Protein AF-0000000084405473 (afdb_homodimer)

Structure (mmCIF, N/CA/C/O backbone):
data_AF-0000000084405473-model_v1
#
loop_
_entity.id
_entity.type
_entity.pdbx_description
1 polymer 'ABC transporter ATPase'
#
loop_
_atom_site.group_PDB
_atom_site.id
_atom_site.type_symbol
_atom_site.label_atom_id
_atom_site.label_alt_id
_atom_site.label_comp_id
_atom_site.label_asym_id
_atom_site.label_entity_id
_atom_site.label_seq_id
_atom_site.pdbx_PDB_ins_code
_atom_site.Cartn_x
_atom_site.Cartn_y
_atom_site.Cartn_z
_atom_site.occupancy
_atom_site.B_iso_or_equiv
_atom_site.auth_seq_id
_atom_site.auth_comp_id
_atom_site.auth_asym_id
_atom_site.auth_atom_id
_atom_site.pdbx_PDB_model_num
ATOM 1 N N . MET A 1 1 ? 12.562 -29.828 -13.094 1 27.27 1 MET A N 1
ATOM 2 C CA . MET A 1 1 ? 12.594 -30.578 -11.852 1 27.27 1 MET A CA 1
ATOM 3 C C . MET A 1 1 ? 12.062 -29.75 -10.688 1 27.27 1 MET A C 1
ATOM 5 O O . MET A 1 1 ? 12.125 -28.516 -10.727 1 27.27 1 MET A O 1
ATOM 9 N N . PRO A 1 2 ? 10.984 -30.172 -9.977 1 34.88 2 PRO A N 1
ATOM 10 C CA . PRO A 1 2 ? 10.633 -29.406 -8.773 1 34.88 2 PRO A CA 1
ATOM 11 C C . PRO A 1 2 ? 11.859 -29 -7.957 1 34.88 2 PRO A C 1
ATOM 13 O O . PRO A 1 2 ? 12.672 -29.844 -7.59 1 34.88 2 PRO A O 1
ATOM 16 N N . GLY A 1 3 ? 12.43 -27.953 -8.281 1 35.06 3 GLY A N 1
ATOM 17 C CA . GLY A 1 3 ? 13.641 -27.578 -7.57 1 35.06 3 GLY A CA 1
ATOM 18 C C . GLY A 1 3 ? 13.5 -27.656 -6.062 1 35.06 3 GLY A C 1
ATOM 19 O O . GLY A 1 3 ? 12.383 -27.672 -5.539 1 35.06 3 GLY A O 1
ATOM 20 N N . LYS A 1 4 ? 14.359 -28.359 -5.359 1 40.66 4 LYS A N 1
ATOM 21 C CA . LYS A 1 4 ? 14.445 -28.391 -3.902 1 40.66 4 LYS A CA 1
ATOM 22 C C . LYS A 1 4 ? 14.148 -27.016 -3.311 1 40.66 4 LYS A C 1
ATOM 24 O O . LYS A 1 4 ? 14.609 -26 -3.832 1 40.66 4 LYS A O 1
ATOM 29 N N . ALA A 1 5 ? 12.992 -26.984 -2.654 1 43.97 5 ALA A N 1
ATOM 30 C CA . ALA A 1 5 ? 12.656 -25.781 -1.905 1 43.97 5 ALA A CA 1
ATOM 31 C C . ALA A 1 5 ? 13.898 -25.141 -1.288 1 43.97 5 ALA A C 1
ATOM 33 O O . ALA A 1 5 ? 14.648 -25.812 -0.567 1 43.97 5 ALA A O 1
ATOM 34 N N . GLN A 1 6 ? 14.594 -24.344 -2.043 1 47.34 6 GLN A N 1
ATOM 35 C CA . GLN A 1 6 ? 15.82 -23.766 -1.506 1 47.34 6 GLN A CA 1
ATOM 36 C C . GLN A 1 6 ? 15.555 -23.016 -0.201 1 47.34 6 GLN A C 1
ATOM 38 O O . GLN A 1 6 ? 16.453 -22.859 0.625 1 47.34 6 GLN A O 1
ATOM 43 N N . GLY A 1 7 ? 14.141 -22.469 0.019 1 57.03 7 GLY A N 1
ATOM 44 C CA . GLY A 1 7 ? 14.078 -21.516 1.115 1 57.03 7 GLY A CA 1
ATOM 45 C C . GLY A 1 7 ? 13.055 -21.891 2.172 1 57.03 7 GLY A C 1
ATOM 46 O O . GLY A 1 7 ? 12.422 -22.938 2.088 1 57.03 7 GLY A O 1
ATOM 47 N N . ARG A 1 8 ? 13.016 -21.328 3.344 1 68.94 8 ARG A N 1
ATOM 48 C CA . ARG A 1 8 ? 12.234 -21.391 4.57 1 68.94 8 ARG A CA 1
ATOM 49 C C . ARG A 1 8 ? 10.766 -21.078 4.301 1 68.94 8 ARG A C 1
ATOM 51 O O . ARG A 1 8 ? 9.883 -21.453 5.07 1 68.94 8 ARG A O 1
ATOM 58 N N . LEU A 1 9 ? 10.453 -20.531 3.061 1 88.56 9 LEU A N 1
ATOM 59 C CA . LEU A 1 9 ? 9.078 -20.125 2.766 1 88.56 9 LEU A CA 1
ATOM 60 C C . LEU A 1 9 ? 8.586 -20.797 1.483 1 88.56 9 LEU A C 1
ATOM 62 O O . LEU A 1 9 ? 9.383 -21.109 0.601 1 88.56 9 LEU A O 1
ATOM 66 N N . PRO A 1 10 ? 7.348 -21.094 1.431 1 93.56 10 PRO A N 1
ATOM 67 C CA . PRO A 1 10 ? 6.801 -21.578 0.162 1 93.56 10 PRO A CA 1
ATOM 68 C C . PRO A 1 10 ? 6.867 -20.531 -0.947 1 93.56 10 PRO A C 1
ATOM 70 O O . PRO A 1 10 ? 7.004 -19.328 -0.667 1 93.56 10 PRO A O 1
ATOM 73 N N . THR A 1 11 ? 6.867 -20.969 -2.211 1 94.31 11 THR A N 1
ATOM 74 C CA . THR A 1 11 ? 6.781 -20.047 -3.338 1 94.31 11 THR A CA 1
ATOM 75 C C . THR A 1 11 ? 5.477 -19.266 -3.293 1 94.31 11 THR A C 1
ATOM 77 O O . THR A 1 11 ? 5.465 -18.047 -3.539 1 94.31 11 THR A O 1
ATOM 80 N N . THR A 1 12 ? 4.441 -19.922 -3.053 1 93.62 12 THR A N 1
ATOM 81 C CA . THR A 1 12 ? 3.104 -19.359 -2.885 1 93.62 12 THR A CA 1
ATOM 82 C C . THR A 1 12 ? 2.199 -20.344 -2.139 1 93.62 12 THR A C 1
ATOM 84 O O . THR A 1 12 ? 2.682 -21.281 -1.503 1 93.62 12 THR A O 1
ATOM 87 N N . THR A 1 13 ? 0.929 -20 -2.061 1 92.5 13 THR A N 1
ATOM 88 C CA . THR A 1 13 ? -0.041 -20.906 -1.459 1 92.5 13 THR A CA 1
ATOM 89 C C . THR A 1 13 ? -1.182 -21.203 -2.43 1 92.5 13 THR A C 1
ATOM 91 O O . THR A 1 13 ? -1.248 -20.609 -3.512 1 92.5 13 THR A O 1
ATOM 94 N N . VAL A 1 14 ? -2.008 -22.078 -2.082 1 91.5 14 VAL A N 1
ATOM 95 C CA . VAL A 1 14 ? -3.039 -22.594 -2.975 1 91.5 14 VAL A CA 1
ATOM 96 C C . VAL A 1 14 ? -4.055 -21.484 -3.281 1 91.5 14 VAL A C 1
ATOM 98 O O . VAL A 1 14 ? -4.523 -21.359 -4.418 1 91.5 14 VAL A O 1
ATOM 101 N N . SER A 1 15 ? -4.422 -20.625 -2.406 1 89.5 15 SER A N 1
ATOM 102 C CA . SER A 1 15 ? -5.473 -19.625 -2.604 1 89.5 15 SER A CA 1
ATOM 103 C C . SER A 1 15 ? -5.086 -18.625 -3.682 1 89.5 15 SER A C 1
ATOM 105 O O . SER A 1 15 ? -5.824 -18.422 -4.648 1 89.5 15 SER A O 1
ATOM 107 N N . PRO A 1 16 ? -3.943 -18.031 -3.572 1 86.69 16 PRO A N 1
ATOM 108 C CA . PRO A 1 16 ? -3.553 -17.109 -4.648 1 86.69 16 PRO A CA 1
ATOM 109 C C . PRO A 1 16 ? -3.391 -17.828 -5.992 1 86.69 16 PRO A C 1
ATOM 111 O O . PRO A 1 16 ? -3.623 -17.219 -7.043 1 86.69 16 PRO A O 1
ATOM 114 N N . ALA A 1 17 ? -3.08 -19.047 -5.938 1 86.12 17 ALA A N 1
ATOM 115 C CA . ALA A 1 17 ? -2.846 -19.797 -7.168 1 86.12 17 ALA A CA 1
ATOM 116 C C . ALA A 1 17 ? -4.164 -20.219 -7.809 1 86.12 17 ALA A C 1
ATOM 118 O O . ALA A 1 17 ? -4.258 -20.344 -9.031 1 86.12 17 ALA A O 1
ATOM 119 N N . ARG A 1 18 ? -5.09 -20.453 -6.945 1 83.81 18 ARG A N 1
ATOM 120 C CA . ARG A 1 18 ? -6.324 -21.062 -7.445 1 83.81 18 ARG A CA 1
ATOM 121 C C . ARG A 1 18 ? -7.438 -20.031 -7.547 1 83.81 18 ARG A C 1
ATOM 123 O O . ARG A 1 18 ? -8.32 -20.141 -8.398 1 83.81 18 ARG A O 1
ATOM 130 N N . LEU A 1 19 ? -7.262 -19.156 -6.652 1 82.19 19 LEU A N 1
ATOM 131 C CA . LEU A 1 19 ? -8.352 -18.188 -6.609 1 82.19 19 LEU A CA 1
ATOM 132 C C . LEU A 1 19 ? -8.07 -17.016 -7.539 1 82.19 19 LEU A C 1
ATOM 134 O O . LEU A 1 19 ? -6.934 -16.828 -7.988 1 82.19 19 LEU A O 1
ATOM 138 N N . ARG A 1 20 ? -9.016 -16.453 -8.258 1 83 20 ARG A N 1
ATOM 139 C CA . ARG A 1 20 ? -8.891 -15.336 -9.18 1 83 20 ARG A CA 1
ATOM 140 C C . ARG A 1 20 ? -8.469 -14.07 -8.445 1 83 20 ARG A C 1
ATOM 142 O O . ARG A 1 20 ? -9.047 -13 -8.664 1 83 20 ARG A O 1
ATOM 149 N N . MET A 1 21 ? -7.461 -14.352 -7.504 1 88.12 21 MET A N 1
ATOM 150 C CA . MET A 1 21 ? -6.945 -13.172 -6.812 1 88.12 21 MET A CA 1
ATOM 151 C C . MET A 1 21 ? -6.086 -12.328 -7.742 1 88.12 21 MET A C 1
ATOM 153 O O . MET A 1 21 ? -6.18 -11.094 -7.734 1 88.12 21 MET A O 1
ATOM 157 N N . CYS A 1 22 ? -5.277 -13.031 -8.445 1 93.5 22 CYS A N 1
ATOM 158 C CA . CYS A 1 22 ? -4.41 -12.406 -9.438 1 93.5 22 CYS A CA 1
ATOM 159 C C . CYS A 1 22 ? -5.039 -12.453 -10.82 1 93.5 22 CYS A C 1
ATOM 161 O O . CYS A 1 22 ? -5.488 -13.508 -11.266 1 93.5 22 CYS A O 1
ATOM 163 N N . GLN A 1 23 ? -5.086 -11.336 -11.477 1 94.94 23 GLN A N 1
ATOM 164 C CA . GLN A 1 23 ? -5.66 -11.297 -12.812 1 94.94 23 GLN A CA 1
ATOM 165 C C . GLN A 1 23 ? -4.824 -12.109 -13.797 1 94.94 23 GLN A C 1
ATOM 167 O O . GLN A 1 23 ? -3.594 -12.07 -13.758 1 94.94 23 GLN A O 1
ATOM 172 N N . PRO A 1 24 ? -5.492 -12.828 -14.664 1 96 24 PRO A N 1
ATOM 173 C CA . PRO A 1 24 ? -4.773 -13.695 -15.602 1 96 24 PRO A CA 1
ATOM 174 C C . PRO A 1 24 ? -4.219 -12.93 -16.797 1 96 24 PRO A C 1
ATOM 176 O O . PRO A 1 24 ? -4.453 -13.328 -17.953 1 96 24 PRO A O 1
ATOM 179 N N . THR A 1 25 ? -3.545 -11.867 -16.547 1 96 25 THR A N 1
ATOM 180 C CA . THR A 1 25 ? -2.943 -10.992 -17.547 1 96 25 THR A CA 1
ATOM 181 C C . THR A 1 25 ? -1.652 -10.375 -17.031 1 96 25 THR A C 1
ATOM 183 O O . THR A 1 25 ? -1.438 -10.312 -15.812 1 96 25 THR A O 1
ATOM 186 N N . GLN A 1 26 ? -0.779 -10 -17.875 1 95.56 26 GLN A N 1
ATOM 187 C CA . GLN A 1 26 ? 0.437 -9.289 -17.5 1 95.56 26 GLN A CA 1
ATOM 188 C C . GLN A 1 26 ? 0.214 -7.777 -17.516 1 95.56 26 GLN A C 1
ATOM 190 O O . GLN A 1 26 ? 1.075 -7.012 -17.078 1 95.56 26 GLN A O 1
ATOM 195 N N . ARG A 1 27 ? -0.946 -7.387 -17.953 1 94.75 27 ARG A N 1
ATOM 196 C CA . ARG A 1 27 ? -1.338 -5.98 -17.984 1 94.75 27 ARG A CA 1
ATOM 197 C C . ARG A 1 27 ? -2.643 -5.754 -17.234 1 94.75 27 ARG A C 1
ATOM 199 O O . ARG A 1 27 ? -3.648 -5.355 -17.828 1 94.75 27 ARG A O 1
ATOM 206 N N . PRO A 1 28 ? -2.533 -5.906 -15.953 1 95.94 28 PRO A N 1
ATOM 207 C CA . PRO A 1 28 ? -3.764 -5.82 -15.156 1 95.94 28 PRO A CA 1
ATOM 208 C C . PRO A 1 28 ? -4.34 -4.406 -15.117 1 95.94 28 PRO A C 1
ATOM 210 O O . PRO A 1 28 ? -3.613 -3.434 -15.344 1 95.94 28 PRO A O 1
ATOM 213 N N . THR A 1 29 ? -5.57 -4.355 -14.898 1 94.38 29 THR A N 1
ATOM 214 C CA . THR A 1 29 ? -6.266 -3.096 -14.664 1 94.38 29 THR A CA 1
ATOM 215 C C . THR A 1 29 ? -6.695 -2.977 -13.203 1 94.38 29 THR A C 1
ATOM 217 O O . THR A 1 29 ? -6.742 -3.975 -12.484 1 94.38 29 THR A O 1
ATOM 220 N N . TYR A 1 30 ? -6.859 -1.718 -12.844 1 93.06 30 TYR A N 1
ATOM 221 C CA . TYR A 1 30 ? -7.348 -1.521 -11.477 1 93.06 30 TYR A CA 1
ATOM 222 C C . TYR A 1 30 ? -8.742 -2.113 -11.305 1 93.06 30 TYR A C 1
ATOM 224 O O . TYR A 1 30 ? -9.625 -1.884 -12.133 1 93.06 30 TYR A O 1
ATOM 232 N N . ARG A 1 31 ? -8.922 -2.859 -10.242 1 89.31 31 ARG A N 1
ATOM 233 C CA . ARG A 1 31 ? -10.234 -3.443 -9.969 1 89.31 31 ARG A CA 1
ATOM 234 C C . ARG A 1 31 ? -10.508 -3.475 -8.469 1 89.31 31 ARG A C 1
ATOM 236 O O . ARG A 1 31 ? -9.594 -3.645 -7.664 1 89.31 31 ARG A O 1
ATOM 243 N N . THR A 1 32 ? -11.758 -3.104 -8.219 1 86.12 32 THR A N 1
ATOM 244 C CA . THR A 1 32 ? -12.258 -3.471 -6.898 1 86.12 32 THR A CA 1
ATOM 245 C C . THR A 1 32 ? -12.789 -4.902 -6.902 1 86.12 32 THR A C 1
ATOM 247 O O . THR A 1 32 ? -13.883 -5.16 -7.406 1 86.12 32 THR A O 1
ATOM 250 N N . GLY A 1 33 ? -11.984 -5.758 -6.477 1 80.69 33 GLY A N 1
ATOM 251 C CA . GLY A 1 33 ? -12.312 -7.168 -6.602 1 80.69 33 GLY A CA 1
ATOM 252 C C . GLY A 1 33 ? -13.57 -7.559 -5.848 1 80.69 33 GLY A C 1
ATOM 253 O O . GLY A 1 33 ? -13.992 -6.852 -4.934 1 80.69 33 GLY A O 1
ATOM 254 N N . GLU A 1 34 ? -14.125 -8.641 -6.34 1 86.56 34 GLU A N 1
ATOM 255 C CA . GLU A 1 34 ? -15.266 -9.258 -5.66 1 86.56 34 GLU A CA 1
ATOM 256 C C . GLU A 1 34 ? -14.805 -10.156 -4.52 1 86.56 34 GLU A C 1
ATOM 258 O O . GLU A 1 34 ? -13.672 -10.641 -4.523 1 86.56 34 GLU A O 1
ATOM 263 N N . TRP A 1 35 ? -15.719 -10.219 -3.625 1 92.19 35 TRP A N 1
ATOM 264 C CA . TRP A 1 35 ? -15.414 -11.141 -2.533 1 92.19 35 TRP A CA 1
ATOM 265 C C . TRP A 1 35 ? -15.391 -12.586 -3.027 1 92.19 35 TRP A C 1
ATOM 267 O O . TRP A 1 35 ? -16.312 -13.023 -3.729 1 92.19 35 TRP A O 1
ATOM 277 N N . ILE A 1 36 ? -14.328 -13.203 -2.768 1 89.75 36 ILE A N 1
ATOM 278 C CA . ILE A 1 36 ? -14.188 -14.625 -3.033 1 89.75 36 ILE A CA 1
ATOM 279 C C . ILE A 1 36 ? -14.422 -15.414 -1.746 1 89.75 36 ILE A C 1
ATOM 281 O O . ILE A 1 36 ? -13.703 -15.234 -0.761 1 89.75 36 ILE A O 1
ATOM 285 N N . VAL A 1 37 ? -15.359 -16.312 -1.8 1 90.31 37 VAL A N 1
ATOM 286 C CA . VAL A 1 37 ? -15.711 -17.094 -0.612 1 90.31 37 VAL A CA 1
ATOM 287 C C . VAL A 1 37 ? -14.93 -18.406 -0.599 1 90.31 37 VAL A C 1
ATOM 289 O O . VAL A 1 37 ? -14.867 -19.109 -1.611 1 90.31 37 VAL A O 1
ATOM 292 N N . THR A 1 38 ? -14.312 -18.625 0.515 1 87.06 38 THR A N 1
ATOM 293 C CA . THR A 1 38 ? -13.539 -19.859 0.728 1 87.06 38 THR A CA 1
ATOM 294 C C . THR A 1 38 ? -13.984 -20.562 2.004 1 87.06 38 THR A C 1
ATOM 296 O O . THR A 1 38 ? -14.758 -20 2.791 1 87.06 38 THR A O 1
ATOM 299 N N . PRO A 1 39 ? -13.523 -21.797 2.146 1 83.56 39 PRO A N 1
ATOM 300 C CA . PRO A 1 39 ? -13.906 -22.516 3.367 1 83.56 39 PRO A CA 1
ATOM 301 C C . PRO A 1 39 ? -13.406 -21.828 4.633 1 83.56 39 PRO A C 1
ATOM 303 O O . PRO A 1 39 ? -14.008 -21.969 5.699 1 83.56 39 PRO A O 1
ATOM 306 N N . TRP A 1 40 ? -12.375 -21.078 4.562 1 86.06 40 TRP A N 1
ATOM 307 C CA . TRP A 1 40 ? -11.766 -20.469 5.742 1 86.06 40 TRP A CA 1
ATOM 308 C C . TRP A 1 40 ? -12.242 -19.031 5.934 1 86.06 40 TRP A C 1
ATOM 310 O O . TRP A 1 40 ? -11.852 -18.375 6.898 1 86.06 40 TRP A O 1
ATOM 320 N N . GLY A 1 41 ? -13.039 -18.578 5.02 1 91.06 41 GLY A N 1
ATOM 321 C CA . GLY A 1 41 ? -13.484 -17.188 5.02 1 91.06 41 GLY A CA 1
ATOM 322 C C . GLY A 1 41 ? -13.602 -16.594 3.627 1 91.06 41 GLY A C 1
ATOM 323 O O . GLY A 1 41 ? -13.984 -17.297 2.682 1 91.06 41 GLY A O 1
ATOM 324 N N . ARG A 1 42 ? -13.461 -15.312 3.562 1 93.31 42 ARG A N 1
ATOM 325 C CA . ARG A 1 42 ? -13.523 -14.688 2.244 1 93.31 42 ARG A CA 1
ATOM 326 C C . ARG A 1 42 ? -12.406 -13.656 2.074 1 93.31 42 ARG A C 1
ATOM 328 O O . ARG A 1 42 ? -11.844 -13.18 3.059 1 93.31 42 ARG A O 1
ATOM 335 N N . CYS A 1 43 ? -12.109 -13.391 0.906 1 93.38 43 CYS A N 1
ATOM 336 C CA . CYS A 1 43 ? -11.062 -12.422 0.616 1 93.38 43 CYS A CA 1
ATOM 337 C C . CYS A 1 43 ? -11.367 -11.648 -0.662 1 93.38 43 CYS A C 1
ATOM 339 O O . CYS A 1 43 ? -12.203 -12.07 -1.462 1 93.38 43 CYS A O 1
ATOM 341 N N . ARG A 1 44 ? -10.781 -10.523 -0.764 1 94.31 44 ARG A N 1
ATOM 342 C CA . ARG A 1 44 ? -10.938 -9.656 -1.929 1 94.31 44 ARG A CA 1
ATOM 343 C C . ARG A 1 44 ? -9.648 -8.891 -2.213 1 94.31 44 ARG A C 1
ATOM 345 O O . ARG A 1 44 ? -8.938 -8.484 -1.287 1 94.31 44 ARG A O 1
ATOM 352 N N . VAL A 1 45 ? -9.367 -8.812 -3.482 1 94.94 45 VAL A N 1
ATOM 353 C CA . VAL A 1 45 ? -8.172 -8.086 -3.902 1 94.94 45 VAL A CA 1
ATOM 354 C C . VAL A 1 45 ? -8.57 -6.789 -4.602 1 94.94 45 VAL A C 1
ATOM 356 O O . VAL A 1 45 ? -9.438 -6.789 -5.477 1 94.94 45 VAL A O 1
ATOM 359 N N . ILE A 1 46 ? -7.945 -5.734 -4.172 1 95.75 46 ILE A N 1
ATOM 360 C CA . ILE A 1 46 ? -8.203 -4.43 -4.773 1 95.75 46 ILE A CA 1
ATOM 361 C C . ILE A 1 46 ? -6.906 -3.854 -5.332 1 95.75 46 ILE A C 1
ATOM 363 O O . ILE A 1 46 ? -5.879 -3.834 -4.645 1 95.75 46 ILE A O 1
ATOM 367 N N . GLY A 1 47 ? -6.965 -3.416 -6.574 1 94.62 47 GLY A N 1
ATOM 368 C CA . GLY A 1 47 ? -5.801 -2.816 -7.207 1 94.62 47 GLY A CA 1
ATOM 369 C C . GLY A 1 47 ? -5.398 -3.51 -8.492 1 94.62 47 GLY A C 1
ATOM 370 O O . GLY A 1 47 ? -6.188 -4.266 -9.07 1 94.62 47 GLY A O 1
ATOM 371 N N . ARG A 1 48 ? -4.277 -3.139 -9.031 1 94.38 48 ARG A N 1
ATOM 372 C CA . ARG A 1 48 ? -3.689 -3.766 -10.211 1 94.38 48 ARG A CA 1
ATOM 373 C C . ARG A 1 48 ? -2.783 -4.926 -9.82 1 94.38 48 ARG A C 1
ATOM 375 O O . ARG A 1 48 ? -1.604 -4.73 -9.516 1 94.38 48 ARG A O 1
ATOM 382 N N . PHE A 1 49 ? -3.373 -6.102 -9.898 1 96.12 49 PHE A N 1
ATOM 383 C CA . PHE A 1 49 ? -2.625 -7.293 -9.516 1 96.12 49 PHE A CA 1
ATOM 384 C C . PHE A 1 49 ? -2.66 -8.336 -10.633 1 96.12 49 PHE A C 1
ATOM 386 O O . PHE A 1 49 ? -3.633 -9.078 -10.758 1 96.12 49 PHE A O 1
ATOM 393 N N . GLY A 1 50 ? -1.611 -8.367 -11.398 1 96.38 50 GLY A N 1
ATOM 394 C CA . GLY A 1 50 ? -1.513 -9.297 -12.516 1 96.38 50 GLY A CA 1
ATOM 395 C C . GLY A 1 50 ? -0.41 -10.32 -12.344 1 96.38 50 GLY A C 1
ATOM 396 O O . GLY A 1 50 ? 0.162 -10.453 -11.258 1 96.38 50 GLY A O 1
ATOM 397 N N . GLN A 1 51 ? -0.177 -11.023 -13.375 1 96.31 51 GLN A N 1
ATOM 398 C CA . GLN A 1 51 ? 0.716 -12.18 -13.305 1 96.31 51 GLN A CA 1
ATOM 399 C C . GLN A 1 51 ? 2.166 -11.734 -13.109 1 96.31 51 GLN A C 1
ATOM 401 O O . GLN A 1 51 ? 2.947 -12.43 -12.453 1 96.31 51 GLN A O 1
ATOM 406 N N . ARG A 1 52 ? 2.557 -10.602 -13.641 1 95.38 52 ARG A N 1
ATOM 407 C CA . ARG A 1 52 ? 3.918 -10.117 -13.414 1 95.38 52 ARG A CA 1
ATOM 408 C C . ARG A 1 52 ? 4.145 -9.766 -11.953 1 95.38 52 ARG A C 1
ATOM 410 O O . ARG A 1 52 ? 5.246 -9.945 -11.43 1 95.38 52 ARG A O 1
ATOM 417 N N . HIS A 1 53 ? 3.105 -9.258 -11.367 1 96.38 53 HIS A N 1
ATOM 418 C CA . HIS A 1 53 ? 3.18 -8.992 -9.93 1 96.38 53 HIS A CA 1
ATOM 419 C C . HIS A 1 53 ? 3.312 -10.281 -9.133 1 96.38 53 HIS A C 1
ATOM 421 O O . HIS A 1 53 ? 4.117 -10.359 -8.203 1 96.38 53 HIS A O 1
ATOM 427 N N . GLN A 1 54 ? 2.52 -11.242 -9.516 1 96.56 54 GLN A N 1
ATOM 428 C CA . GLN A 1 54 ? 2.629 -12.539 -8.867 1 96.56 54 GLN A CA 1
ATOM 429 C C . GLN A 1 54 ? 4.012 -13.148 -9.078 1 96.56 54 GLN A C 1
ATOM 431 O O . GLN A 1 54 ? 4.551 -13.805 -8.188 1 96.56 54 GLN A O 1
ATOM 436 N N . ASP A 1 55 ? 4.543 -12.984 -10.273 1 95.94 55 ASP A N 1
ATOM 437 C CA . ASP A 1 55 ? 5.902 -13.438 -10.547 1 95.94 55 ASP A CA 1
ATOM 438 C C . ASP A 1 55 ? 6.887 -12.867 -9.531 1 95.94 55 ASP A C 1
ATOM 440 O O . ASP A 1 55 ? 7.734 -13.594 -9.008 1 95.94 55 ASP A O 1
ATOM 444 N N . LEU A 1 56 ? 6.734 -11.648 -9.328 1 96.69 56 LEU A N 1
ATOM 445 C CA . LEU A 1 56 ? 7.637 -10.977 -8.398 1 96.69 56 LEU A CA 1
ATOM 446 C C . LEU A 1 56 ? 7.445 -11.5 -6.98 1 96.69 56 LEU A C 1
ATOM 448 O O . LEU A 1 56 ? 8.422 -11.75 -6.27 1 96.69 56 LEU A O 1
ATOM 452 N N . LEU A 1 57 ? 6.242 -11.641 -6.613 1 96.88 57 LEU A N 1
ATOM 453 C CA . LEU A 1 57 ? 5.953 -12.164 -5.285 1 96.88 57 LEU A CA 1
ATOM 454 C C . LEU A 1 57 ? 6.539 -13.562 -5.113 1 96.88 57 LEU A C 1
ATOM 456 O O . LEU A 1 57 ? 7.176 -13.859 -4.098 1 96.88 57 LEU A O 1
ATOM 460 N N . ASP A 1 58 ? 6.312 -14.367 -6.086 1 96 58 ASP A N 1
ATOM 461 C CA . ASP A 1 58 ? 6.875 -15.719 -6.07 1 96 58 ASP A CA 1
ATOM 462 C C . ASP A 1 58 ? 8.398 -15.68 -5.961 1 96 58 ASP A C 1
ATOM 464 O O . ASP A 1 58 ? 8.992 -16.453 -5.219 1 96 58 ASP A O 1
ATOM 468 N N . ALA A 1 59 ? 8.969 -14.812 -6.703 1 96.12 59 ALA A N 1
ATOM 469 C CA . ALA A 1 59 ? 10.422 -14.688 -6.707 1 96.12 59 ALA A CA 1
ATOM 470 C C . ALA A 1 59 ? 10.938 -14.25 -5.336 1 96.12 59 ALA A C 1
ATOM 472 O O . ALA A 1 59 ? 11.945 -14.781 -4.852 1 96.12 59 ALA A O 1
ATOM 473 N N . PHE A 1 60 ? 10.266 -13.289 -4.742 1 97.19 60 PHE A N 1
ATOM 474 C CA . PHE A 1 60 ? 10.641 -12.852 -3.4 1 97.19 60 PHE A CA 1
ATOM 475 C C . PHE A 1 60 ? 10.648 -14.031 -2.434 1 97.19 60 PHE A C 1
ATOM 477 O O . PHE A 1 60 ? 11.633 -14.242 -1.723 1 97.19 60 PHE A O 1
ATOM 484 N N . LEU A 1 61 ? 9.586 -14.742 -2.471 1 97.12 61 LEU A N 1
ATOM 485 C CA . LEU A 1 61 ? 9.43 -15.82 -1.501 1 97.12 61 LEU A CA 1
ATOM 486 C C . LEU A 1 61 ? 10.391 -16.969 -1.799 1 97.12 61 LEU A C 1
ATOM 488 O O . LEU A 1 61 ? 11 -17.531 -0.884 1 97.12 61 LEU A O 1
ATOM 492 N N . TRP A 1 62 ? 10.562 -17.219 -3.021 1 95.62 62 TRP A N 1
ATOM 493 C CA . TRP A 1 62 ? 11.43 -18.312 -3.459 1 95.62 62 TRP A CA 1
ATOM 494 C C . TRP A 1 62 ? 12.883 -18.031 -3.119 1 95.62 62 TRP A C 1
ATOM 496 O O . TRP A 1 62 ? 13.625 -18.922 -2.723 1 95.62 62 TRP A O 1
ATOM 506 N N . HIS A 1 63 ? 13.305 -16.797 -3.18 1 95.19 63 HIS A N 1
ATOM 507 C CA . HIS A 1 63 ? 14.711 -16.453 -3.014 1 95.19 63 HIS A CA 1
ATOM 508 C C . HIS A 1 63 ? 14.977 -15.891 -1.621 1 95.19 63 HIS A C 1
ATOM 510 O O . HIS A 1 63 ? 16.047 -15.328 -1.366 1 95.19 63 HIS A O 1
ATOM 516 N N . ALA A 1 64 ? 13.992 -16.031 -0.773 1 96.62 64 ALA A N 1
ATOM 517 C CA . ALA A 1 64 ? 14.211 -15.562 0.59 1 96.62 64 ALA A CA 1
ATOM 518 C C . ALA A 1 64 ? 15.344 -16.328 1.265 1 96.62 64 ALA A C 1
ATOM 520 O O . ALA A 1 64 ? 15.273 -17.547 1.426 1 96.62 64 ALA A O 1
ATOM 521 N N . GLU A 1 65 ? 16.359 -15.641 1.692 1 94.56 65 GLU A N 1
ATOM 522 C CA . GLU A 1 65 ? 17.5 -16.266 2.357 1 94.56 65 GLU A CA 1
ATOM 523 C C . GLU A 1 65 ? 17.234 -16.438 3.852 1 94.56 65 GLU A C 1
ATOM 525 O O . GLU A 1 65 ? 17.734 -17.375 4.473 1 94.56 65 GLU A O 1
ATOM 530 N N . LYS A 1 66 ? 16.625 -15.477 4.395 1 94.88 66 LYS A N 1
ATOM 531 C CA . LYS A 1 66 ? 16.172 -15.477 5.781 1 94.88 66 LYS A CA 1
ATOM 532 C C . LYS A 1 66 ? 14.734 -14.992 5.895 1 94.88 66 LYS A C 1
ATOM 534 O O . LYS A 1 66 ? 14.242 -14.273 5.02 1 94.88 66 LYS A O 1
ATOM 539 N N . ALA A 1 67 ? 14.117 -15.531 6.887 1 95.69 67 ALA A N 1
ATOM 540 C CA . ALA A 1 67 ? 12.75 -15.086 7.168 1 95.69 67 ALA A CA 1
ATOM 541 C C . ALA A 1 67 ? 12.508 -15.008 8.672 1 95.69 67 ALA A C 1
ATOM 543 O O . ALA A 1 67 ? 12.961 -15.859 9.43 1 95.69 67 ALA A O 1
ATOM 544 N N . ARG A 1 68 ? 11.875 -13.961 9.055 1 94.31 68 ARG A N 1
ATOM 545 C CA . ARG A 1 68 ? 11.492 -13.836 10.461 1 94.31 68 ARG A CA 1
ATOM 546 C C . ARG A 1 68 ? 10.062 -13.312 10.586 1 94.31 68 ARG A C 1
ATOM 548 O O . ARG A 1 68 ? 9.641 -12.453 9.812 1 94.31 68 ARG A O 1
ATOM 555 N N . GLN A 1 69 ? 9.461 -13.875 11.539 1 93.75 69 GLN A N 1
ATOM 556 C CA . GLN A 1 69 ? 8.125 -13.398 11.867 1 93.75 69 GLN A CA 1
ATOM 557 C C . GLN A 1 69 ? 8.18 -12.133 12.719 1 93.75 69 GLN A C 1
ATOM 559 O O . GLN A 1 69 ? 8.945 -12.062 13.68 1 93.75 69 GLN A O 1
ATOM 564 N N . ILE A 1 70 ? 7.395 -11.203 12.289 1 93.81 70 ILE A N 1
ATOM 565 C CA . ILE A 1 70 ? 7.305 -9.945 13.023 1 93.81 70 ILE A CA 1
ATOM 566 C C . ILE A 1 70 ? 6.168 -10.023 14.039 1 93.81 70 ILE A C 1
ATOM 568 O O . ILE A 1 70 ? 5.199 -10.766 13.844 1 93.81 70 ILE A O 1
ATOM 572 N N . GLU A 1 71 ? 6.273 -9.25 15.094 1 91.25 71 GLU A N 1
ATOM 573 C CA . GLU A 1 71 ? 5.355 -9.328 16.234 1 91.25 71 GLU A CA 1
ATOM 574 C C . GLU A 1 71 ? 3.922 -9.023 15.805 1 91.25 71 GLU A C 1
ATOM 576 O O . GLU A 1 71 ? 2.971 -9.57 16.359 1 91.25 71 GLU A O 1
ATOM 581 N N . ASP A 1 72 ? 3.803 -8.273 14.844 1 91.56 72 ASP A N 1
ATOM 582 C CA . ASP A 1 72 ? 2.455 -7.883 14.438 1 91.56 72 ASP A CA 1
ATOM 583 C C . ASP A 1 72 ? 1.879 -8.875 13.43 1 91.56 72 ASP A C 1
ATOM 585 O O . ASP A 1 72 ? 0.781 -8.672 12.906 1 91.56 72 ASP A O 1
ATOM 589 N N . GLY A 1 73 ? 2.639 -9.852 13.023 1 92.56 73 GLY A N 1
ATOM 590 C CA . GLY A 1 73 ? 2.119 -10.922 12.188 1 92.56 73 GLY A CA 1
ATOM 591 C C . GLY A 1 73 ? 2.688 -10.906 10.781 1 92.56 73 GLY A C 1
ATOM 592 O O . GLY A 1 73 ? 2.51 -11.867 10.031 1 92.56 73 GLY A O 1
ATOM 593 N N . GLY A 1 74 ? 3.316 -9.844 10.406 1 95.56 74 GLY A N 1
ATOM 594 C CA . GLY A 1 74 ? 3.988 -9.805 9.117 1 95.56 74 GLY A CA 1
ATOM 595 C C . GLY A 1 74 ? 5.238 -10.664 9.078 1 95.56 74 GLY A C 1
ATOM 596 O O . GLY A 1 74 ? 5.617 -11.273 10.078 1 95.56 74 GLY A O 1
ATOM 597 N N . ILE A 1 75 ? 5.773 -10.75 7.91 1 97.06 75 ILE A N 1
ATOM 598 C CA . ILE A 1 75 ? 7.004 -11.508 7.723 1 97.06 75 ILE A CA 1
ATOM 599 C C . ILE A 1 75 ? 8.055 -10.633 7.035 1 97.06 75 ILE A C 1
ATOM 601 O O . ILE A 1 75 ? 7.746 -9.938 6.062 1 97.06 75 ILE A O 1
ATOM 605 N N . GLU A 1 76 ? 9.188 -10.602 7.559 1 97.44 76 GLU A N 1
ATOM 606 C CA . GLU A 1 76 ? 10.305 -9.945 6.895 1 97.44 76 GLU A CA 1
ATOM 607 C C . GLU A 1 76 ? 11.266 -10.961 6.289 1 97.44 76 GLU A C 1
ATOM 609 O O . GLU A 1 76 ? 11.656 -11.922 6.949 1 97.44 76 GLU A O 1
ATOM 614 N N . ILE A 1 77 ? 11.625 -10.734 5.066 1 97.69 77 ILE A N 1
ATOM 615 C CA . ILE A 1 77 ? 12.539 -11.656 4.406 1 97.69 77 ILE A CA 1
ATOM 616 C C . ILE A 1 77 ? 13.773 -10.898 3.906 1 97.69 77 ILE A C 1
ATOM 618 O O . ILE A 1 77 ? 13.703 -9.688 3.674 1 97.69 77 ILE A O 1
ATOM 622 N N . LEU A 1 78 ? 14.844 -11.578 3.898 1 97.56 78 LEU A N 1
ATOM 623 C CA . LEU A 1 78 ? 16.078 -11.094 3.287 1 97.56 78 LEU A CA 1
ATOM 624 C C . LEU A 1 78 ? 16.281 -11.711 1.908 1 97.56 78 LEU A C 1
ATOM 626 O O . LEU A 1 78 ? 16.344 -12.938 1.775 1 97.56 78 LEU A O 1
ATOM 630 N N . VAL A 1 79 ? 16.375 -10.844 0.863 1 96.62 79 VAL A N 1
ATOM 631 C CA . VAL A 1 79 ? 16.438 -11.391 -0.489 1 96.62 79 VAL A CA 1
ATOM 632 C C . VAL A 1 79 ? 17.531 -10.68 -1.287 1 96.62 79 VAL A C 1
ATOM 634 O O . VAL A 1 79 ? 17.844 -9.516 -1.032 1 96.62 79 VAL A O 1
ATOM 637 N N . ASP A 1 80 ? 18.078 -11.414 -2.152 1 94.75 80 ASP A N 1
ATOM 638 C CA . ASP A 1 80 ? 19.047 -10.859 -3.092 1 94.75 80 ASP A CA 1
ATOM 639 C C . ASP A 1 80 ? 18.359 -10.305 -4.332 1 94.75 80 ASP A C 1
ATOM 641 O O . ASP A 1 80 ? 17.812 -11.062 -5.145 1 94.75 80 ASP A O 1
ATOM 645 N N . PRO A 1 81 ? 18.453 -8.969 -4.523 1 93 81 PRO A N 1
ATOM 646 C CA . PRO A 1 81 ? 17.797 -8.383 -5.691 1 93 81 PRO A CA 1
ATOM 647 C C . PRO A 1 81 ? 18.312 -8.953 -7.012 1 93 81 PRO A C 1
ATOM 649 O O . PRO A 1 81 ? 17.562 -9.047 -7.984 1 93 81 PRO A O 1
ATOM 6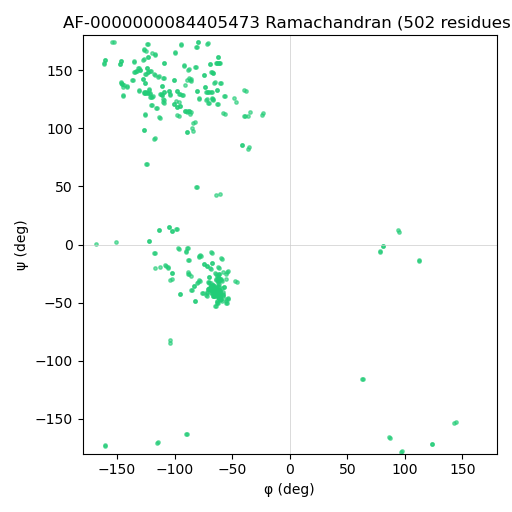52 N N . ALA A 1 82 ? 19.516 -9.344 -7.047 1 90.69 82 ALA A N 1
ATOM 653 C CA . ALA A 1 82 ? 20.078 -9.906 -8.266 1 90.69 82 ALA A CA 1
ATOM 654 C C . ALA A 1 82 ? 19.406 -11.219 -8.633 1 90.69 82 ALA A C 1
ATOM 656 O O . ALA A 1 82 ? 19.141 -11.484 -9.805 1 90.69 82 ALA A O 1
ATOM 657 N N . LYS A 1 83 ? 19.141 -12.047 -7.629 1 91.75 83 LYS A N 1
ATOM 658 C CA . LYS A 1 83 ? 18.453 -13.312 -7.875 1 91.75 83 LYS A CA 1
ATOM 659 C C . LYS A 1 83 ? 17.016 -13.094 -8.328 1 91.75 83 LYS A C 1
ATOM 661 O O . LYS A 1 83 ? 16.516 -13.789 -9.211 1 91.75 83 LYS A O 1
ATOM 666 N N . VAL A 1 84 ? 16.391 -12.141 -7.715 1 94.5 84 VAL A N 1
ATOM 667 C CA . VAL A 1 84 ? 15.023 -11.805 -8.086 1 94.5 84 VAL A CA 1
ATOM 668 C C . VAL A 1 84 ? 14.984 -11.32 -9.531 1 94.5 84 VAL A C 1
ATOM 670 O O . VAL A 1 84 ? 14.133 -11.75 -10.312 1 94.5 84 VAL A O 1
ATOM 673 N N . ARG A 1 85 ? 15.898 -10.477 -9.867 1 92.25 85 ARG A N 1
ATOM 674 C CA . ARG A 1 85 ? 15.969 -9.93 -11.219 1 92.25 85 ARG A CA 1
ATOM 675 C C . ARG A 1 85 ? 16.188 -11.039 -12.242 1 92.25 85 ARG A C 1
ATOM 677 O O . ARG A 1 85 ? 15.594 -11.031 -13.32 1 92.25 85 ARG A O 1
ATOM 684 N N . LYS A 1 86 ? 17.031 -11.891 -11.914 1 90.31 86 LYS A N 1
ATOM 685 C CA . LYS A 1 86 ? 17.312 -13.008 -12.812 1 90.31 86 LYS A CA 1
ATOM 686 C C . LYS A 1 86 ? 16.078 -13.867 -13.047 1 90.31 86 LYS A C 1
ATOM 688 O O . LYS A 1 86 ? 15.859 -14.359 -14.148 1 90.31 86 LYS A O 1
ATOM 693 N N . THR A 1 87 ? 15.344 -14.07 -12 1 92.94 87 THR A N 1
ATOM 694 C CA . THR A 1 87 ? 14.117 -14.844 -12.109 1 92.94 87 THR A CA 1
ATOM 695 C C . THR A 1 87 ? 13.094 -14.117 -12.969 1 92.94 87 THR A C 1
ATOM 697 O O . THR A 1 87 ? 12.422 -14.734 -13.797 1 92.94 87 THR A O 1
ATOM 700 N N . MET A 1 88 ? 12.977 -12.828 -12.812 1 92 88 MET A N 1
ATOM 701 C CA . MET A 1 88 ? 11.984 -12.031 -13.523 1 92 88 MET A CA 1
ATOM 702 C C . MET A 1 88 ? 12.352 -11.891 -14.992 1 92 88 MET A C 1
ATOM 704 O O . MET A 1 88 ? 11.477 -11.695 -15.844 1 92 88 MET A O 1
ATOM 708 N N . SER A 1 89 ? 13.555 -11.688 -15.352 1 79.88 89 SER A N 1
ATOM 709 C CA . SER A 1 89 ? 13.914 -11.516 -16.75 1 79.88 89 SER A CA 1
ATOM 710 C C . SER A 1 89 ? 15.281 -12.133 -17.062 1 79.88 89 SER A C 1
ATOM 712 O O . SER A 1 89 ? 16.109 -12.281 -16.156 1 79.88 89 SER A O 1
ATOM 714 N N . ASP A 1 90 ? 15.391 -12.867 -18.172 1 58.66 90 ASP A N 1
ATOM 715 C CA . ASP A 1 90 ? 16.703 -13.32 -18.625 1 58.66 90 ASP A CA 1
ATOM 716 C C . ASP A 1 90 ? 17.641 -12.133 -18.859 1 58.66 90 ASP A C 1
ATOM 718 O O . ASP A 1 90 ? 18.859 -12.258 -18.688 1 58.66 90 ASP A O 1
ATOM 722 N N . ALA A 1 91 ? 17.266 -10.969 -19.094 1 54.41 91 ALA A N 1
ATOM 723 C CA . ALA A 1 91 ? 18.234 -9.93 -19.422 1 54.41 91 ALA A CA 1
ATOM 724 C C . ALA A 1 91 ? 17.594 -8.547 -19.391 1 54.41 91 ALA A C 1
ATOM 726 O O . ALA A 1 91 ? 18.234 -7.547 -19.703 1 54.41 91 ALA A O 1
ATOM 727 N N . ARG A 1 92 ? 16.344 -8.555 -19.078 1 53.31 92 ARG A N 1
ATOM 728 C CA . ARG A 1 92 ? 15.68 -7.34 -19.531 1 53.31 92 ARG A CA 1
ATOM 729 C C . ARG A 1 92 ? 15.234 -6.48 -18.359 1 53.31 92 ARG A C 1
ATOM 731 O O . ARG A 1 92 ? 14.93 -5.297 -18.531 1 53.31 92 ARG A O 1
ATOM 738 N N . HIS A 1 93 ? 15.133 -7.113 -17.172 1 62.22 93 HIS A N 1
ATOM 739 C CA . HIS A 1 93 ? 14.531 -6.172 -16.234 1 62.22 93 HIS A CA 1
ATOM 740 C C . HIS A 1 93 ? 15.586 -5.289 -15.586 1 62.22 93 HIS A C 1
ATOM 742 O O . HIS A 1 93 ? 16.516 -5.793 -14.938 1 62.22 93 HIS A O 1
ATOM 748 N N . SER A 1 94 ? 15.438 -4.117 -15.969 1 76.12 94 SER A N 1
ATOM 749 C CA . SER A 1 94 ? 16.234 -3.102 -15.289 1 76.12 94 SER A CA 1
ATOM 750 C C . SER A 1 94 ? 15.828 -2.947 -13.836 1 76.12 94 SER A C 1
ATOM 752 O O . SER A 1 94 ? 14.734 -3.375 -13.445 1 76.12 94 SER A O 1
ATOM 754 N N . LEU A 1 95 ? 16.688 -2.65 -13.031 1 79.38 95 LEU A N 1
ATOM 755 C CA . LEU A 1 95 ? 16.406 -2.348 -11.633 1 79.38 95 LEU A CA 1
ATOM 756 C C . LEU A 1 95 ? 15.219 -1.396 -11.508 1 79.38 95 LEU A C 1
ATOM 758 O O . LEU A 1 95 ? 14.391 -1.551 -10.617 1 79.38 95 LEU A O 1
ATOM 762 N N . SER A 1 96 ? 15.102 -0.562 -12.484 1 83.25 96 SER A N 1
ATOM 763 C CA . SER A 1 96 ? 14 0.395 -12.484 1 83.25 96 SER A CA 1
ATOM 764 C C . SER A 1 96 ? 12.672 -0.3 -12.734 1 83.25 96 SER A C 1
ATOM 766 O O . SER A 1 96 ? 11.648 0.073 -12.148 1 83.25 96 SER A O 1
ATOM 768 N N . GLY A 1 97 ? 12.695 -1.238 -13.562 1 87.38 97 GLY A N 1
ATOM 769 C CA . GLY A 1 97 ? 11.484 -2.006 -13.82 1 87.38 97 GLY A CA 1
ATOM 770 C C . GLY A 1 97 ? 11.023 -2.812 -12.625 1 87.38 97 GLY A C 1
ATOM 771 O O . GLY A 1 97 ? 9.828 -2.887 -12.344 1 87.38 97 GLY A O 1
ATOM 772 N N . LEU A 1 98 ? 11.961 -3.334 -11.992 1 91.25 98 LEU A N 1
ATOM 773 C CA . LEU A 1 98 ? 11.656 -4.109 -10.797 1 91.25 98 LEU A CA 1
ATOM 774 C C . LEU A 1 98 ? 11.07 -3.219 -9.711 1 91.25 98 LEU A C 1
ATOM 776 O O . LEU A 1 98 ? 10.109 -3.6 -9.039 1 91.25 98 LEU A O 1
ATOM 780 N N . GLN A 1 99 ? 11.641 -2.07 -9.555 1 90.88 99 GLN A N 1
ATOM 781 C CA . GLN A 1 99 ? 11.164 -1.13 -8.547 1 90.88 99 GLN A CA 1
ATOM 782 C C . GLN A 1 99 ? 9.734 -0.679 -8.852 1 90.88 99 GLN A C 1
ATOM 784 O O . GLN A 1 99 ? 8.93 -0.488 -7.941 1 90.88 99 GLN A O 1
ATOM 789 N N . LYS A 1 100 ? 9.516 -0.508 -10.078 1 91.75 100 LYS A N 1
ATOM 790 C CA . LYS A 1 100 ? 8.156 -0.162 -10.484 1 91.75 100 LYS A CA 1
ATOM 791 C C . LYS A 1 100 ? 7.172 -1.267 -10.109 1 91.75 100 LYS A C 1
ATOM 793 O O . LYS A 1 100 ? 6.082 -0.988 -9.609 1 91.75 100 LYS A O 1
ATOM 798 N N . LEU A 1 101 ? 7.539 -2.457 -10.352 1 94.5 101 LEU A N 1
ATOM 799 C CA . LEU A 1 101 ? 6.688 -3.592 -10.016 1 94.5 101 LEU A CA 1
ATOM 800 C C . LEU A 1 101 ? 6.477 -3.691 -8.508 1 94.5 101 LEU A C 1
ATOM 802 O O . LEU A 1 101 ? 5.387 -4.031 -8.047 1 94.5 101 LEU A O 1
ATOM 806 N N . ILE A 1 102 ? 7.52 -3.387 -7.805 1 96.44 102 ILE A N 1
ATOM 807 C CA . ILE A 1 102 ? 7.426 -3.422 -6.352 1 96.44 102 ILE A CA 1
ATOM 808 C C . ILE A 1 102 ? 6.43 -2.371 -5.871 1 96.44 102 ILE A C 1
ATOM 810 O O . ILE A 1 102 ? 5.59 -2.648 -5.012 1 96.44 102 ILE A O 1
ATOM 814 N N . ARG A 1 103 ? 6.512 -1.239 -6.445 1 94.88 103 ARG A N 1
ATOM 815 C CA . ARG A 1 103 ? 5.586 -0.17 -6.082 1 94.88 103 ARG A CA 1
ATOM 816 C C . ARG A 1 103 ? 4.145 -0.569 -6.379 1 94.88 103 ARG A C 1
ATOM 818 O O . ARG A 1 103 ? 3.254 -0.348 -5.555 1 94.88 103 ARG A O 1
ATOM 825 N N . GLU A 1 104 ? 3.99 -1.088 -7.5 1 94.69 104 GLU A N 1
ATOM 826 C CA . GLU A 1 104 ? 2.646 -1.515 -7.883 1 94.69 104 GLU A CA 1
ATOM 827 C C . GLU A 1 104 ? 2.137 -2.619 -6.961 1 94.69 104 GLU A C 1
ATOM 829 O O . GLU A 1 104 ? 0.959 -2.637 -6.598 1 94.69 104 GLU A O 1
ATOM 834 N N . LEU A 1 105 ? 2.967 -3.465 -6.641 1 96.12 105 LEU A N 1
ATOM 835 C CA . LEU A 1 105 ? 2.607 -4.543 -5.727 1 96.12 105 LEU A CA 1
ATOM 836 C C . LEU A 1 105 ? 2.221 -3.99 -4.359 1 96.12 105 LEU A C 1
ATOM 838 O O . LEU A 1 105 ? 1.306 -4.504 -3.711 1 96.12 105 LEU A O 1
ATOM 842 N N . ARG A 1 106 ? 2.92 -3.023 -3.924 1 96.25 106 ARG A N 1
ATOM 843 C CA . ARG A 1 106 ? 2.621 -2.375 -2.65 1 96.25 106 ARG A CA 1
ATOM 844 C C . ARG A 1 106 ? 1.238 -1.733 -2.674 1 96.25 106 ARG A C 1
ATOM 846 O O . ARG A 1 106 ? 0.571 -1.646 -1.641 1 96.25 106 ARG A O 1
ATOM 853 N N . GLU A 1 107 ? 0.828 -1.3 -3.785 1 95.62 107 GLU A N 1
ATOM 854 C CA . GLU A 1 107 ? -0.44 -0.588 -3.916 1 95.62 107 GLU A CA 1
ATOM 855 C C . GLU A 1 107 ? -1.624 -1.545 -3.811 1 95.62 107 GLU A C 1
ATOM 857 O O . GLU A 1 107 ? -2.762 -1.114 -3.613 1 95.62 107 GLU A O 1
ATOM 862 N N . VAL A 1 108 ? -1.374 -2.801 -3.967 1 96.69 108 VAL A N 1
ATOM 863 C CA . VAL A 1 108 ? -2.451 -3.783 -3.938 1 96.69 108 VAL A CA 1
ATOM 864 C C . VAL A 1 108 ? -2.938 -3.973 -2.502 1 96.69 108 VAL A C 1
ATOM 866 O O . VAL A 1 108 ? -2.133 -4.059 -1.573 1 96.69 108 VAL A O 1
ATOM 869 N N . THR A 1 109 ? -4.223 -4.004 -2.355 1 97.06 109 THR A N 1
ATOM 870 C CA . THR A 1 109 ? -4.828 -4.254 -1.051 1 97.06 109 THR A CA 1
ATOM 871 C C . THR A 1 109 ? -5.543 -5.602 -1.035 1 97.06 109 THR A C 1
ATOM 873 O O . THR A 1 109 ? -6.305 -5.914 -1.953 1 97.06 109 THR A O 1
ATOM 876 N N . LEU A 1 110 ? -5.254 -6.336 -0.094 1 96.06 110 LEU A N 1
ATOM 877 C CA . LEU A 1 110 ? -5.934 -7.598 0.169 1 96.06 110 LEU A CA 1
ATOM 878 C C . LEU A 1 110 ? -6.793 -7.5 1.426 1 96.06 110 LEU A C 1
ATOM 880 O O . LEU A 1 110 ? -6.297 -7.137 2.496 1 96.06 110 LEU A O 1
ATOM 884 N N . GLU A 1 111 ? -8.055 -7.758 1.298 1 95.94 111 GLU A N 1
ATOM 885 C CA . GLU A 1 111 ? -8.961 -7.855 2.436 1 95.94 111 GLU A CA 1
ATOM 886 C C . GLU A 1 111 ? -9.3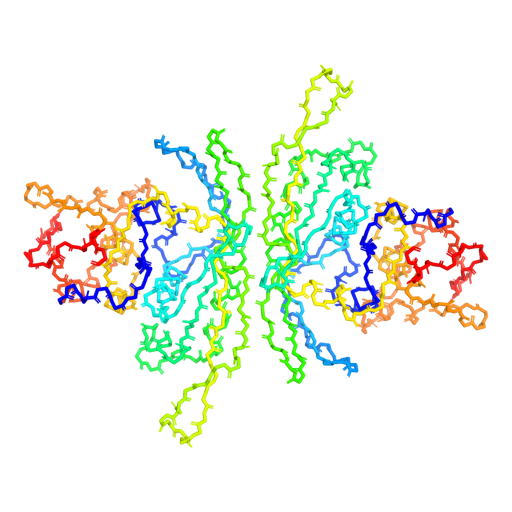05 -9.305 2.744 1 95.94 111 GLU A C 1
ATOM 888 O O . GLU A 1 111 ? -9.641 -10.078 1.841 1 95.94 111 GLU A O 1
ATOM 893 N N . ILE A 1 112 ? -9.141 -9.633 3.928 1 95.31 112 ILE A N 1
ATOM 894 C CA . ILE A 1 112 ? -9.453 -10.984 4.383 1 95.31 112 ILE A CA 1
ATOM 895 C C . ILE A 1 112 ? -10.43 -10.922 5.551 1 95.31 112 ILE A C 1
ATOM 897 O O . ILE A 1 112 ? -10.234 -10.148 6.492 1 95.31 112 ILE A O 1
ATOM 901 N N . GLU A 1 113 ? -11.445 -11.695 5.453 1 94.56 113 GLU A N 1
ATOM 902 C CA . GLU A 1 113 ? -12.398 -11.836 6.551 1 94.56 113 GLU A CA 1
ATOM 903 C C . GLU A 1 113 ? -12.578 -13.305 6.938 1 94.56 113 GLU A C 1
ATOM 905 O O . GLU A 1 113 ? -13.047 -14.109 6.129 1 94.56 113 GLU A O 1
ATOM 910 N N . THR A 1 114 ? -12.133 -13.562 8.047 1 92.38 114 THR A N 1
ATOM 911 C CA . THR A 1 114 ? -12.398 -14.844 8.68 1 92.38 114 THR A CA 1
ATOM 912 C C . THR A 1 114 ? -13.195 -14.664 9.969 1 92.38 114 THR A C 1
ATOM 914 O O . THR A 1 114 ? -13.359 -13.539 10.445 1 92.38 114 THR A O 1
ATOM 917 N N . PRO A 1 115 ? -13.766 -15.664 10.453 1 86.12 115 PRO A N 1
ATOM 918 C CA . PRO A 1 115 ? -14.484 -15.5 11.719 1 86.12 115 PRO A CA 1
ATOM 919 C C . PRO A 1 115 ? -13.609 -14.898 12.82 1 86.12 115 PRO A C 1
ATOM 921 O O . PRO A 1 115 ? -14.117 -14.219 13.711 1 86.12 115 PRO A O 1
ATOM 924 N N . LYS A 1 116 ? -12.32 -15.031 12.68 1 83.5 116 LYS A N 1
ATOM 925 C CA . LYS A 1 116 ? -11.422 -14.609 13.75 1 83.5 116 LYS A CA 1
ATOM 926 C C . LYS A 1 116 ? -10.664 -13.344 13.367 1 83.5 116 LYS A C 1
ATOM 928 O O . LYS A 1 116 ? -10.148 -12.633 14.234 1 83.5 116 LYS A O 1
ATOM 933 N N . LEU A 1 117 ? -10.672 -13.117 12.148 1 88.62 117 LEU A N 1
ATOM 934 C CA . LEU A 1 117 ? -9.734 -12.094 11.719 1 88.62 117 LEU A CA 1
ATOM 935 C C . LEU A 1 117 ? -10.305 -11.281 10.562 1 88.62 117 LEU A C 1
ATOM 937 O O . LEU A 1 117 ? -10.875 -11.844 9.625 1 88.62 117 LEU A O 1
ATOM 941 N N . MET A 1 118 ? -10.281 -9.961 10.695 1 93.88 118 MET A N 1
ATOM 942 C CA . MET A 1 118 ? -10.578 -9.039 9.602 1 93.88 118 MET A CA 1
ATOM 943 C C . MET A 1 118 ? -9.391 -8.125 9.32 1 93.88 118 MET A C 1
ATOM 945 O O . MET A 1 118 ? -8.984 -7.34 10.18 1 93.88 118 MET A O 1
ATOM 949 N N . ILE A 1 119 ? -8.938 -8.25 8.102 1 95.88 119 ILE A N 1
ATOM 950 C CA . ILE A 1 119 ? -7.715 -7.543 7.754 1 95.88 119 ILE A CA 1
ATOM 951 C C . ILE A 1 119 ? -7.918 -6.766 6.453 1 95.88 119 ILE A C 1
ATOM 953 O O . ILE A 1 119 ? -8.531 -7.27 5.512 1 95.88 119 ILE A O 1
ATOM 957 N N . MET A 1 120 ? -7.531 -5.602 6.441 1 96.88 120 MET A N 1
ATOM 958 C CA . MET A 1 120 ? -7.223 -4.844 5.234 1 96.88 120 MET A CA 1
ATOM 959 C C . MET A 1 120 ? -5.734 -4.52 5.164 1 96.88 120 MET A C 1
ATOM 961 O O . MET A 1 120 ? -5.227 -3.734 5.969 1 96.88 120 MET A O 1
ATOM 965 N N . GLY A 1 121 ? -5.008 -5.152 4.242 1 96.81 121 GLY A N 1
ATOM 966 C CA . GLY A 1 121 ? -3.561 -5 4.223 1 96.81 121 GLY A CA 1
ATOM 967 C C . GLY A 1 121 ? -2.957 -5.219 2.85 1 96.81 121 GLY A C 1
ATOM 968 O O . GLY A 1 121 ? -3.676 -5.512 1.89 1 96.81 121 GLY A O 1
ATOM 969 N N . GLY A 1 122 ? -1.72 -4.977 2.789 1 94.69 122 GLY A N 1
ATOM 970 C CA . GLY A 1 122 ? -1.017 -5.121 1.524 1 94.69 122 GLY A CA 1
ATOM 971 C C . GLY A 1 122 ? -0.357 -6.477 1.358 1 94.69 122 GLY A C 1
ATOM 972 O O . GLY A 1 122 ? -0.386 -7.301 2.273 1 94.69 122 GLY A O 1
ATOM 973 N N . LEU A 1 123 ? 0.155 -6.703 0.153 1 96.38 123 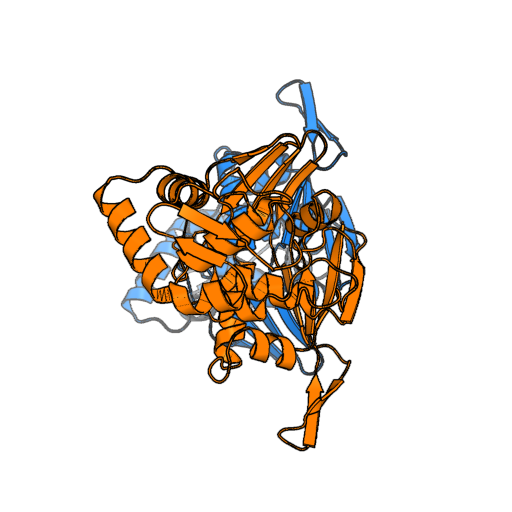LEU A N 1
ATOM 974 C CA . LEU A 1 123 ? 0.959 -7.887 -0.124 1 96.38 123 LEU A CA 1
ATOM 975 C C . LEU A 1 123 ? 2.402 -7.684 0.323 1 96.38 123 LEU A C 1
ATOM 977 O O . LEU A 1 123 ? 2.953 -8.508 1.056 1 96.38 123 LEU A O 1
ATOM 981 N N . VAL A 1 124 ? 2.893 -6.609 -0.069 1 97.81 124 VAL A N 1
ATOM 982 C CA . VAL A 1 124 ? 4.203 -6.133 0.354 1 97.81 124 VAL A CA 1
ATOM 983 C C . VAL A 1 124 ? 4.074 -4.746 0.981 1 97.81 124 VAL A C 1
ATOM 985 O O . VAL A 1 124 ? 3.467 -3.848 0.393 1 97.81 124 VAL A O 1
ATOM 988 N N . ASP A 1 125 ? 4.648 -4.637 2.111 1 97.94 125 ASP A N 1
ATOM 989 C CA . ASP A 1 125 ? 4.465 -3.373 2.816 1 97.94 125 ASP A CA 1
ATOM 990 C C . ASP A 1 125 ? 5.625 -2.42 2.543 1 97.94 125 ASP A C 1
ATOM 992 O O . ASP A 1 125 ? 5.422 -1.215 2.379 1 97.94 125 ASP A O 1
ATOM 996 N N . HIS A 1 126 ? 6.848 -2.953 2.564 1 98.19 126 HIS A N 1
ATOM 997 C CA . HIS A 1 126 ? 7.984 -2.088 2.273 1 98.19 126 HIS A CA 1
ATOM 998 C C . HIS A 1 126 ? 9.211 -2.902 1.863 1 98.19 126 HIS A C 1
ATOM 1000 O O . HIS A 1 126 ? 9.266 -4.109 2.107 1 98.19 126 HIS A O 1
ATOM 1006 N N . VAL A 1 127 ? 10.078 -2.312 1.223 1 97.88 127 VAL A N 1
ATOM 1007 C CA . VAL A 1 127 ? 11.398 -2.818 0.862 1 97.88 127 VAL A CA 1
ATOM 1008 C C . VAL A 1 127 ? 12.469 -1.84 1.328 1 97.88 127 VAL A C 1
ATOM 1010 O O . VAL A 1 127 ? 12.375 -0.637 1.07 1 97.88 127 VAL A O 1
ATOM 1013 N N . VAL A 1 128 ? 13.461 -2.416 2.01 1 97.19 128 VAL A N 1
ATOM 1014 C CA . VAL A 1 128 ? 14.547 -1.61 2.557 1 97.19 128 VAL A CA 1
ATOM 1015 C C . VAL A 1 128 ? 15.891 -2.18 2.107 1 97.19 128 VAL A C 1
ATOM 1017 O O . VAL A 1 128 ? 16.062 -3.398 2.025 1 97.19 128 VAL A O 1
ATOM 1020 N N . LYS A 1 129 ? 16.75 -1.252 1.849 1 95.19 129 LYS A N 1
ATOM 1021 C CA . LYS A 1 129 ? 18.125 -1.691 1.609 1 95.19 129 LYS A CA 1
ATOM 1022 C C . LYS A 1 129 ? 18.75 -2.266 2.879 1 95.19 129 LYS A C 1
ATOM 1024 O O . LYS A 1 129 ? 18.75 -1.612 3.926 1 95.19 129 LYS A O 1
ATOM 1029 N N . SER A 1 130 ? 19.234 -3.467 2.752 1 94.88 130 SER A N 1
ATOM 1030 C CA . SER A 1 130 ? 19.828 -4.141 3.908 1 94.88 130 SER A CA 1
ATOM 1031 C C . SER A 1 130 ? 21.312 -3.811 4.051 1 94.88 130 SER A C 1
ATOM 1033 O O . SER A 1 130 ? 22 -3.572 3.053 1 94.88 130 SER A O 1
ATOM 1035 N N . PRO A 1 131 ? 21.812 -3.828 5.305 1 92.19 131 PRO A N 1
ATOM 1036 C CA . PRO A 1 131 ? 23.25 -3.707 5.477 1 92.19 131 PRO A CA 1
ATOM 1037 C C . PRO A 1 131 ? 24.016 -4.961 5.047 1 92.19 131 PRO A C 1
ATOM 1039 O O . PRO A 1 131 ? 25.219 -4.918 4.836 1 92.19 131 PRO A O 1
ATOM 1042 N N . VAL A 1 132 ? 23.312 -6.031 4.953 1 93.56 132 VAL A N 1
ATOM 1043 C CA . VAL A 1 132 ? 23.922 -7.277 4.504 1 93.56 132 VAL A CA 1
ATOM 1044 C C . VAL A 1 132 ? 24.25 -7.184 3.018 1 93.56 132 VAL A C 1
ATOM 1046 O O . VAL A 1 132 ? 23.406 -6.762 2.215 1 93.56 132 VAL A O 1
ATOM 1049 N N . THR A 1 133 ? 25.5 -7.559 2.67 1 93.44 133 THR A N 1
ATOM 1050 C CA . THR A 1 133 ? 25.938 -7.445 1.284 1 93.44 133 THR A CA 1
ATOM 1051 C C . THR A 1 133 ? 26.406 -8.797 0.75 1 93.44 133 THR A C 1
ATOM 1053 O O . THR A 1 133 ? 26.578 -9.742 1.519 1 93.44 133 THR A O 1
ATOM 1056 N N . ARG A 1 134 ? 26.438 -8.867 -0.556 1 91.75 134 ARG A N 1
ATOM 1057 C CA . ARG A 1 134 ? 27.016 -9.969 -1.306 1 91.75 134 ARG A CA 1
ATOM 1058 C C . ARG A 1 134 ? 27.969 -9.453 -2.383 1 91.75 134 ARG A C 1
ATOM 1060 O O . ARG A 1 134 ? 27.828 -8.32 -2.846 1 91.75 134 ARG A O 1
ATOM 1067 N N . PRO A 1 135 ? 28.953 -10.305 -2.645 1 90.5 135 PRO A N 1
ATOM 1068 C CA . PRO A 1 135 ? 29.812 -9.891 -3.754 1 90.5 135 PRO A CA 1
ATOM 1069 C C . PRO A 1 135 ? 29.062 -9.734 -5.066 1 90.5 135 PRO A C 1
ATOM 1071 O O . PRO A 1 135 ? 28.156 -10.523 -5.363 1 90.5 135 PRO A O 1
ATOM 1074 N N . ASP A 1 136 ? 29.391 -8.695 -5.789 1 85.75 136 ASP A N 1
ATOM 1075 C CA . ASP A 1 136 ? 28.828 -8.461 -7.113 1 85.75 136 ASP A CA 1
ATOM 1076 C C . ASP A 1 136 ? 29.75 -8.984 -8.211 1 85.75 136 ASP A C 1
ATOM 1078 O O . ASP A 1 136 ? 30.812 -8.414 -8.461 1 85.75 136 ASP A O 1
ATOM 1082 N N . PRO A 1 137 ? 29.391 -9.914 -8.82 1 78.25 137 PRO A N 1
ATOM 1083 C CA . PRO A 1 137 ? 30.281 -10.484 -9.836 1 78.25 137 PRO A CA 1
ATOM 1084 C C . PRO A 1 137 ? 30.453 -9.57 -11.047 1 78.25 137 PRO A C 1
ATOM 1086 O O . PRO A 1 137 ? 31.438 -9.711 -11.789 1 78.25 137 PRO A O 1
ATOM 1089 N N . MET A 1 138 ? 29.578 -8.703 -11.234 1 75.94 138 MET A N 1
ATOM 1090 C CA . MET A 1 138 ? 29.609 -7.852 -12.414 1 75.94 138 MET A CA 1
ATOM 1091 C C . MET A 1 138 ? 30.672 -6.773 -12.273 1 75.94 138 MET A C 1
ATOM 1093 O O . MET A 1 138 ? 31.391 -6.473 -13.234 1 75.94 138 MET A O 1
ATOM 1097 N N . ASN A 1 139 ? 30.781 -6.219 -11.172 1 78.69 139 ASN A N 1
ATOM 1098 C CA . ASN A 1 139 ? 31.703 -5.094 -11.047 1 78.69 139 ASN A CA 1
ATOM 1099 C C . ASN A 1 139 ? 32.75 -5.348 -9.977 1 78.69 139 ASN A C 1
ATOM 1101 O O . ASN A 1 139 ? 33.594 -4.488 -9.711 1 78.69 139 ASN A O 1
ATOM 1105 N N . GLY A 1 140 ? 32.688 -6.492 -9.438 1 82.44 140 GLY A N 1
ATOM 1106 C CA . GLY A 1 140 ? 33.688 -6.84 -8.422 1 82.44 140 GLY A CA 1
ATOM 1107 C C . GLY A 1 140 ? 33.375 -6.203 -7.074 1 82.44 140 GLY A C 1
ATOM 1108 O O . GLY A 1 140 ? 34.094 -6.457 -6.098 1 82.44 140 GLY A O 1
ATOM 1109 N N . GLY A 1 141 ? 32.406 -5.379 -7.035 1 88 141 GLY A N 1
ATOM 1110 C CA . GLY A 1 141 ? 32.031 -4.727 -5.789 1 88 141 GLY A CA 1
ATOM 1111 C C . GLY A 1 141 ? 31 -5.512 -4.988 1 88 141 GLY A C 1
ATOM 1112 O O . GLY A 1 141 ? 31 -6.742 -5.004 1 88 141 GLY A O 1
ATOM 1113 N N . GLU A 1 142 ? 30.391 -4.77 -4.035 1 91.12 142 GLU A N 1
ATOM 1114 C CA . GLU A 1 142 ? 29.375 -5.391 -3.197 1 91.12 142 GLU A CA 1
ATOM 1115 C C . GLU A 1 142 ? 27.984 -4.855 -3.531 1 91.12 142 GLU A C 1
ATOM 1117 O O . GLU A 1 142 ? 27.844 -3.703 -3.941 1 91.12 142 GLU A O 1
ATOM 1122 N N . ARG A 1 143 ? 27.078 -5.77 -3.443 1 90.38 143 ARG A N 1
ATOM 1123 C CA . ARG A 1 143 ? 25.703 -5.348 -3.594 1 90.38 143 ARG A CA 1
ATOM 1124 C C . ARG A 1 143 ? 24.906 -5.613 -2.32 1 90.38 143 ARG A C 1
ATOM 1126 O O . ARG A 1 143 ? 25.125 -6.621 -1.645 1 90.38 143 ARG A O 1
ATOM 1133 N N . HIS A 1 144 ? 23.984 -4.762 -2.068 1 92.81 144 HIS A N 1
ATOM 1134 C CA . HIS A 1 144 ? 23.172 -4.875 -0.865 1 92.81 144 HIS A CA 1
ATOM 1135 C C . HIS A 1 144 ? 21.953 -5.77 -1.103 1 92.81 144 HIS A C 1
ATOM 1137 O O . HIS A 1 144 ? 21.344 -5.73 -2.176 1 92.81 144 HIS A O 1
ATOM 1143 N N . LEU A 1 145 ? 21.625 -6.5 -0.121 1 96.38 145 LEU A N 1
ATOM 1144 C CA . LEU A 1 145 ? 20.375 -7.246 -0.145 1 96.38 145 LEU A CA 1
ATOM 1145 C C . LEU A 1 145 ? 19.203 -6.352 0.249 1 96.38 145 LEU A C 1
ATOM 1147 O O . LEU A 1 145 ? 19.406 -5.18 0.591 1 96.38 145 LEU A O 1
ATOM 1151 N N . TRP A 1 146 ? 18.047 -6.895 0.056 1 97.06 146 TRP A N 1
ATOM 1152 C CA . TRP A 1 146 ? 16.828 -6.184 0.439 1 97.06 146 TRP A CA 1
ATOM 1153 C C . TRP A 1 146 ? 16.156 -6.863 1.623 1 97.06 146 TRP A C 1
ATOM 1155 O O . TRP A 1 146 ? 16.109 -8.094 1.698 1 97.06 146 TRP A O 1
ATOM 1165 N N . ARG A 1 147 ? 15.727 -6.07 2.537 1 97.5 147 ARG A N 1
ATOM 1166 C CA . ARG A 1 147 ? 14.719 -6.516 3.49 1 97.5 147 ARG A CA 1
ATOM 1167 C C . ARG A 1 147 ? 13.312 -6.203 2.986 1 97.5 147 ARG A C 1
ATOM 1169 O O . ARG A 1 147 ? 12.977 -5.039 2.748 1 97.5 147 ARG A O 1
ATOM 1176 N N . VAL A 1 148 ? 12.594 -7.23 2.74 1 98.06 148 VAL A N 1
ATOM 1177 C CA . VAL A 1 148 ? 11.234 -7.082 2.225 1 98.06 148 VAL A CA 1
ATOM 1178 C C . VAL A 1 148 ? 10.227 -7.512 3.289 1 98.06 148 VAL A C 1
ATOM 1180 O O . VAL A 1 148 ? 10.328 -8.609 3.848 1 98.06 148 VAL A O 1
ATOM 1183 N N . ARG A 1 149 ? 9.312 -6.688 3.535 1 98.19 149 ARG A N 1
ATOM 1184 C CA . ARG A 1 149 ? 8.25 -7.066 4.465 1 98.19 149 ARG A CA 1
ATOM 1185 C C . ARG A 1 149 ? 7.016 -7.555 3.721 1 98.19 149 ARG A C 1
ATOM 1187 O O . ARG A 1 149 ? 6.363 -6.785 3.016 1 98.19 149 ARG A O 1
ATOM 1194 N N . ILE A 1 150 ? 6.711 -8.75 3.973 1 97.88 150 ILE A N 1
ATOM 1195 C CA . ILE A 1 150 ? 5.453 -9.328 3.512 1 97.88 150 ILE A CA 1
ATOM 1196 C C . ILE A 1 150 ? 4.316 -8.875 4.43 1 97.88 150 ILE A C 1
ATOM 1198 O O . ILE A 1 150 ? 4.395 -9.039 5.648 1 97.88 150 ILE A O 1
ATOM 1202 N N . GLY A 1 151 ? 3.318 -8.305 3.816 1 97.25 151 GLY A N 1
ATOM 1203 C CA . GLY A 1 151 ? 2.215 -7.746 4.582 1 97.25 151 GLY A CA 1
ATOM 1204 C C . GLY A 1 151 ? 1.461 -8.789 5.391 1 97.25 151 GLY A C 1
ATOM 1205 O O . GLY A 1 151 ? 1.503 -9.977 5.066 1 97.25 151 GLY A O 1
ATOM 1206 N N . LEU A 1 152 ? 0.765 -8.273 6.32 1 96.38 152 LEU A N 1
ATOM 1207 C CA . LEU A 1 152 ? 0.029 -9.141 7.234 1 96.38 152 LEU A CA 1
ATOM 1208 C C . LEU A 1 152 ? -0.982 -9.992 6.48 1 96.38 152 LEU A C 1
ATOM 1210 O O . LEU A 1 152 ? -1.173 -11.172 6.805 1 96.38 152 LEU A O 1
ATOM 1214 N N . ALA A 1 153 ? -1.612 -9.445 5.531 1 95 153 ALA A N 1
ATOM 1215 C CA . ALA A 1 153 ? -2.646 -10.164 4.793 1 95 153 ALA A CA 1
ATOM 1216 C C . ALA A 1 153 ? -2.061 -11.375 4.066 1 95 153 ALA A C 1
ATOM 1218 O O . ALA A 1 153 ? -2.582 -12.484 4.18 1 95 153 ALA A O 1
ATOM 1219 N N . LEU A 1 154 ? -1.036 -11.148 3.355 1 95.5 154 LEU A N 1
ATOM 1220 C CA . LEU A 1 154 ? -0.403 -12.258 2.658 1 95.5 154 LEU A CA 1
ATOM 1221 C C . LEU A 1 154 ? 0.212 -13.242 3.65 1 95.5 154 LEU A C 1
ATOM 1223 O O . LEU A 1 154 ? 0.191 -14.453 3.424 1 95.5 154 LEU A O 1
ATOM 1227 N N . ALA A 1 155 ? 0.779 -12.734 4.676 1 95.44 155 ALA A N 1
ATOM 1228 C CA . ALA A 1 155 ? 1.36 -13.578 5.711 1 95.44 155 ALA A CA 1
ATOM 1229 C C . ALA A 1 155 ? 0.319 -14.539 6.285 1 95.44 155 ALA A C 1
ATOM 1231 O O . ALA A 1 155 ? 0.637 -15.68 6.625 1 95.44 155 ALA A O 1
ATOM 1232 N N . GLU A 1 156 ? -0.857 -14.031 6.387 1 93.44 156 GLU A N 1
ATOM 1233 C CA . GLU A 1 156 ? -1.937 -14.883 6.883 1 93.44 156 GLU A CA 1
ATOM 1234 C C . GLU A 1 156 ? -2.178 -16.062 5.953 1 93.44 156 GLU A C 1
ATOM 1236 O O . GLU A 1 156 ? -2.436 -17.188 6.41 1 93.44 156 GLU A O 1
ATOM 1241 N N . LEU A 1 157 ? -2.115 -15.805 4.715 1 91.56 157 LEU A N 1
ATOM 1242 C CA . LEU A 1 157 ? -2.279 -16.891 3.754 1 91.56 157 LEU A CA 1
ATOM 1243 C C . LEU A 1 157 ? -1.097 -17.859 3.809 1 91.56 157 LEU A C 1
ATOM 1245 O O . LEU A 1 157 ? -1.278 -19.078 3.756 1 91.56 157 LEU A O 1
ATOM 1249 N N . LEU A 1 158 ? 0.048 -17.328 3.918 1 92.44 158 LEU A N 1
ATOM 1250 C CA . LEU A 1 158 ? 1.245 -18.156 3.988 1 92.44 158 LEU A CA 1
ATOM 1251 C C . LEU A 1 158 ? 1.211 -19.062 5.219 1 92.44 158 LEU A C 1
ATOM 1253 O O . LEU A 1 158 ? 1.737 -20.172 5.195 1 92.44 158 LEU A O 1
ATOM 1257 N N . ARG A 1 159 ? 0.562 -18.547 6.23 1 89.19 159 ARG A N 1
ATOM 1258 C CA . ARG A 1 159 ? 0.512 -19.281 7.492 1 89.19 159 ARG A CA 1
ATOM 1259 C C . ARG A 1 159 ? -0.592 -20.328 7.473 1 89.19 159 ARG A C 1
ATOM 1261 O O . ARG A 1 159 ? -0.433 -21.422 8.031 1 89.19 159 ARG A O 1
ATOM 1268 N N . ASN A 1 160 ? -1.699 -20.047 6.84 1 87.62 160 ASN A N 1
ATOM 1269 C CA . ASN A 1 160 ? -2.889 -20.859 7.082 1 87.62 160 ASN A CA 1
ATOM 1270 C C . ASN A 1 160 ? -3.346 -21.578 5.816 1 87.62 160 ASN A C 1
ATOM 1272 O O . ASN A 1 160 ? -4.266 -22.391 5.859 1 87.62 160 ASN A O 1
ATOM 1276 N N . ASP A 1 161 ? -2.746 -21.266 4.758 1 89 161 ASP A N 1
ATOM 1277 C CA . ASP A 1 161 ? -3.088 -21.906 3.49 1 89 161 ASP A CA 1
ATOM 1278 C C . ASP A 1 161 ? -2.104 -23.016 3.152 1 89 161 ASP A C 1
ATOM 1280 O O . ASP A 1 161 ? -1.095 -23.188 3.842 1 89 161 ASP A O 1
ATOM 1284 N N . LEU A 1 162 ? -2.432 -23.875 2.207 1 89.69 162 LEU A N 1
ATOM 1285 C CA . LEU A 1 162 ? -1.546 -24.953 1.778 1 89.69 162 LEU A CA 1
ATOM 1286 C C . LEU A 1 162 ? -0.375 -24.406 0.97 1 89.69 162 LEU A C 1
ATOM 1288 O O . LEU A 1 162 ? -0.577 -23.703 -0.024 1 89.69 162 LEU A O 1
ATOM 1292 N N . PRO A 1 163 ? 0.799 -24.719 1.413 1 92 163 PRO A N 1
ATOM 1293 C CA . PRO A 1 163 ? 1.97 -24.172 0.723 1 92 163 PRO A CA 1
ATOM 1294 C C . PRO A 1 163 ? 2.24 -24.859 -0.614 1 92 163 PRO A C 1
ATOM 1296 O O . PRO A 1 163 ? 1.976 -26.047 -0.762 1 92 163 PRO A O 1
ATOM 1299 N N . LEU A 1 164 ? 2.721 -24.125 -1.532 1 92.06 164 LEU A N 1
ATOM 1300 C CA . LEU A 1 164 ? 3.182 -24.609 -2.826 1 92.06 164 LEU A CA 1
ATOM 1301 C C . LEU A 1 164 ? 4.652 -24.281 -3.041 1 92.06 164 LEU A C 1
ATOM 1303 O O . LEU A 1 164 ? 5.059 -23.125 -2.895 1 92.06 164 LEU A O 1
ATOM 1307 N N . HIS A 1 165 ? 5.395 -25.344 -3.367 1 91.75 165 HIS A N 1
ATOM 1308 C CA . HIS A 1 165 ? 6.82 -25.156 -3.615 1 91.75 165 HIS A CA 1
ATOM 1309 C C . HIS A 1 165 ? 7.176 -25.484 -5.062 1 91.75 165 HIS A C 1
ATOM 1311 O O . HIS A 1 165 ? 7.016 -26.625 -5.5 1 91.75 165 HIS A O 1
ATOM 1317 N N . TYR A 1 166 ? 7.641 -24.5 -5.727 1 89.88 166 TYR A N 1
ATOM 1318 C CA . TYR A 1 166 ? 8.125 -24.703 -7.086 1 89.88 166 TYR A CA 1
ATOM 1319 C C . TYR A 1 166 ? 9.023 -23.547 -7.512 1 89.88 166 TYR A C 1
ATOM 1321 O O . TYR A 1 166 ? 8.922 -22.438 -6.969 1 89.88 166 TYR A O 1
ATOM 1329 N N . ASP A 1 167 ? 9.867 -23.812 -8.438 1 91.88 167 ASP A N 1
ATOM 1330 C CA . ASP A 1 167 ? 10.672 -22.766 -9.055 1 91.88 167 ASP A CA 1
ATOM 1331 C C . ASP A 1 167 ? 9.805 -21.859 -9.938 1 91.88 167 ASP A C 1
ATOM 1333 O O . ASP A 1 167 ? 9.195 -22.344 -10.898 1 91.88 167 ASP A O 1
ATOM 1337 N N . PRO A 1 168 ? 9.797 -20.547 -9.633 1 94.44 168 PRO A N 1
ATOM 1338 C CA . PRO A 1 168 ? 8.922 -19.656 -10.414 1 94.44 168 PRO A CA 1
ATOM 1339 C C . PRO A 1 168 ? 9.516 -19.297 -11.773 1 94.44 168 PRO A C 1
ATOM 1341 O O . PRO A 1 168 ? 8.82 -18.719 -12.617 1 94.44 168 PRO A O 1
ATOM 1344 N N . THR A 1 169 ? 10.773 -19.594 -12.062 1 93.94 169 THR A N 1
ATOM 1345 C CA . THR A 1 169 ? 11.5 -19.109 -13.227 1 93.94 169 THR A CA 1
ATOM 1346 C C . THR A 1 169 ? 10.805 -19.531 -14.516 1 93.94 169 THR A C 1
ATOM 1348 O O . THR A 1 169 ? 10.562 -18.703 -15.406 1 93.94 169 THR A O 1
ATOM 1351 N N . PRO A 1 170 ? 10.445 -20.812 -14.633 1 93.44 170 PRO A N 1
ATOM 1352 C CA . PRO A 1 170 ? 9.797 -21.219 -15.891 1 93.44 170 PRO A CA 1
ATOM 1353 C C . PRO A 1 170 ? 8.477 -20.484 -16.125 1 93.44 170 PRO A C 1
ATOM 1355 O O . PRO A 1 170 ? 8.109 -20.234 -17.281 1 93.44 170 PRO A O 1
ATOM 1358 N N . ILE A 1 171 ? 7.746 -20.188 -15.102 1 94.75 171 ILE A N 1
ATOM 1359 C CA . ILE A 1 171 ? 6.465 -19.5 -15.234 1 94.75 171 ILE A CA 1
ATOM 1360 C C . ILE A 1 171 ? 6.695 -18.062 -15.688 1 94.75 171 ILE A C 1
ATOM 1362 O O . ILE A 1 171 ? 5.957 -17.547 -16.531 1 94.75 171 ILE A O 1
ATOM 1366 N N . THR A 1 172 ? 7.762 -17.422 -15.148 1 94.94 172 THR A N 1
ATOM 1367 C CA . THR A 1 172 ? 8.047 -16.031 -15.484 1 94.94 172 THR A CA 1
ATOM 1368 C C . THR A 1 172 ? 8.461 -15.898 -16.953 1 94.94 172 THR A C 1
ATOM 1370 O O . THR A 1 172 ? 8.438 -14.805 -17.516 1 94.94 172 THR A O 1
ATOM 1373 N N . ARG A 1 173 ? 8.82 -17.016 -17.594 1 93.75 173 ARG A N 1
ATOM 1374 C CA . ARG A 1 173 ? 9.289 -16.984 -18.984 1 93.75 173 ARG A CA 1
ATOM 1375 C C . ARG A 1 173 ? 8.125 -17.094 -19.953 1 93.75 173 ARG A C 1
ATOM 1377 O O . ARG A 1 173 ? 8.297 -16.859 -21.156 1 93.75 173 ARG A O 1
ATOM 1384 N N . LEU A 1 174 ? 7.008 -17.453 -19.422 1 95.69 174 LEU A N 1
ATOM 1385 C CA . LEU A 1 174 ? 5.84 -17.516 -20.297 1 95.69 174 LEU A CA 1
ATOM 1386 C C . LEU A 1 174 ? 5.438 -16.141 -20.797 1 95.69 174 LEU A C 1
ATOM 1388 O O . LEU A 1 174 ? 5.52 -15.156 -20.047 1 95.69 174 LEU A O 1
ATOM 1392 N N . GLN A 1 175 ? 4.922 -16.062 -21.969 1 95.25 175 GLN A N 1
ATOM 1393 C CA . GLN A 1 175 ? 4.699 -14.789 -22.656 1 95.25 175 GLN A CA 1
ATOM 1394 C C . GLN A 1 175 ? 3.346 -14.195 -22.281 1 95.25 175 GLN A C 1
ATOM 1396 O O . GLN A 1 175 ? 3.146 -12.977 -22.375 1 95.25 175 GLN A O 1
ATOM 1401 N N . THR A 1 176 ? 2.455 -15.094 -21.891 1 96.81 176 THR A N 1
ATOM 1402 C CA . THR A 1 176 ? 1.105 -14.586 -21.672 1 96.81 176 THR A CA 1
ATOM 1403 C C . THR A 1 176 ? 0.658 -14.828 -20.234 1 96.81 176 THR A C 1
ATOM 1405 O O . THR A 1 176 ? 1.006 -15.852 -19.641 1 96.81 176 THR A O 1
ATOM 1408 N N . GLY A 1 177 ? -0.178 -13.914 -19.781 1 96.75 177 GLY A N 1
ATOM 1409 C CA . GLY A 1 177 ? -0.673 -14.008 -18.406 1 96.75 177 GLY A CA 1
ATOM 1410 C C . GLY A 1 177 ? -1.594 -15.195 -18.188 1 96.75 177 GLY A C 1
ATOM 1411 O O . GLY A 1 177 ? -1.615 -15.781 -17.109 1 96.75 177 GLY A O 1
ATOM 1412 N N . ILE A 1 178 ? -2.344 -15.492 -19.156 1 97 178 ILE A N 1
ATOM 1413 C CA . ILE A 1 178 ? -3.287 -16.594 -19 1 97 178 ILE A CA 1
ATOM 1414 C C . ILE A 1 178 ? -2.525 -17.906 -18.844 1 97 178 ILE A C 1
ATOM 1416 O O . ILE A 1 178 ? -2.934 -18.781 -18.062 1 97 178 ILE A O 1
ATOM 1420 N N . SER A 1 179 ? -1.479 -18.078 -19.594 1 97.19 179 SER A N 1
ATOM 1421 C CA . SER A 1 179 ? -0.673 -19.281 -19.469 1 97.19 179 SER A CA 1
ATOM 1422 C C . SER A 1 179 ? -0.084 -19.406 -18.062 1 97.19 179 SER A C 1
ATOM 1424 O O . SER A 1 179 ? -0.087 -20.484 -17.469 1 97.19 179 SER A O 1
ATOM 1426 N N . GLN A 1 180 ? 0.421 -18.266 -17.531 1 96.75 180 GLN A N 1
ATOM 1427 C CA . GLN A 1 180 ? 0.974 -18.25 -16.188 1 96.75 180 GLN A CA 1
ATOM 1428 C C . GLN A 1 180 ? -0.082 -18.656 -15.156 1 96.75 180 GLN A C 1
ATOM 1430 O O . GLN A 1 180 ? 0.179 -19.469 -14.273 1 96.75 180 GLN A O 1
ATOM 1435 N N . ALA A 1 181 ? -1.235 -18.062 -15.312 1 97 181 ALA A N 1
ATOM 1436 C CA . ALA A 1 181 ? -2.328 -18.328 -14.383 1 97 181 ALA A CA 1
ATOM 1437 C C . ALA A 1 181 ? -2.729 -19.812 -14.422 1 97 181 ALA A C 1
ATOM 1439 O O . ALA A 1 181 ? -2.957 -20.422 -13.375 1 97 181 ALA A O 1
ATOM 1440 N N . ILE A 1 182 ? -2.82 -20.328 -15.578 1 96.56 182 ILE A N 1
ATOM 1441 C CA . ILE A 1 182 ? -3.234 -21.719 -15.75 1 96.56 182 ILE A CA 1
ATOM 1442 C C . ILE A 1 182 ? -2.182 -22.656 -15.148 1 96.56 182 ILE A C 1
ATOM 1444 O O . ILE A 1 182 ? -2.518 -23.609 -14.453 1 96.56 182 ILE A O 1
ATOM 1448 N N . VAL A 1 183 ? -0.955 -22.375 -15.398 1 95.5 183 VAL A N 1
ATOM 1449 C CA . VAL A 1 183 ? 0.121 -23.203 -14.859 1 95.5 183 VAL A CA 1
ATOM 1450 C C . VAL A 1 183 ? 0.078 -23.188 -13.336 1 95.5 183 VAL A C 1
ATOM 1452 O O . VAL A 1 183 ? 0.173 -24.234 -12.695 1 95.5 183 VAL A O 1
ATOM 1455 N N . ARG A 1 184 ? -0.093 -22.016 -12.766 1 95.06 184 ARG A N 1
ATOM 1456 C CA . ARG A 1 184 ? -0.194 -21.922 -11.312 1 95.06 184 ARG A CA 1
ATOM 1457 C C . ARG A 1 184 ? -1.393 -22.719 -10.797 1 95.06 184 ARG A C 1
ATOM 1459 O O . ARG A 1 184 ? -1.311 -23.359 -9.75 1 95.06 184 ARG A O 1
ATOM 1466 N N . HIS A 1 185 ? -2.434 -22.609 -11.508 1 95.06 185 HIS A N 1
ATOM 1467 C CA . HIS A 1 185 ? -3.627 -23.359 -11.141 1 95.06 185 HIS A CA 1
ATOM 1468 C C . HIS A 1 185 ? -3.359 -24.859 -11.148 1 95.06 185 HIS A C 1
ATOM 1470 O O . HIS A 1 185 ? -3.73 -25.562 -10.211 1 95.06 185 HIS A O 1
ATOM 1476 N N . ILE A 1 186 ? -2.766 -25.297 -12.141 1 94.12 186 ILE A N 1
ATOM 1477 C CA . ILE A 1 186 ? -2.469 -26.719 -12.289 1 94.12 186 ILE A CA 1
ATOM 1478 C C . ILE A 1 186 ? -1.509 -27.172 -11.18 1 94.12 186 ILE A C 1
ATOM 1480 O O . ILE A 1 186 ? -1.693 -28.219 -10.578 1 94.12 186 ILE A O 1
ATOM 1484 N N . PHE A 1 187 ? -0.521 -26.297 -10.906 1 91.94 187 PHE A N 1
ATOM 1485 C CA . PHE A 1 187 ? 0.464 -26.625 -9.883 1 91.94 187 PHE A CA 1
ATOM 1486 C C . PHE A 1 187 ? -0.194 -26.719 -8.516 1 91.94 187 PHE A C 1
ATOM 1488 O O . PHE A 1 187 ? 0.325 -27.375 -7.613 1 91.94 187 PHE A O 1
ATOM 1495 N N . SER A 1 188 ? -1.291 -26.062 -8.328 1 91.38 188 SER A N 1
ATOM 1496 C CA . SER A 1 188 ? -1.965 -26.078 -7.035 1 91.38 188 SER A CA 1
ATOM 1497 C C . SER A 1 188 ? -2.738 -27.375 -6.824 1 91.38 188 SER A C 1
ATOM 1499 O O . SER A 1 188 ? -3.227 -27.641 -5.723 1 91.38 188 SER A O 1
ATOM 1501 N N . HIS A 1 189 ? -2.838 -28.141 -7.844 1 90.06 189 HIS A N 1
ATOM 1502 C CA . HIS A 1 189 ? -3.537 -29.422 -7.738 1 90.06 189 HIS A CA 1
ATOM 1503 C C . HIS A 1 189 ? -2.557 -30.562 -7.543 1 90.06 189 HIS A C 1
ATOM 1505 O O . HIS A 1 189 ? -1.558 -30.672 -8.258 1 90.06 189 HIS A O 1
ATOM 1511 N N . SER A 1 190 ? -2.91 -31.328 -6.594 1 85.12 190 SER A N 1
ATOM 1512 C CA . SER A 1 190 ? -2.062 -32.469 -6.328 1 85.12 190 SER A CA 1
ATOM 1513 C C . SER A 1 190 ? -2.316 -33.594 -7.34 1 85.12 190 SER A C 1
ATOM 1515 O O . SER A 1 190 ? -1.427 -34.406 -7.617 1 85.12 190 SER A O 1
ATOM 1517 N N . SER A 1 191 ? -3.504 -33.656 -7.797 1 87.06 191 SER A N 1
ATOM 1518 C CA . SER A 1 191 ? -3.889 -34.688 -8.758 1 87.06 191 SER A CA 1
ATOM 1519 C C . SER A 1 191 ? -4.547 -34.062 -9.992 1 87.06 191 SER A C 1
ATOM 1521 O O . SER A 1 191 ? -4.949 -32.906 -9.969 1 87.06 191 SER A O 1
ATOM 1523 N N . GLN A 1 192 ? -4.512 -34.844 -11.047 1 89.81 192 GLN A N 1
ATOM 1524 C CA . GLN A 1 192 ? -5.141 -34.406 -12.289 1 89.81 192 GLN A CA 1
ATOM 1525 C C . GLN A 1 192 ? -6.332 -35.281 -12.641 1 89.81 192 GLN A C 1
ATOM 1527 O O . GLN A 1 192 ? -6.344 -36.5 -12.328 1 89.81 192 GLN A O 1
ATOM 1532 N N . PRO A 1 193 ? -7.316 -34.719 -13.195 1 90.56 193 PRO A N 1
ATOM 1533 C CA . PRO A 1 193 ? -8.43 -35.562 -13.672 1 90.56 193 PRO A CA 1
ATOM 1534 C C . PRO A 1 193 ? -7.996 -36.562 -14.742 1 90.56 193 PRO A C 1
ATOM 1536 O O . PRO A 1 193 ? -6.973 -36.344 -15.406 1 90.56 193 PRO A O 1
ATOM 1539 N N . ASN A 1 194 ? -8.844 -37.562 -14.75 1 89.44 194 ASN A N 1
ATOM 1540 C CA . ASN A 1 194 ? -8.594 -38.531 -15.805 1 89.44 194 ASN A CA 1
ATOM 1541 C C . ASN A 1 194 ? -8.602 -37.875 -17.188 1 89.44 194 ASN A C 1
ATOM 1543 O O . ASN A 1 194 ? -9.547 -37.188 -17.531 1 89.44 194 ASN A O 1
ATOM 1547 N N . GLY A 1 195 ? -7.586 -38.094 -17.938 1 89.94 195 GLY A N 1
ATOM 1548 C CA . GLY A 1 195 ? -7.48 -37.562 -19.281 1 89.94 195 GLY A CA 1
ATOM 1549 C C . GLY A 1 195 ? -7.031 -36.125 -19.297 1 89.94 195 GLY A C 1
ATOM 1550 O O . GLY A 1 195 ? -6.918 -35.531 -20.375 1 89.94 195 GLY A O 1
ATOM 1551 N N . GLY A 1 196 ? -6.836 -35.594 -18.172 1 93.44 196 GLY A N 1
ATOM 1552 C CA . GLY A 1 196 ? -6.379 -34.188 -18.109 1 93.44 196 GLY A CA 1
ATOM 1553 C C . GLY A 1 196 ? -7.504 -33.219 -17.891 1 93.44 196 GLY A C 1
ATOM 1554 O O . GLY A 1 196 ? -8.656 -33.594 -17.688 1 93.44 196 GLY A O 1
ATOM 1555 N N . TRP A 1 197 ? -7.238 -31.875 -17.844 1 96 197 TRP A N 1
ATOM 1556 C CA . TRP A 1 197 ? -8.219 -30.812 -17.656 1 96 197 TRP A CA 1
ATOM 1557 C C . TRP A 1 197 ? -8.828 -30.391 -18.984 1 96 197 TRP A C 1
ATOM 1559 O O . TRP A 1 197 ? -8.133 -30.328 -20 1 96 197 TRP A O 1
ATOM 1569 N N . ASP A 1 198 ? -10.109 -30.125 -18.875 1 96.81 198 ASP A N 1
ATOM 1570 C CA . ASP A 1 198 ? -10.727 -29.484 -20.031 1 96.81 198 ASP A CA 1
ATOM 1571 C C . ASP A 1 198 ? -10.203 -28.062 -20.219 1 96.81 198 ASP A C 1
ATOM 1573 O O . ASP A 1 198 ? -10.203 -27.266 -19.266 1 96.81 198 ASP A O 1
ATOM 1577 N N . LEU A 1 199 ? -9.828 -27.797 -21.438 1 96.19 199 LEU A N 1
ATOM 1578 C CA . LEU A 1 199 ? -9.148 -26.531 -21.703 1 96.19 199 LEU A CA 1
ATOM 1579 C C . LEU A 1 199 ? -10.07 -25.359 -21.406 1 96.19 199 LEU A C 1
ATOM 1581 O O . LEU A 1 199 ? -9.672 -24.406 -20.734 1 96.19 199 LEU A O 1
ATOM 1585 N N . ASP A 1 200 ? -11.242 -25.359 -21.875 1 96.12 200 ASP A N 1
ATOM 1586 C CA . ASP A 1 200 ? -12.18 -24.266 -21.672 1 96.12 200 ASP A CA 1
ATOM 1587 C C . ASP A 1 200 ? -12.539 -24.109 -20.188 1 96.12 200 ASP A C 1
ATOM 1589 O O . ASP A 1 200 ? -12.672 -22.984 -19.688 1 96.12 200 ASP A O 1
ATOM 1593 N N . ASN A 1 201 ? -12.664 -25.203 -19.547 1 95.25 201 ASN A N 1
ATOM 1594 C CA . ASN A 1 201 ? -12.969 -25.156 -18.109 1 95.25 201 ASN A CA 1
ATOM 1595 C C . ASN A 1 201 ? -11.82 -24.547 -17.312 1 95.25 201 ASN A C 1
ATOM 1597 O O . ASN A 1 201 ? -12.039 -23.812 -16.359 1 95.25 201 ASN A O 1
ATOM 1601 N N . LEU A 1 202 ? -10.656 -24.891 -17.703 1 95.31 202 LEU A N 1
ATOM 1602 C CA . LEU A 1 202 ? -9.484 -24.312 -17.031 1 95.31 202 LEU A CA 1
ATOM 1603 C C . LEU A 1 202 ? -9.414 -22.812 -17.266 1 95.31 202 LEU A C 1
ATOM 1605 O O . LEU A 1 202 ? -9.102 -22.047 -16.359 1 95.31 202 LEU A O 1
ATOM 1609 N N . ILE A 1 203 ? -9.648 -22.391 -18.484 1 96.44 203 ILE A N 1
ATOM 1610 C CA . ILE A 1 203 ? -9.664 -20.969 -18.812 1 96.44 203 ILE A CA 1
ATOM 1611 C C . ILE A 1 203 ? -10.711 -20.25 -17.969 1 96.44 203 ILE A C 1
ATOM 1613 O O . ILE A 1 203 ? -10.438 -19.188 -17.391 1 96.44 203 ILE A O 1
ATOM 1617 N N . ARG A 1 204 ? -11.844 -20.859 -17.797 1 95.25 204 ARG A N 1
ATOM 1618 C CA . ARG A 1 204 ? -12.914 -20.266 -17.016 1 95.25 204 ARG A CA 1
ATOM 1619 C C . ARG A 1 204 ? -12.547 -20.234 -15.531 1 95.25 204 ARG A C 1
ATOM 1621 O O . ARG A 1 204 ? -12.93 -19.312 -14.812 1 95.25 204 ARG A O 1
ATOM 1628 N N . SER A 1 205 ? -11.836 -21.203 -15.117 1 93.38 205 SER A N 1
ATOM 1629 C CA . SER A 1 205 ? -11.438 -21.281 -13.719 1 93.38 205 SER A CA 1
ATOM 1630 C C . SER A 1 205 ? -10.531 -20.109 -13.344 1 93.38 205 SER A C 1
ATOM 1632 O O . SER A 1 205 ? -10.57 -19.625 -12.211 1 93.38 205 SER A O 1
ATOM 1634 N N . VAL A 1 206 ? -9.758 -19.609 -14.297 1 94.38 206 VAL A N 1
ATOM 1635 C CA . VAL A 1 206 ? -8.781 -18.578 -13.961 1 94.38 206 VAL A CA 1
ATOM 1636 C C . VAL A 1 206 ? -9.32 -17.203 -14.391 1 94.38 206 VAL A C 1
ATOM 1638 O O . VAL A 1 206 ? -8.953 -16.188 -13.805 1 94.38 206 VAL A O 1
ATOM 1641 N N . CYS A 1 207 ? -10.211 -17.172 -15.352 1 92.94 207 CYS A N 1
ATOM 1642 C CA . CYS A 1 207 ? -10.672 -15.906 -15.898 1 92.94 207 CYS A CA 1
ATOM 1643 C C . CYS A 1 207 ? -12.086 -15.594 -15.414 1 92.94 207 CYS A C 1
ATOM 1645 O O . CYS A 1 207 ? -12.516 -14.438 -15.469 1 92.94 207 CYS A O 1
ATOM 1647 N N . GLY A 1 208 ? -12.758 -16.547 -15.008 1 89.75 208 GLY A N 1
ATOM 1648 C CA . GLY A 1 208 ? -14.188 -16.375 -14.805 1 89.75 208 GLY A CA 1
ATOM 1649 C C . GLY A 1 208 ? -15 -16.641 -16.062 1 89.75 208 GLY A C 1
ATOM 1650 O O . GLY A 1 208 ? -14.5 -17.234 -17.016 1 89.75 208 GLY A O 1
ATOM 1651 N N . GLU A 1 209 ? -16.234 -16.234 -16.016 1 90.69 209 GLU A N 1
ATOM 1652 C CA . GLU A 1 209 ? -17.109 -16.469 -17.156 1 90.69 209 GLU A CA 1
ATOM 1653 C C . GLU A 1 209 ? -16.734 -15.57 -18.328 1 90.69 209 GLU A C 1
ATOM 1655 O O . GLU A 1 209 ? -16.562 -14.359 -18.172 1 90.69 209 GLU A O 1
ATOM 1660 N N . LEU A 1 210 ? -16.625 -16.219 -19.5 1 93.88 210 LEU A N 1
ATOM 1661 C CA . LEU A 1 210 ? -16.234 -15.539 -20.719 1 93.88 210 LEU A CA 1
ATOM 1662 C C . LEU A 1 210 ? -17.172 -15.898 -21.859 1 93.88 210 LEU A C 1
ATOM 1664 O O . LEU A 1 210 ? -17.766 -16.984 -21.875 1 93.88 210 LEU A O 1
ATOM 1668 N N . ASP A 1 211 ? -17.25 -14.984 -22.719 1 95 211 ASP A N 1
ATOM 1669 C CA . ASP A 1 211 ? -18 -15.32 -23.922 1 95 211 ASP A CA 1
ATOM 1670 C C . ASP A 1 211 ? -17.141 -16.156 -24.875 1 95 211 ASP A C 1
ATOM 1672 O O . ASP A 1 211 ? -15.953 -16.359 -24.641 1 95 211 ASP A O 1
ATOM 1676 N N . SER A 1 212 ? -17.812 -16.578 -25.906 1 94.12 212 SER A N 1
ATOM 1677 C CA . SER A 1 212 ? -17.156 -17.5 -26.844 1 94.12 212 SER A CA 1
ATOM 1678 C C . SER A 1 212 ? -15.961 -16.844 -27.516 1 94.12 212 SER A C 1
ATOM 1680 O O . SER A 1 212 ? -14.938 -17.5 -27.75 1 94.12 212 SER A O 1
ATOM 1682 N N . THR A 1 213 ? -16.094 -15.664 -27.828 1 96.31 213 THR A N 1
ATOM 1683 C CA . THR A 1 213 ? -15.008 -14.953 -28.5 1 96.31 213 THR A CA 1
ATOM 1684 C C . THR A 1 213 ? -13.797 -14.82 -27.578 1 96.31 213 THR A C 1
ATOM 1686 O O . THR A 1 213 ? -12.656 -15.039 -28 1 96.31 213 THR A O 1
ATOM 1689 N N . MET A 1 214 ? -14.031 -14.539 -26.391 1 95.56 214 MET A N 1
ATOM 1690 C CA . MET A 1 214 ? -12.953 -14.367 -25.422 1 95.56 214 MET A CA 1
ATOM 1691 C C . MET A 1 214 ? -12.258 -15.703 -25.141 1 95.56 214 MET A C 1
ATOM 1693 O O . MET A 1 214 ? -11.039 -15.742 -24.969 1 95.56 214 MET A O 1
ATOM 1697 N N . ILE A 1 215 ? -13.039 -16.719 -25.109 1 96.19 215 ILE A N 1
ATOM 1698 C CA . ILE A 1 215 ? -12.453 -18.047 -24.891 1 96.19 215 ILE A CA 1
ATOM 1699 C C . ILE A 1 215 ? -11.523 -18.375 -26.047 1 96.19 215 ILE A C 1
ATOM 1701 O O . ILE A 1 215 ? -10.438 -18.938 -25.844 1 96.19 215 ILE A O 1
ATOM 1705 N N . ARG A 1 216 ? -11.938 -18.031 -27.203 1 95.62 216 ARG A N 1
ATOM 1706 C CA . ARG A 1 216 ? -11.109 -18.281 -28.375 1 95.62 216 ARG A CA 1
ATOM 1707 C C . ARG A 1 216 ? -9.797 -17.516 -28.297 1 95.62 216 ARG A C 1
ATOM 1709 O O . ARG A 1 216 ? -8.734 -18.047 -28.609 1 95.62 216 ARG A O 1
ATOM 1716 N N . HIS A 1 217 ? -9.938 -16.328 -27.859 1 96.38 217 HIS A N 1
ATOM 1717 C CA . HIS A 1 217 ? -8.75 -15.5 -27.719 1 96.38 217 HIS A CA 1
ATOM 1718 C C . HIS A 1 217 ? -7.793 -16.094 -26.688 1 96.38 217 HIS A C 1
ATOM 1720 O O . HIS A 1 217 ? -6.582 -16.141 -26.906 1 96.38 217 HIS A O 1
ATOM 1726 N N . ARG A 1 218 ? -8.367 -16.547 -25.656 1 96.81 218 ARG A N 1
ATOM 1727 C CA . ARG A 1 218 ? -7.535 -17.109 -24.594 1 96.81 218 ARG A CA 1
ATOM 1728 C C . ARG A 1 218 ? -6.875 -18.406 -25.062 1 96.81 218 ARG A C 1
ATOM 1730 O O . ARG A 1 218 ? -5.73 -18.688 -24.703 1 96.81 218 ARG A O 1
ATOM 1737 N N . ARG A 1 219 ? -7.547 -19.156 -25.828 1 96.31 219 ARG A N 1
ATOM 1738 C CA . ARG A 1 219 ? -6.961 -20.359 -26.406 1 96.31 219 ARG A CA 1
ATOM 1739 C C . ARG A 1 219 ? -5.762 -20.031 -27.281 1 96.31 219 ARG A C 1
ATOM 1741 O O . ARG A 1 219 ? -4.746 -20.734 -27.25 1 96.31 219 ARG A O 1
ATOM 1748 N N . ARG A 1 220 ? -5.961 -19.031 -28.016 1 95.81 220 ARG A N 1
ATOM 1749 C CA . ARG A 1 220 ? -4.879 -18.609 -28.906 1 95.81 220 ARG A CA 1
ATOM 1750 C C . ARG A 1 220 ? -3.652 -18.172 -28.094 1 95.81 220 ARG A C 1
ATOM 1752 O O . ARG A 1 220 ? -2.521 -18.516 -28.453 1 95.81 220 ARG A O 1
ATOM 1759 N N . GLU A 1 221 ? -3.889 -17.469 -27.078 1 96.19 221 GLU A N 1
ATOM 1760 C CA . GLU A 1 221 ? -2.799 -17.016 -26.203 1 96.19 221 GLU A CA 1
ATOM 1761 C C . GLU A 1 221 ? -2.07 -18.203 -25.578 1 96.19 221 GLU A C 1
ATOM 1763 O O . GLU A 1 221 ? -0.842 -18.203 -25.484 1 96.19 221 GLU A O 1
ATOM 1768 N N . LEU A 1 222 ? -2.824 -19.125 -25.219 1 96.19 222 LEU A N 1
ATOM 1769 C CA . LEU A 1 222 ? -2.244 -20.312 -24.609 1 96.19 222 LEU A CA 1
ATOM 1770 C C . LEU A 1 222 ? -1.338 -21.047 -25.578 1 96.19 222 LEU A C 1
ATOM 1772 O O . LEU A 1 222 ? -0.296 -21.578 -25.203 1 96.19 222 LEU A O 1
ATOM 1776 N N . ARG A 1 223 ? -1.71 -21.062 -26.781 1 94.75 223 ARG A N 1
ATOM 1777 C CA . ARG A 1 223 ? -0.951 -21.797 -27.797 1 94.75 223 ARG A CA 1
ATOM 1778 C C . ARG A 1 223 ? 0.382 -21.109 -28.078 1 94.75 223 ARG A C 1
ATOM 1780 O O . ARG A 1 223 ? 1.364 -21.766 -28.422 1 94.75 223 ARG A O 1
ATOM 1787 N N . ILE A 1 224 ? 0.391 -19.828 -27.875 1 96 224 ILE A N 1
ATOM 1788 C CA . ILE A 1 224 ? 1.635 -19.078 -28.016 1 96 224 ILE A CA 1
ATOM 1789 C C . ILE A 1 224 ? 2.682 -19.625 -27.047 1 96 224 ILE A C 1
ATOM 1791 O O . ILE A 1 224 ? 3.865 -19.719 -27.391 1 96 224 ILE A O 1
ATOM 1795 N N . ASP A 1 225 ? 2.232 -20.125 -25.891 1 96.88 225 ASP A N 1
ATOM 1796 C CA . ASP A 1 225 ? 3.15 -20.531 -24.844 1 96.88 225 ASP A CA 1
ATOM 1797 C C . ASP A 1 225 ? 3.26 -22.062 -24.766 1 96.88 225 ASP A C 1
ATOM 1799 O O . ASP A 1 225 ? 3.73 -22.609 -23.766 1 96.88 225 ASP A O 1
ATOM 1803 N N . ALA A 1 226 ? 2.809 -22.719 -25.766 1 96.25 226 ALA A N 1
ATOM 1804 C CA . ALA A 1 226 ? 2.781 -24.172 -25.734 1 96.25 226 ALA A CA 1
ATOM 1805 C C . ALA A 1 226 ? 4.168 -24.75 -25.453 1 96.25 226 ALA A C 1
ATOM 1807 O O . ALA A 1 226 ? 4.324 -25.641 -24.609 1 96.25 226 ALA A O 1
ATOM 1808 N N . ALA A 1 227 ? 5.172 -24.234 -26.156 1 94.75 227 ALA A N 1
ATOM 1809 C CA . ALA A 1 227 ? 6.531 -24.734 -25.984 1 94.75 227 ALA A CA 1
ATOM 1810 C C . ALA A 1 227 ? 7.035 -24.5 -24.562 1 94.75 227 ALA A C 1
ATOM 1812 O O . ALA A 1 227 ? 7.688 -25.359 -23.969 1 94.75 227 ALA A O 1
ATOM 1813 N N . GLY A 1 228 ? 6.711 -23.328 -24.047 1 93.94 228 GLY A N 1
ATOM 1814 C CA . GLY A 1 228 ? 7.113 -23.016 -22.688 1 93.94 228 GLY A CA 1
ATOM 1815 C C . GLY A 1 228 ? 6.43 -23.875 -21.656 1 93.94 228 GLY A C 1
ATOM 1816 O O . GLY A 1 228 ? 7.047 -24.266 -20.656 1 93.94 228 GLY A O 1
ATOM 1817 N N . MET A 1 229 ? 5.25 -24.172 -21.844 1 95.25 229 MET A N 1
ATOM 1818 C CA . MET A 1 229 ? 4.492 -25.016 -20.922 1 95.25 229 MET A CA 1
ATOM 1819 C C . MET A 1 229 ? 4.996 -26.453 -20.969 1 95.25 229 MET A C 1
ATOM 1821 O O . MET A 1 229 ? 5.102 -27.109 -19.938 1 95.25 229 MET A O 1
ATOM 1825 N N . GLU A 1 230 ? 5.324 -26.891 -22.125 1 93.94 230 GLU A N 1
ATOM 1826 C CA . GLU A 1 230 ? 5.859 -28.234 -22.281 1 93.94 230 GLU A CA 1
ATOM 1827 C C . GLU A 1 230 ? 7.168 -28.406 -21.516 1 93.94 230 GLU A C 1
ATOM 1829 O O . GLU A 1 230 ? 7.441 -29.469 -20.953 1 93.94 230 GLU A O 1
ATOM 1834 N N . ALA A 1 231 ? 7.895 -27.359 -21.531 1 90 231 ALA A N 1
ATOM 1835 C CA . ALA A 1 231 ? 9.188 -27.375 -20.859 1 90 231 ALA A CA 1
ATOM 1836 C C . ALA A 1 231 ? 9.016 -27.625 -19.359 1 90 231 ALA A C 1
ATOM 1838 O O . ALA A 1 231 ? 9.938 -28.094 -18.688 1 90 231 ALA A O 1
ATOM 1839 N N . ILE A 1 232 ? 7.785 -27.359 -18.891 1 90.44 232 ILE A N 1
ATOM 1840 C CA . ILE A 1 232 ? 7.586 -27.547 -17.469 1 90.44 232 ILE A CA 1
ATOM 1841 C C . ILE A 1 232 ? 6.613 -28.703 -17.234 1 90.44 232 ILE A C 1
ATOM 1843 O O . ILE A 1 232 ? 6.031 -28.828 -16.156 1 90.44 232 ILE A O 1
ATOM 1847 N N . GLY A 1 233 ? 6.352 -29.438 -18.25 1 91.69 233 GLY A N 1
ATOM 1848 C CA . GLY A 1 233 ? 5.625 -30.688 -18.094 1 91.69 233 GLY A CA 1
ATOM 1849 C C . GLY A 1 233 ? 4.133 -30.547 -18.328 1 91.69 233 GLY A C 1
ATOM 1850 O O . GLY A 1 233 ? 3.352 -31.406 -17.938 1 91.69 233 GLY A O 1
ATOM 1851 N N . ILE A 1 234 ? 3.695 -29.422 -18.844 1 94.75 234 ILE A N 1
ATOM 1852 C CA . ILE A 1 234 ? 2.283 -29.188 -19.125 1 94.75 234 ILE A CA 1
ATOM 1853 C C . ILE A 1 234 ? 2.062 -29.172 -20.641 1 94.75 234 ILE A C 1
ATOM 1855 O O . ILE A 1 234 ? 2.676 -28.375 -21.359 1 94.75 234 ILE A O 1
ATOM 1859 N N . PHE A 1 235 ? 1.154 -30.031 -21.078 1 95.12 235 PHE A N 1
ATOM 1860 C CA . PHE A 1 235 ? 0.968 -30.219 -22.516 1 95.12 235 PHE A CA 1
ATOM 1861 C C . PHE A 1 235 ? -0.47 -29.922 -22.906 1 95.12 235 PHE A C 1
ATOM 1863 O O . PHE A 1 235 ? -1.411 -30.344 -22.234 1 95.12 235 PHE A O 1
ATOM 1870 N N . ILE A 1 236 ? -0.544 -29.156 -23.969 1 95 236 ILE A N 1
ATOM 1871 C CA . ILE A 1 236 ? -1.857 -28.953 -24.578 1 95 236 ILE A CA 1
ATOM 1872 C C . ILE A 1 236 ? -2.119 -30.031 -25.625 1 95 236 ILE A C 1
ATOM 1874 O O . ILE A 1 236 ? -1.388 -30.141 -26.609 1 95 236 ILE A O 1
ATOM 1878 N N . ASP A 1 237 ? -3.105 -30.844 -25.328 1 92.06 237 ASP A N 1
ATOM 1879 C CA . ASP A 1 237 ? -3.502 -31.922 -26.234 1 92.06 237 ASP A CA 1
ATOM 1880 C C . ASP A 1 237 ? -4.934 -31.719 -26.719 1 92.06 237 ASP A C 1
ATOM 1882 O O . ASP A 1 237 ? -5.875 -32.281 -26.156 1 92.06 237 ASP A O 1
ATOM 1886 N N . GLY A 1 238 ? -5.023 -31.031 -27.859 1 91.25 238 GLY A N 1
ATOM 1887 C CA . GLY A 1 238 ? -6.359 -30.719 -28.344 1 91.25 238 GLY A CA 1
ATOM 1888 C C . GLY A 1 238 ? -7.141 -29.828 -27.406 1 91.25 238 GLY A C 1
ATOM 1889 O O . GLY A 1 238 ? -6.75 -28.688 -27.156 1 91.25 238 GLY A O 1
ATOM 1890 N N . GLU A 1 239 ? -8.211 -30.406 -26.906 1 93.94 239 GLU A N 1
ATOM 1891 C CA . GLU A 1 239 ? -9.062 -29.641 -26 1 93.94 239 GLU A CA 1
ATOM 1892 C C . GLU A 1 239 ? -8.75 -29.953 -24.547 1 93.94 239 GLU A C 1
ATOM 1894 O O . GLU A 1 239 ? -9.516 -29.578 -23.641 1 93.94 239 GLU A O 1
ATOM 1899 N N . ARG A 1 240 ? -7.617 -30.625 -24.359 1 95.94 240 ARG A N 1
ATOM 1900 C CA . ARG A 1 240 ? -7.215 -31.016 -23.016 1 95.94 240 ARG A CA 1
ATOM 1901 C C . ARG A 1 240 ? -5.828 -30.484 -22.672 1 95.94 240 ARG A C 1
ATOM 1903 O O . ARG A 1 240 ? -5.035 -30.188 -23.578 1 95.94 240 ARG A O 1
ATOM 1910 N N . ILE A 1 241 ? -5.629 -30.281 -21.453 1 95.94 241 ILE A N 1
ATOM 1911 C CA . ILE A 1 241 ? -4.312 -29.953 -20.922 1 95.94 241 ILE A CA 1
ATOM 1912 C C . ILE A 1 241 ? -3.891 -31.031 -19.906 1 95.94 241 ILE A C 1
ATOM 1914 O O . ILE A 1 241 ? -4.66 -31.391 -19.016 1 95.94 241 ILE A O 1
ATOM 1918 N N . VAL A 1 242 ? -2.705 -31.594 -20.109 1 94.88 242 VAL A N 1
ATOM 1919 C CA . VAL A 1 242 ? -2.256 -32.719 -19.297 1 94.88 242 VAL A CA 1
ATOM 1920 C C . VAL A 1 242 ? -0.897 -32.406 -18.672 1 94.88 242 VAL A C 1
ATOM 1922 O O . VAL A 1 242 ? -0.041 -31.797 -19.328 1 94.88 242 VAL A O 1
ATOM 1925 N N . ARG A 1 243 ? -0.842 -32.812 -17.438 1 92.81 243 ARG A N 1
ATOM 1926 C CA . ARG A 1 243 ? 0.441 -32.75 -16.734 1 92.81 243 ARG A CA 1
ATOM 1927 C C . ARG A 1 243 ? 1.167 -34.094 -16.812 1 92.81 243 ARG A C 1
ATOM 1929 O O . ARG A 1 243 ? 0.609 -35.125 -16.438 1 92.81 243 ARG A O 1
ATOM 1936 N N . ARG A 1 244 ? 2.191 -34.406 -17.266 1 84.25 244 ARG A N 1
ATOM 1937 C CA . ARG A 1 244 ? 2.865 -35.688 -17.375 1 84.25 244 ARG A CA 1
ATOM 1938 C C . ARG A 1 244 ? 3.996 -35.812 -16.359 1 84.25 244 ARG A C 1
ATOM 1940 O O . ARG A 1 244 ? 4.199 -36.875 -15.766 1 84.25 244 ARG A O 1
ATOM 1947 N N . ASP A 1 245 ? 5.152 -35.438 -16.406 1 61.22 245 ASP A N 1
ATOM 1948 C CA . ASP A 1 245 ? 6.34 -35.719 -15.609 1 61.22 245 ASP A CA 1
ATOM 1949 C C . ASP A 1 245 ? 6.43 -34.812 -14.383 1 61.22 245 ASP A C 1
ATOM 1951 O O . ASP A 1 245 ? 7.367 -34.938 -13.594 1 61.22 245 ASP A O 1
ATOM 1955 N N . SER A 1 246 ? 5.945 -33.812 -14.422 1 55.06 246 SER A N 1
ATOM 1956 C CA . SER A 1 246 ? 6.613 -32.875 -13.531 1 55.06 246 SER A CA 1
ATOM 1957 C C . SER A 1 246 ? 6.121 -33.031 -12.094 1 55.06 246 SER A C 1
ATOM 1959 O O . SER A 1 246 ? 4.93 -33.219 -11.859 1 55.06 246 SER A O 1
ATOM 1961 N N . LYS A 1 247 ? 7.078 -33.719 -11.18 1 53.59 247 LYS A N 1
ATOM 1962 C CA . LYS A 1 247 ? 6.812 -33.812 -9.742 1 53.59 247 LYS A CA 1
ATOM 1963 C C . LYS A 1 247 ? 5.875 -32.688 -9.297 1 53.59 247 LYS A C 1
ATOM 1965 O O . LYS A 1 247 ? 6.098 -31.516 -9.617 1 53.59 247 LYS A O 1
ATOM 1970 N N . PRO A 1 248 ? 4.656 -33.219 -8.938 1 51.31 248 PRO A N 1
ATOM 1971 C CA . PRO A 1 248 ? 3.729 -32.25 -8.391 1 51.31 248 PRO A CA 1
ATOM 1972 C C . PRO A 1 248 ? 4.422 -31.203 -7.5 1 51.31 248 PRO A C 1
ATOM 1974 O O . PRO A 1 248 ? 5.477 -31.5 -6.93 1 51.31 248 PRO A O 1
ATOM 1977 N N . CYS A 1 249 ? 4.16 -29.938 -7.684 1 52.72 249 CYS A N 1
ATOM 1978 C CA . CYS A 1 249 ? 4.66 -28.953 -6.738 1 52.72 249 CYS A CA 1
ATOM 1979 C C . CYS A 1 249 ? 4.559 -29.453 -5.309 1 52.72 249 CYS A C 1
ATOM 1981 O O . CYS A 1 249 ? 3.559 -30.078 -4.934 1 52.72 249 CYS A O 1
ATOM 1983 N N . SER A 1 250 ? 5.727 -29.734 -4.699 1 49.94 250 SER A N 1
ATOM 1984 C CA . SER A 1 250 ? 5.762 -30.266 -3.342 1 49.94 250 SER A CA 1
ATOM 1985 C C . SER A 1 250 ? 5.059 -29.328 -2.363 1 49.94 250 SER A C 1
ATOM 1987 O O . SER A 1 250 ? 5.223 -28.109 -2.436 1 49.94 250 SER A O 1
ATOM 1989 N N . THR A 1 251 ? 3.92 -29.797 -1.81 1 46.22 251 THR A N 1
ATOM 1990 C CA . THR A 1 251 ? 3.338 -29.062 -0.688 1 46.22 251 THR A CA 1
ATOM 1991 C C . THR A 1 251 ? 4.227 -29.172 0.547 1 46.22 251 THR A C 1
ATOM 1993 O O . THR A 1 251 ? 3.885 -28.656 1.611 1 46.22 251 THR A O 1
ATOM 1996 N N . ARG A 1 252 ? 5.312 -30.016 0.475 1 43.69 252 ARG A N 1
ATOM 1997 C CA . ARG A 1 252 ? 6.23 -30.172 1.599 1 43.69 252 ARG A CA 1
ATOM 1998 C C . ARG A 1 252 ? 7.5 -29.344 1.382 1 43.69 252 ARG A C 1
ATOM 2000 O O . ARG A 1 252 ? 7.934 -29.156 0.244 1 43.69 252 ARG A O 1
ATOM 2007 N N . PRO A 1 253 ? 8.023 -28.703 2.635 1 45.09 253 PRO A N 1
ATOM 2008 C CA . PRO A 1 253 ? 9.289 -27.969 2.48 1 45.09 253 PRO A CA 1
ATOM 2009 C C . PRO A 1 253 ? 10.391 -28.828 1.871 1 45.09 253 PRO A C 1
ATOM 2011 O O . PRO A 1 253 ? 10.391 -30.047 2.035 1 45.09 253 PRO A O 1
ATOM 2014 N N . MET B 1 1 ? -8.133 25.969 21.172 1 26.92 1 MET B N 1
ATOM 2015 C CA . MET B 1 1 ? -7.055 25.734 22.125 1 26.92 1 MET B CA 1
ATOM 2016 C C . MET B 1 1 ? -6.168 24.578 21.688 1 26.92 1 MET B C 1
ATOM 2018 O O . MET B 1 1 ? -6.617 23.688 20.953 1 26.92 1 MET B O 1
ATOM 2022 N N . PRO B 1 2 ? -4.824 24.766 21.484 1 35 2 PRO B N 1
ATOM 2023 C CA . PRO B 1 2 ? -4.012 23.562 21.234 1 35 2 PRO B CA 1
ATOM 2024 C C . PRO B 1 2 ? -4.398 22.391 22.141 1 35 2 PRO B C 1
ATOM 2026 O O . PRO B 1 2 ? -4.434 22.531 23.359 1 35 2 PRO B O 1
ATOM 2029 N N . GLY B 1 3 ? -5.324 21.672 21.766 1 34.78 3 GLY B N 1
ATOM 2030 C CA . GLY B 1 3 ? -5.742 20.594 22.641 1 34.78 3 GLY B CA 1
ATOM 2031 C C . GLY B 1 3 ? -4.582 19.781 23.203 1 34.78 3 GLY B C 1
ATOM 2032 O O . GLY B 1 3 ? -3.477 19.828 22.656 1 34.78 3 GLY B O 1
ATOM 2033 N N . LYS B 1 4 ? -4.434 19.672 24.484 1 40.94 4 LYS B N 1
ATOM 2034 C CA . LYS B 1 4 ? -3.467 18.797 25.156 1 40.94 4 LYS B CA 1
ATOM 2035 C C . LYS B 1 4 ? -3.27 17.5 24.359 1 40.94 4 LYS B C 1
ATOM 2037 O O . LYS B 1 4 ? -4.23 16.938 23.844 1 40.94 4 LYS B O 1
ATOM 2042 N N . ALA B 1 5 ? -2.039 17.375 23.859 1 44.78 5 ALA B N 1
ATOM 2043 C CA . ALA B 1 5 ? -1.651 16.109 23.219 1 44.78 5 ALA B CA 1
ATOM 2044 C C . ALA B 1 5 ? -2.285 14.922 23.938 1 44.78 5 ALA B C 1
ATOM 2046 O O . ALA B 1 5 ? -2.113 14.758 25.156 1 44.78 5 ALA B O 1
ATOM 2047 N N . GLN B 1 6 ? -3.516 14.656 23.609 1 47.19 6 GLN B N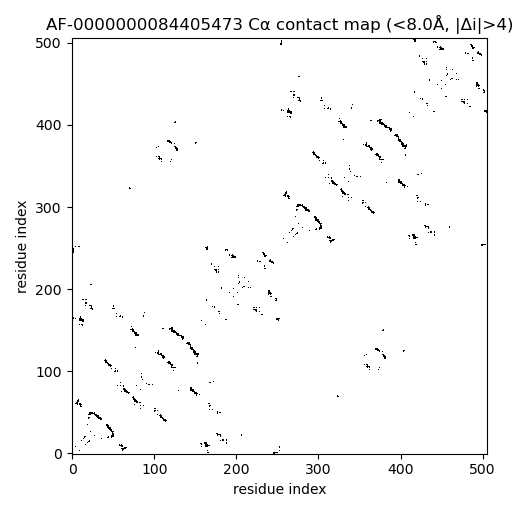 1
ATOM 2048 C CA . GLN B 1 6 ? -4.141 13.547 24.328 1 47.19 6 GLN B CA 1
ATOM 2049 C C . GLN B 1 6 ? -3.303 12.273 24.203 1 47.19 6 GLN B C 1
ATOM 2051 O O . GLN B 1 6 ? -3.344 11.414 25.094 1 47.19 6 GLN B O 1
ATOM 2056 N N . GLY B 1 7 ? -2.465 12.102 22.938 1 57.12 7 GLY B N 1
ATOM 2057 C CA . GLY B 1 7 ? -1.949 10.758 22.75 1 57.12 7 GLY B CA 1
ATOM 2058 C C . GLY B 1 7 ? -0.433 10.695 22.703 1 57.12 7 GLY B C 1
ATOM 2059 O O . GLY B 1 7 ? 0.236 11.719 22.875 1 57.12 7 GLY B O 1
ATOM 2060 N N . ARG B 1 8 ? 0.232 9.578 22.828 1 69.38 8 ARG B N 1
ATOM 2061 C CA . ARG B 1 8 ? 1.621 9.133 22.844 1 69.38 8 ARG B CA 1
ATOM 2062 C C . ARG B 1 8 ? 2.32 9.492 21.531 1 69.38 8 ARG B C 1
ATOM 2064 O O . ARG B 1 8 ? 3.549 9.586 21.484 1 69.38 8 ARG B O 1
ATOM 2071 N N . LEU B 1 9 ? 1.519 9.922 20.469 1 88.5 9 LEU B N 1
ATOM 2072 C CA . LEU B 1 9 ? 2.123 10.203 19.172 1 88.5 9 LEU B CA 1
ATOM 2073 C C . LEU B 1 9 ? 1.774 11.617 18.719 1 88.5 9 LEU B C 1
ATOM 2075 O O . LEU B 1 9 ? 0.732 12.156 19.094 1 88.5 9 LEU B O 1
ATOM 2079 N N . PRO B 1 10 ? 2.658 12.234 18.031 1 93.56 10 PRO B N 1
ATOM 2080 C CA . PRO B 1 10 ? 2.303 13.523 17.422 1 93.56 10 PRO B CA 1
ATOM 2081 C C . PRO B 1 10 ? 1.191 13.406 16.391 1 93.56 10 PRO B C 1
ATOM 2083 O O . PRO B 1 10 ? 0.938 12.312 15.875 1 93.56 10 PRO B O 1
ATOM 2086 N N . THR B 1 11 ? 0.461 14.5 16.125 1 94.38 11 THR B N 1
ATOM 2087 C CA . THR B 1 11 ? -0.519 14.531 15.047 1 94.38 11 THR B CA 1
ATOM 2088 C C . THR B 1 11 ? 0.155 14.297 13.703 1 94.38 11 THR B C 1
ATOM 2090 O O . THR B 1 11 ? -0.364 13.562 12.859 1 94.38 11 THR B O 1
ATOM 2093 N N . THR B 1 12 ? 1.204 14.945 13.5 1 93.62 12 THR B N 1
ATOM 2094 C CA . THR B 1 12 ? 2.051 14.812 12.32 1 93.62 12 THR B CA 1
ATOM 2095 C C . THR B 1 12 ? 3.451 15.352 12.602 1 93.62 12 THR B C 1
ATOM 2097 O O . THR B 1 12 ? 3.836 15.523 13.758 1 93.62 12 THR B O 1
ATOM 2100 N N . THR B 1 13 ? 4.258 15.406 11.57 1 92.25 13 THR B N 1
ATOM 2101 C CA . THR B 1 13 ? 5.586 15.992 11.703 1 92.25 13 THR B CA 1
ATOM 2102 C C . THR B 1 13 ? 5.777 17.141 10.711 1 92.25 13 THR B C 1
ATOM 2104 O O . THR B 1 13 ? 4.914 17.375 9.859 1 92.25 13 THR B O 1
ATOM 2107 N N . VAL B 1 14 ? 6.809 17.828 10.812 1 91.38 14 VAL B N 1
ATOM 2108 C CA . VAL B 1 14 ? 7.039 19.047 10.062 1 91.38 14 VAL B CA 1
ATOM 2109 C C . VAL B 1 14 ? 7.191 18.719 8.578 1 91.38 14 VAL B C 1
ATOM 2111 O O . VAL B 1 14 ? 6.703 19.469 7.719 1 91.38 14 VAL B O 1
ATOM 2114 N N . SER B 1 15 ? 7.789 17.656 8.156 1 89.25 15 SER B N 1
ATOM 2115 C CA . SER B 1 15 ? 8.07 17.344 6.758 1 89.25 15 SER B CA 1
ATOM 2116 C C . SER B 1 15 ? 6.785 17.156 5.965 1 89.25 15 SER B C 1
ATOM 2118 O O . SER B 1 15 ? 6.574 17.812 4.941 1 89.25 15 SER B O 1
ATOM 2120 N N . PRO B 1 16 ? 5.922 16.312 6.422 1 86.81 16 PRO B N 1
ATOM 2121 C CA . PRO B 1 16 ? 4.664 16.188 5.688 1 86.81 16 PRO B CA 1
ATOM 2122 C C . PRO B 1 16 ? 3.852 17.484 5.672 1 86.81 16 PRO B C 1
ATOM 2124 O O . PRO B 1 16 ? 3.117 17.734 4.719 1 86.81 16 PRO B O 1
ATOM 2127 N N . ALA B 1 17 ? 4.047 18.266 6.641 1 85.75 17 ALA B N 1
ATOM 2128 C CA . ALA B 1 17 ? 3.275 19.5 6.746 1 85.75 17 ALA B CA 1
ATOM 2129 C C . ALA B 1 17 ? 3.854 20.578 5.84 1 85.75 17 ALA B C 1
ATOM 2131 O O . ALA B 1 17 ? 3.119 21.438 5.332 1 85.75 17 ALA B O 1
ATOM 2132 N N . ARG B 1 18 ? 5.148 20.5 5.723 1 83.62 18 ARG B N 1
ATOM 2133 C CA . ARG B 1 18 ? 5.816 21.609 5.043 1 83.62 18 ARG B CA 1
ATOM 2134 C C . ARG B 1 18 ? 6.188 21.234 3.613 1 83.62 18 ARG B C 1
ATOM 2136 O O . ARG B 1 18 ? 6.242 22.094 2.729 1 83.62 18 ARG B O 1
ATOM 2143 N N . LEU B 1 19 ? 6.398 19.969 3.584 1 82.25 19 LEU B N 1
ATOM 2144 C CA . LEU B 1 19 ? 6.875 19.531 2.275 1 82.25 19 LEU B CA 1
ATOM 2145 C C . LEU B 1 19 ? 5.711 19.125 1.379 1 82.25 19 LEU B C 1
ATOM 2147 O O . LEU B 1 19 ? 4.594 18.922 1.861 1 82.25 19 LEU B O 1
ATOM 2151 N N . ARG B 1 20 ? 5.672 19.484 0.095 1 83.12 20 ARG B N 1
ATOM 2152 C CA . ARG B 1 20 ? 4.629 19.172 -0.879 1 83.12 20 ARG B CA 1
ATOM 2153 C C . ARG B 1 20 ? 4.477 17.672 -1.066 1 83.12 20 ARG B C 1
ATOM 2155 O O . ARG B 1 20 ? 4.406 17.188 -2.197 1 83.12 20 ARG B O 1
ATOM 2162 N N . MET B 1 21 ? 4.516 17 0.193 1 88.12 21 MET B N 1
ATOM 2163 C CA . MET B 1 21 ? 4.301 15.562 0.111 1 88.12 21 MET B CA 1
ATOM 2164 C C . MET B 1 21 ? 2.84 15.25 -0.201 1 88.12 21 MET B C 1
ATOM 2166 O O . MET B 1 21 ? 2.551 14.352 -1 1 88.12 21 MET B O 1
ATOM 2170 N N . CYS B 1 22 ? 2.027 15.969 0.483 1 93.44 22 CYS B N 1
ATOM 2171 C CA . CYS B 1 22 ? 0.587 15.844 0.286 1 93.44 22 CYS B CA 1
ATOM 2172 C C . CYS B 1 22 ? 0.076 16.906 -0.684 1 93.44 22 CYS B C 1
ATOM 2174 O O . CYS B 1 22 ? 0.39 18.078 -0.539 1 93.44 22 CYS B O 1
ATOM 2176 N N . GLN B 1 23 ? -0.665 16.484 -1.658 1 94.88 23 GLN B N 1
ATOM 2177 C CA . GLN B 1 23 ? -1.211 17.438 -2.621 1 94.88 23 GLN B CA 1
ATOM 2178 C C . GLN B 1 23 ? -2.199 18.391 -1.953 1 94.88 23 GLN B C 1
ATOM 2180 O O . GLN B 1 23 ? -3.008 17.969 -1.123 1 94.88 23 GLN B O 1
ATOM 2185 N N . PRO B 1 24 ? -2.137 19.625 -2.332 1 95.94 24 PRO B N 1
ATOM 2186 C CA . PRO B 1 24 ? -3.002 20.625 -1.694 1 95.94 24 PRO B CA 1
ATOM 2187 C C . PRO B 1 24 ? -4.418 20.625 -2.271 1 95.94 24 PRO B C 1
ATOM 2189 O O . PRO B 1 24 ? -4.926 21.688 -2.66 1 95.94 24 PRO B O 1
ATOM 2192 N N . THR B 1 25 ? -5 19.5 -2.357 1 96.06 25 THR B N 1
ATOM 2193 C CA . THR B 1 25 ? -6.344 19.297 -2.885 1 96.06 25 THR B CA 1
ATOM 2194 C C . THR B 1 25 ? -7.031 18.141 -2.166 1 96.06 25 THR B C 1
ATOM 2196 O O . THR B 1 25 ? -6.371 17.297 -1.566 1 96.06 25 THR B O 1
ATOM 2199 N N . GLN B 1 26 ? -8.305 18.125 -2.141 1 95.69 26 GLN B N 1
ATOM 2200 C CA . GLN B 1 26 ? -9.078 17.016 -1.59 1 95.69 26 GLN B CA 1
ATOM 2201 C C . GLN B 1 26 ? -9.383 15.969 -2.662 1 95.69 26 GLN B C 1
ATOM 2203 O O . GLN B 1 26 ? -9.883 14.883 -2.357 1 95.69 26 GLN B O 1
ATOM 2208 N N . ARG B 1 27 ? -9.023 16.297 -3.871 1 94.75 27 ARG B N 1
ATOM 2209 C CA . ARG B 1 27 ? -9.203 15.391 -5.008 1 94.75 27 ARG B CA 1
ATOM 2210 C C . ARG B 1 27 ? -7.879 15.141 -5.727 1 94.75 27 ARG B C 1
ATOM 2212 O O . ARG B 1 27 ? -7.727 15.5 -6.895 1 94.75 27 ARG B O 1
ATOM 2219 N N . PRO B 1 28 ? -7.039 14.445 -5.031 1 95.94 28 PRO B N 1
ATOM 2220 C CA . PRO B 1 28 ? -5.703 14.258 -5.602 1 95.94 28 PRO B CA 1
ATOM 2221 C C . PRO B 1 28 ? -5.707 13.352 -6.828 1 95.94 28 PRO B C 1
ATOM 2223 O O . PRO B 1 28 ? -6.633 12.555 -7.012 1 95.94 28 PRO B O 1
ATOM 2226 N N . THR B 1 29 ? -4.75 13.539 -7.613 1 94.31 29 THR B N 1
ATOM 2227 C CA . THR B 1 29 ? -4.504 12.664 -8.758 1 94.31 29 THR B CA 1
ATOM 2228 C C . THR B 1 29 ? -3.254 11.82 -8.523 1 94.31 29 THR B C 1
ATOM 2230 O O . THR B 1 29 ? -2.436 12.133 -7.66 1 94.31 29 THR B O 1
ATOM 2233 N N . TYR B 1 30 ? -3.275 10.703 -9.25 1 93 30 TYR B N 1
ATOM 2234 C CA . TYR B 1 30 ? -2.078 9.883 -9.148 1 93 30 TYR B CA 1
ATOM 2235 C C . TYR B 1 30 ? -0.858 10.617 -9.688 1 93 30 TYR B C 1
ATOM 2237 O O . TYR B 1 30 ? -0.907 11.203 -10.773 1 93 30 TYR B O 1
ATOM 2245 N N . ARG B 1 31 ? 0.237 10.594 -8.93 1 89.12 31 ARG B N 1
ATOM 2246 C CA . ARG B 1 31 ? 1.468 11.234 -9.375 1 89.12 31 ARG B CA 1
ATOM 2247 C C . ARG B 1 31 ? 2.693 10.461 -8.906 1 89.12 31 ARG B C 1
ATOM 2249 O O . ARG B 1 31 ? 2.672 9.844 -7.844 1 89.12 31 ARG B O 1
ATOM 2256 N N . THR B 1 32 ? 3.594 10.391 -9.852 1 86.25 32 THR B N 1
ATOM 2257 C CA . THR B 1 32 ? 4.938 10.039 -9.406 1 86.25 32 THR B CA 1
ATOM 2258 C C . THR B 1 32 ? 5.691 11.273 -8.93 1 86.25 32 THR B C 1
ATOM 2260 O O . THR B 1 32 ? 6.133 12.094 -9.742 1 86.25 32 THR B O 1
ATOM 2263 N N . GLY B 1 33 ? 5.715 11.398 -7.664 1 81.19 33 GLY B N 1
ATOM 2264 C CA . GLY B 1 33 ? 6.262 12.625 -7.105 1 81.19 33 GLY B CA 1
ATOM 2265 C C . GLY B 1 33 ? 7.734 12.82 -7.422 1 81.19 33 GLY B C 1
ATOM 2266 O O . GLY B 1 33 ? 8.438 11.852 -7.727 1 81.19 33 GLY B O 1
ATOM 2267 N N . GLU B 1 34 ? 8.086 14.078 -7.367 1 86.56 34 GLU B N 1
ATOM 2268 C CA . GLU B 1 34 ? 9.492 14.445 -7.492 1 86.56 34 GLU B CA 1
ATOM 2269 C C . GLU B 1 34 ? 10.227 14.266 -6.168 1 86.56 34 GLU B C 1
ATOM 2271 O O . GLU B 1 34 ? 9.609 14.281 -5.102 1 86.56 34 GLU B O 1
ATOM 2276 N N . TRP B 1 35 ? 11.469 14.039 -6.375 1 92.06 35 TRP B N 1
ATOM 2277 C CA . TRP B 1 35 ? 12.289 13.961 -5.168 1 92.06 35 TRP B CA 1
ATOM 2278 C C . TRP B 1 35 ? 12.367 15.32 -4.477 1 92.06 35 TRP B C 1
ATOM 2280 O O . TRP B 1 35 ? 12.633 16.344 -5.117 1 92.06 35 TRP B O 1
ATOM 2290 N N . ILE B 1 36 ? 11.992 15.305 -3.273 1 89.5 36 ILE B N 1
ATOM 2291 C CA . ILE B 1 36 ? 12.148 16.469 -2.414 1 89.5 36 ILE B CA 1
ATOM 2292 C C . ILE B 1 36 ? 13.422 16.344 -1.586 1 89.5 36 ILE B C 1
ATOM 2294 O O . ILE B 1 36 ? 13.562 15.398 -0.803 1 89.5 36 ILE B O 1
ATOM 2298 N N . VAL B 1 37 ? 14.289 17.312 -1.721 1 89.94 37 VAL B N 1
ATOM 2299 C CA . VAL B 1 37 ? 15.562 17.266 -1.02 1 89.94 37 VAL B CA 1
ATOM 2300 C C . VAL B 1 37 ? 15.453 18 0.312 1 89.94 37 VAL B C 1
ATOM 2302 O O . VAL B 1 37 ? 14.93 19.109 0.369 1 89.94 37 VAL B O 1
ATOM 2305 N N . THR B 1 38 ? 15.875 17.312 1.335 1 86.25 38 THR B N 1
ATOM 2306 C CA . THR B 1 38 ? 15.883 17.859 2.686 1 86.25 38 THR B CA 1
ATOM 2307 C C . THR B 1 38 ? 17.266 17.734 3.322 1 86.25 38 THR B C 1
ATOM 2309 O O . THR B 1 38 ? 18.141 17.047 2.779 1 86.25 38 THR B O 1
ATOM 2312 N N . PRO B 1 39 ? 17.422 18.438 4.449 1 83.38 39 PRO B N 1
ATOM 2313 C CA . PRO B 1 39 ? 18.719 18.312 5.117 1 83.38 39 PRO B CA 1
ATOM 2314 C C . PRO B 1 39 ? 19.031 16.891 5.562 1 83.38 39 PRO B C 1
ATOM 2316 O O . PRO B 1 39 ? 20.203 16.516 5.66 1 83.38 39 PRO B O 1
ATOM 2319 N N . TRP B 1 40 ? 18.047 16.094 5.797 1 85.25 40 TRP B N 1
ATOM 2320 C CA . TRP B 1 40 ? 18.266 14.758 6.336 1 85.25 40 TRP B CA 1
ATOM 2321 C C . TRP B 1 40 ? 18.297 13.719 5.223 1 85.25 40 TRP B C 1
ATOM 2323 O O . TRP B 1 40 ? 18.5 12.523 5.477 1 85.25 40 TRP B O 1
ATOM 2333 N N . GLY B 1 41 ? 18.047 14.156 4.012 1 90.62 41 GLY B N 1
ATOM 2334 C CA . GLY B 1 41 ? 17.938 13.266 2.867 1 90.62 41 GLY B CA 1
ATOM 2335 C C . GLY B 1 41 ? 16.906 13.711 1.861 1 90.62 41 GLY B C 1
ATOM 2336 O O . GLY B 1 41 ? 16.719 14.906 1.634 1 90.62 41 GLY B O 1
ATOM 2337 N N . ARG B 1 42 ? 16.375 12.75 1.15 1 93.12 42 ARG B N 1
ATOM 2338 C CA . ARG B 1 42 ? 15.328 13.102 0.192 1 93.12 42 ARG B CA 1
ATOM 2339 C C . ARG B 1 42 ? 14.164 12.125 0.26 1 93.12 42 ARG B C 1
ATOM 2341 O O . ARG B 1 42 ? 14.312 11.008 0.758 1 93.12 42 ARG B O 1
ATOM 2348 N N . CYS B 1 43 ? 13.078 12.555 -0.165 1 93.25 43 CYS B N 1
ATOM 2349 C CA . CYS B 1 43 ? 11.891 11.703 -0.154 1 93.25 43 CYS B CA 1
ATOM 2350 C C . CYS B 1 43 ? 11 12.008 -1.352 1 93.25 43 CYS B C 1
ATOM 2352 O O . CYS B 1 43 ? 11.141 13.047 -1.99 1 93.25 43 CYS B O 1
ATOM 2354 N N . ARG B 1 44 ? 10.211 11.062 -1.674 1 94.19 44 ARG B N 1
ATOM 2355 C CA . ARG B 1 44 ? 9.25 11.188 -2.771 1 94.19 44 ARG B CA 1
ATOM 2356 C C . ARG B 1 44 ? 7.973 10.414 -2.475 1 94.19 44 ARG B C 1
ATOM 2358 O O . ARG B 1 44 ? 8.016 9.344 -1.86 1 94.19 44 ARG B O 1
ATOM 2365 N N . VAL B 1 45 ? 6.898 11.039 -2.85 1 95.06 45 VAL B N 1
ATOM 2366 C CA . VAL B 1 45 ? 5.598 10.406 -2.646 1 95.06 45 VAL B CA 1
ATOM 2367 C C . VAL B 1 45 ? 5.012 9.984 -3.992 1 95.06 45 VAL B C 1
ATOM 2369 O O . VAL B 1 45 ? 5.012 10.766 -4.949 1 95.06 45 VAL B O 1
ATOM 2372 N N . ILE B 1 46 ? 4.57 8.758 -4.031 1 95.69 46 ILE B N 1
ATOM 2373 C CA . ILE B 1 46 ? 3.949 8.234 -5.242 1 95.69 46 ILE B CA 1
ATOM 2374 C C . ILE B 1 46 ? 2.527 7.773 -4.934 1 95.69 46 ILE B C 1
ATOM 2376 O O . ILE B 1 46 ? 2.303 7.039 -3.969 1 95.69 46 ILE B O 1
ATOM 2380 N N . GLY B 1 47 ? 1.601 8.227 -5.742 1 94.69 47 GLY B N 1
ATOM 2381 C CA . GLY B 1 47 ? 0.214 7.82 -5.57 1 94.69 47 GLY B CA 1
ATOM 2382 C C . GLY B 1 47 ? -0.729 9 -5.391 1 94.69 47 GLY B C 1
ATOM 2383 O O . GLY B 1 47 ? -0.371 10.141 -5.691 1 94.69 47 GLY B O 1
ATOM 2384 N N . ARG B 1 48 ? -1.962 8.711 -5.062 1 94.5 48 ARG B N 1
ATOM 2385 C CA . ARG B 1 48 ? -2.98 9.719 -4.762 1 94.5 48 ARG B CA 1
ATOM 2386 C C . ARG B 1 48 ? -2.975 10.07 -3.277 1 94.5 48 ARG B C 1
ATOM 2388 O O . 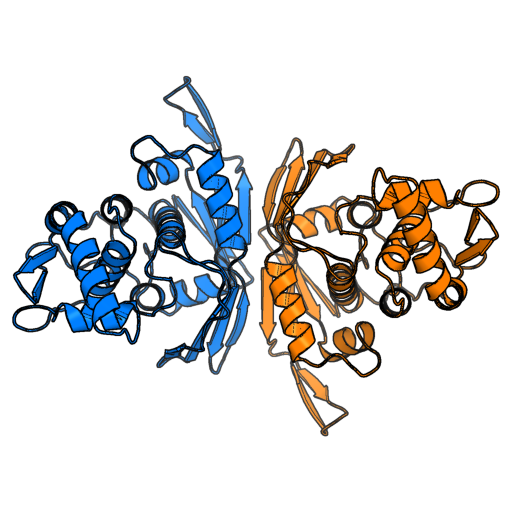ARG B 1 48 ? -3.615 9.398 -2.471 1 94.5 48 ARG B O 1
ATOM 2395 N N . PHE B 1 49 ? -2.279 11.164 -3.004 1 96.12 49 PHE B N 1
ATOM 2396 C CA . PHE B 1 49 ? -2.172 11.594 -1.615 1 96.12 49 PHE B CA 1
ATOM 2397 C C . PHE B 1 49 ? -2.605 13.047 -1.464 1 96.12 49 PHE B C 1
ATOM 2399 O O . PHE B 1 49 ? -1.82 13.969 -1.719 1 96.12 49 PHE B O 1
ATOM 2406 N N . GLY B 1 50 ? -3.818 13.227 -1.054 1 96.38 50 GLY B N 1
ATOM 2407 C CA . GLY B 1 50 ? -4.375 14.562 -0.88 1 96.38 50 GLY B CA 1
ATOM 2408 C C . GLY B 1 50 ? -4.691 14.891 0.567 1 96.38 50 GLY B C 1
ATOM 2409 O O . GLY B 1 50 ? -4.293 14.164 1.477 1 96.38 50 GLY B O 1
ATOM 2410 N N . GLN B 1 51 ? -5.352 15.961 0.725 1 96.31 51 GLN B N 1
ATOM 2411 C CA . GLN B 1 51 ? -5.559 16.5 2.062 1 96.31 51 GLN B CA 1
ATOM 2412 C C . GLN B 1 51 ? -6.523 15.641 2.865 1 96.31 51 GLN B C 1
ATOM 2414 O O . GLN B 1 51 ? -6.395 15.523 4.086 1 96.31 51 GLN B O 1
ATOM 2419 N N . ARG B 1 52 ? -7.484 15.008 2.232 1 95.5 52 ARG B N 1
ATOM 2420 C CA . ARG B 1 52 ? -8.383 14.125 2.961 1 95.5 52 ARG B CA 1
ATOM 2421 C C . ARG B 1 52 ? -7.641 12.906 3.504 1 95.5 52 ARG B C 1
ATOM 2423 O O . ARG B 1 52 ? -7.973 12.398 4.574 1 95.5 52 ARG B O 1
ATOM 2430 N N . HIS B 1 53 ? -6.688 12.484 2.738 1 96.44 53 HIS B N 1
ATOM 2431 C CA . HIS B 1 53 ? -5.84 11.391 3.211 1 96.44 53 HIS B CA 1
ATOM 2432 C C . HIS B 1 53 ? -5.004 11.828 4.41 1 96.44 53 HIS B C 1
ATOM 2434 O O . HIS B 1 53 ? -4.883 11.086 5.387 1 96.44 53 HIS B O 1
ATOM 2440 N N . GLN B 1 54 ? -4.457 13 4.285 1 96.56 54 GLN B N 1
ATOM 2441 C CA . GLN B 1 54 ? -3.703 13.531 5.414 1 96.56 54 GLN B CA 1
ATOM 2442 C C . GLN B 1 54 ? -4.598 13.711 6.637 1 96.56 54 GLN B C 1
ATOM 2444 O O . GLN B 1 54 ? -4.16 13.484 7.77 1 96.56 54 GLN B O 1
ATOM 2449 N N . ASP B 1 55 ? -5.816 14.148 6.414 1 95.94 55 ASP B N 1
ATOM 2450 C CA . ASP B 1 55 ? -6.785 14.25 7.504 1 95.94 55 ASP B CA 1
ATOM 2451 C C . ASP B 1 55 ? -6.918 12.922 8.242 1 95.94 55 ASP B C 1
ATOM 2453 O O . ASP B 1 55 ? -6.918 12.891 9.477 1 95.94 55 ASP B O 1
ATOM 2457 N N . LEU B 1 56 ? -7.035 11.945 7.48 1 96.69 56 LEU B N 1
ATOM 2458 C CA . LEU B 1 56 ? -7.199 10.617 8.07 1 96.69 56 LEU B CA 1
ATOM 2459 C C . LEU B 1 56 ? -5.953 10.203 8.836 1 96.69 56 LEU B C 1
ATOM 2461 O O . LEU B 1 56 ? -6.051 9.672 9.945 1 96.69 56 LEU B O 1
ATOM 2465 N N . LEU B 1 57 ? -4.848 10.438 8.266 1 96.94 57 LEU B N 1
ATOM 2466 C CA . LEU B 1 57 ? -3.596 10.102 8.93 1 96.94 57 LEU B CA 1
ATOM 2467 C C . LEU B 1 57 ? -3.465 10.859 10.25 1 96.94 57 LEU B C 1
ATOM 2469 O O . LEU B 1 57 ? -3.109 10.273 11.273 1 96.94 57 LEU B O 1
ATOM 2473 N N . ASP B 1 58 ? -3.746 12.109 10.18 1 96 58 ASP B N 1
ATOM 2474 C CA . ASP B 1 58 ? -3.719 12.93 11.383 1 96 58 ASP B CA 1
ATOM 2475 C C . ASP B 1 58 ? -4.676 12.383 12.445 1 96 58 ASP B C 1
ATOM 2477 O O . ASP B 1 58 ? -4.336 12.344 13.625 1 96 58 ASP B O 1
ATOM 2481 N N . ALA B 1 59 ? -5.809 12.031 12.008 1 96.06 59 ALA B N 1
ATOM 2482 C CA . ALA B 1 59 ? -6.82 11.516 12.922 1 96.06 59 ALA B CA 1
ATOM 2483 C C . ALA B 1 59 ? -6.359 10.219 13.57 1 96.06 59 ALA B C 1
ATOM 2485 O O . ALA B 1 59 ? -6.555 10.008 14.773 1 96.06 59 ALA B O 1
ATOM 2486 N N . PHE B 1 60 ? -5.785 9.344 12.766 1 97.19 60 PHE B N 1
ATOM 2487 C CA . PHE B 1 60 ? -5.242 8.094 13.305 1 97.19 60 PHE B CA 1
ATOM 2488 C C . PHE B 1 60 ? -4.25 8.375 14.422 1 97.19 60 PHE B C 1
ATOM 2490 O O . PHE B 1 60 ? -4.359 7.816 15.516 1 97.19 60 PHE B O 1
ATOM 2497 N N . LEU B 1 61 ? -3.352 9.242 14.102 1 97.06 61 LEU B N 1
ATOM 2498 C CA . LEU B 1 61 ? -2.27 9.492 15.047 1 97.06 61 LEU B CA 1
ATOM 2499 C C . LEU B 1 61 ? -2.781 10.234 16.281 1 97.06 61 LEU B C 1
ATOM 2501 O O . LEU B 1 61 ? -2.402 9.914 17.406 1 97.06 61 LEU B O 1
ATOM 2505 N N . TRP B 1 62 ? -3.668 11.109 16.047 1 95.56 62 TRP B N 1
ATOM 2506 C CA . TRP B 1 62 ? -4.223 11.93 17.125 1 95.56 62 TRP B CA 1
ATOM 2507 C C . TRP B 1 62 ? -5.051 11.078 18.094 1 95.56 62 TRP B C 1
ATOM 2509 O O . TRP B 1 62 ? -5.012 11.289 19.297 1 95.56 62 TRP B O 1
ATOM 2519 N N . HIS B 1 63 ? -5.734 10.086 17.609 1 95.12 63 HIS B N 1
ATOM 2520 C CA . HIS B 1 63 ? -6.664 9.312 18.422 1 95.12 63 HIS B CA 1
ATOM 2521 C C . HIS B 1 63 ? -6.055 7.977 18.828 1 95.12 63 HIS B C 1
ATOM 2523 O O . HIS B 1 63 ? -6.762 7.094 19.328 1 95.12 63 HIS B O 1
ATOM 2529 N N . ALA B 1 64 ? -4.777 7.855 18.609 1 96.56 64 ALA B N 1
ATOM 2530 C CA . ALA B 1 64 ? -4.129 6.617 19.016 1 96.56 64 ALA B CA 1
ATOM 2531 C C . ALA B 1 64 ? -4.211 6.438 20.531 1 96.56 64 ALA B C 1
ATOM 2533 O O . ALA B 1 64 ? -3.695 7.266 21.297 1 96.56 64 ALA B O 1
ATOM 2534 N N . GLU B 1 65 ? -4.797 5.383 20.969 1 94.38 65 GLU B N 1
ATOM 2535 C CA . GLU B 1 65 ? -4.922 5.113 22.406 1 94.38 65 GLU B CA 1
ATOM 2536 C C . GLU B 1 65 ? -3.684 4.402 22.938 1 94.38 65 GLU B C 1
ATOM 2538 O O . GLU B 1 65 ? -3.32 4.578 24.109 1 94.38 65 GLU B O 1
ATOM 2543 N N . LYS B 1 66 ? -3.184 3.531 22.172 1 94.69 66 LYS B N 1
ATOM 2544 C CA . LYS B 1 66 ? -1.934 2.824 22.438 1 94.69 66 LYS B CA 1
ATOM 2545 C C . LYS B 1 66 ? -1.034 2.82 21.203 1 94.69 66 LYS B C 1
ATOM 2547 O O . LYS B 1 66 ? -1.517 2.951 20.078 1 94.69 66 LYS B O 1
ATOM 2552 N N . ALA B 1 67 ? 0.217 2.803 21.5 1 95.56 67 ALA B N 1
ATOM 2553 C CA . ALA B 1 67 ? 1.195 2.713 20.422 1 95.56 67 ALA B CA 1
ATOM 2554 C C . ALA B 1 67 ? 2.363 1.812 20.812 1 95.56 67 ALA B C 1
ATOM 2556 O O . ALA B 1 67 ? 2.83 1.849 21.953 1 95.56 67 ALA B O 1
ATOM 2557 N N . ARG B 1 68 ? 2.729 0.998 19.922 1 94.25 68 ARG B N 1
ATOM 2558 C CA . ARG B 1 68 ? 3.902 0.163 20.156 1 94.25 68 ARG B CA 1
ATOM 2559 C C . ARG B 1 68 ? 4.797 0.116 18.922 1 94.25 68 ARG B C 1
ATOM 2561 O O . ARG B 1 68 ? 4.301 0.082 17.797 1 94.25 68 ARG B O 1
ATOM 2568 N N . GLN B 1 69 ? 6.016 0.131 19.234 1 93.88 69 GLN B N 1
ATOM 2569 C CA . GLN B 1 69 ? 6.996 -0.023 18.172 1 93.88 69 GLN B CA 1
ATOM 2570 C C . GLN B 1 69 ? 7.164 -1.489 17.781 1 93.88 69 GLN B C 1
ATOM 2572 O O . GLN B 1 69 ? 7.281 -2.355 18.656 1 93.88 69 GLN B O 1
ATOM 2577 N N . ILE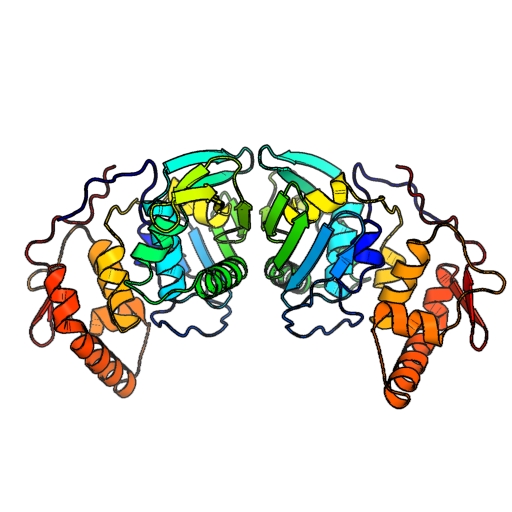 B 1 70 ? 7.129 -1.69 16.516 1 94 70 ILE B N 1
ATOM 2578 C CA . ILE B 1 70 ? 7.32 -3.039 15.984 1 94 70 ILE B CA 1
ATOM 2579 C C . ILE B 1 70 ? 8.797 -3.266 15.672 1 94 70 ILE B C 1
ATOM 2581 O O . ILE B 1 70 ? 9.531 -2.314 15.391 1 94 70 ILE B O 1
ATOM 2585 N N . GLU B 1 71 ? 9.219 -4.508 15.695 1 91.38 71 GLU B N 1
ATOM 2586 C CA . GLU B 1 71 ? 10.625 -4.863 15.594 1 91.38 71 GLU B CA 1
ATOM 2587 C C . GLU B 1 71 ? 11.211 -4.414 14.25 1 91.38 71 GLU B C 1
ATOM 2589 O O . GLU B 1 71 ? 12.391 -4.07 14.172 1 91.38 71 GLU B O 1
ATOM 2594 N N . ASP B 1 72 ? 10.414 -4.363 13.312 1 91.56 72 ASP B N 1
ATOM 2595 C CA . ASP B 1 72 ? 10.938 -4.004 12 1 91.56 72 ASP B CA 1
ATOM 2596 C C . ASP B 1 72 ? 10.922 -2.492 11.797 1 91.56 72 ASP B C 1
ATOM 2598 O O . ASP B 1 72 ? 11.25 -2.004 10.711 1 91.56 72 ASP B O 1
ATOM 2602 N N . GLY B 1 73 ? 10.422 -1.742 12.734 1 92.75 73 GLY B N 1
ATOM 2603 C CA . GLY B 1 73 ? 10.508 -0.292 12.688 1 92.75 73 GLY B CA 1
ATOM 2604 C C . GLY B 1 73 ? 9.164 0.384 12.5 1 92.75 73 GLY B C 1
ATOM 2605 O O . GLY B 1 73 ? 9.047 1.603 12.648 1 92.75 73 GLY B O 1
ATOM 2606 N N . GLY B 1 74 ? 8.172 -0.374 12.133 1 95.62 74 GLY B N 1
ATOM 2607 C CA . GLY B 1 74 ? 6.836 0.184 12.039 1 95.62 74 GLY B CA 1
ATOM 2608 C C . GLY B 1 74 ? 6.223 0.481 13.398 1 95.62 74 GLY B C 1
ATOM 2609 O O . GLY B 1 74 ? 6.836 0.214 14.438 1 95.62 74 GLY B O 1
ATOM 2610 N N . ILE B 1 75 ? 5.102 1.109 13.328 1 97.12 75 ILE B N 1
ATOM 2611 C CA . ILE B 1 75 ? 4.375 1.423 14.555 1 97.12 75 ILE B CA 1
ATOM 2612 C C . ILE B 1 75 ? 2.949 0.888 14.461 1 97.12 75 ILE B C 1
ATOM 2614 O O . ILE B 1 75 ? 2.281 1.058 13.438 1 97.12 75 ILE B O 1
ATOM 2618 N N . GLU B 1 76 ? 2.529 0.21 15.438 1 97.44 76 GLU B N 1
ATOM 2619 C CA . GLU B 1 76 ? 1.133 -0.204 15.523 1 97.44 76 GLU B CA 1
ATOM 2620 C C . GLU B 1 76 ? 0.374 0.634 16.547 1 97.44 76 GLU B C 1
ATOM 2622 O O . GLU B 1 76 ? 0.847 0.832 17.672 1 97.44 76 GLU B O 1
ATOM 2627 N N . ILE B 1 77 ? -0.771 1.104 16.156 1 97.62 77 ILE B N 1
ATOM 2628 C CA . ILE B 1 77 ? -1.564 1.919 17.062 1 97.62 77 ILE B CA 1
ATOM 2629 C C . ILE B 1 77 ? -2.949 1.299 17.234 1 97.62 77 ILE B C 1
ATOM 2631 O O . ILE B 1 77 ? -3.422 0.567 16.359 1 97.62 77 ILE B O 1
ATOM 2635 N N . LEU B 1 78 ? -3.475 1.483 18.375 1 97.5 78 LEU B N 1
ATOM 2636 C CA . LEU B 1 78 ? -4.859 1.131 18.672 1 97.5 78 LEU B CA 1
ATOM 2637 C C . LEU B 1 78 ? -5.758 2.363 18.625 1 97.5 78 LEU B C 1
ATOM 2639 O O . LEU B 1 78 ? -5.535 3.33 19.359 1 97.5 78 LEU B O 1
ATOM 2643 N N . VAL B 1 79 ? -6.789 2.316 17.734 1 96.56 79 VAL B N 1
ATOM 2644 C CA . VAL B 1 79 ? -7.586 3.521 17.547 1 96.56 79 VAL B CA 1
ATOM 2645 C C . VAL B 1 79 ? -9.07 3.164 17.547 1 96.56 79 VAL B C 1
ATOM 2647 O O . VAL B 1 79 ? -9.445 2.053 17.172 1 96.56 79 VAL B O 1
ATOM 2650 N N . ASP B 1 80 ? -9.812 4.078 18.016 1 94.75 80 ASP B N 1
ATOM 2651 C CA . ASP B 1 80 ? -11.266 3.961 17.953 1 94.75 80 ASP B CA 1
ATOM 2652 C C . ASP B 1 80 ? -11.812 4.508 16.641 1 94.75 80 ASP B C 1
ATOM 2654 O O . ASP B 1 80 ? -11.781 5.715 16.391 1 94.75 80 ASP B O 1
ATOM 2658 N N . PRO B 1 81 ? -12.414 3.609 15.812 1 92.94 81 PRO B N 1
ATOM 2659 C CA . PRO B 1 81 ? -12.93 4.086 14.531 1 92.94 81 PRO B CA 1
ATOM 2660 C C . PRO B 1 81 ? -14.008 5.16 14.688 1 92.94 81 PRO B C 1
ATOM 2662 O O . PRO B 1 81 ? -14.133 6.039 13.828 1 92.94 81 PRO B O 1
ATOM 2665 N N . ALA B 1 82 ? -14.727 5.113 15.719 1 90.69 82 ALA B N 1
ATOM 2666 C CA . ALA B 1 82 ? -15.773 6.109 15.945 1 90.69 82 ALA B CA 1
ATOM 2667 C C . ALA B 1 82 ? -15.172 7.5 16.125 1 90.69 82 ALA B C 1
ATOM 2669 O O . ALA B 1 82 ? -15.719 8.492 15.633 1 90.69 82 ALA B O 1
ATOM 2670 N N . LYS B 1 83 ? -14.078 7.578 16.859 1 91.62 83 LYS B N 1
ATOM 2671 C CA . LYS B 1 83 ? -13.422 8.867 17.078 1 91.62 83 LYS B CA 1
ATOM 2672 C C . LYS B 1 83 ? -12.828 9.391 15.773 1 91.62 83 LYS B C 1
ATOM 2674 O O . LYS B 1 83 ? -12.883 10.594 15.5 1 91.62 83 LYS B O 1
ATOM 2679 N N . VAL B 1 84 ? -12.266 8.5 15.023 1 94.5 84 VAL B N 1
ATOM 2680 C CA . VAL B 1 84 ? -11.695 8.875 13.734 1 94.5 84 VAL B CA 1
ATOM 2681 C C . VAL B 1 84 ? -12.797 9.406 12.82 1 94.5 84 VAL B C 1
ATOM 2683 O O . VAL B 1 84 ? -12.633 10.445 12.18 1 94.5 84 VAL B O 1
ATOM 2686 N N . ARG B 1 85 ? -13.883 8.719 12.797 1 92.19 85 ARG B N 1
ATOM 2687 C CA . ARG B 1 85 ? -15.016 9.117 11.961 1 92.19 85 ARG B CA 1
ATOM 2688 C C . ARG B 1 85 ? -15.539 10.492 12.359 1 92.19 85 ARG B C 1
ATOM 2690 O O . ARG B 1 85 ? -15.859 11.312 11.5 1 92.19 85 ARG B O 1
ATOM 2697 N N . LYS B 1 86 ? -15.617 10.68 13.57 1 90.38 86 LYS B N 1
ATOM 2698 C CA . LYS B 1 86 ? -16.094 11.961 14.078 1 90.38 86 LYS B CA 1
ATOM 2699 C C . LYS B 1 86 ? -15.172 13.102 13.664 1 90.38 86 LYS B C 1
ATOM 2701 O O . LYS B 1 86 ? -15.625 14.203 13.367 1 90.38 86 LYS B O 1
ATOM 2706 N N . THR B 1 87 ? -13.906 12.828 13.719 1 92.88 87 THR B N 1
ATOM 2707 C CA . THR B 1 87 ? -12.93 13.828 13.312 1 92.88 87 THR B CA 1
ATOM 2708 C C . THR B 1 87 ? -13.039 14.125 11.82 1 92.88 87 THR B C 1
ATOM 2710 O O . THR B 1 87 ? -12.969 15.281 11.398 1 92.88 87 THR B O 1
ATOM 2713 N N . MET B 1 88 ? -13.242 13.109 11.031 1 91.94 88 MET B N 1
ATOM 2714 C CA . MET B 1 88 ? -13.289 13.242 9.578 1 91.94 88 MET B CA 1
ATOM 2715 C C . MET B 1 88 ? -14.57 13.945 9.141 1 91.94 88 MET B C 1
ATOM 2717 O O . MET B 1 88 ? -14.609 14.57 8.078 1 91.94 88 MET B O 1
ATOM 2721 N N . SER B 1 89 ? -15.68 13.656 9.703 1 80.06 89 SER B N 1
ATOM 2722 C CA . SER B 1 89 ? -16.938 14.289 9.289 1 80.06 89 SER B CA 1
ATOM 2723 C C . SER B 1 89 ? -17.875 14.484 10.469 1 80.06 89 SER B C 1
ATOM 2725 O O . SER B 1 89 ? -17.781 13.766 11.469 1 80.06 89 SER B O 1
ATOM 2727 N N . ASP B 1 90 ? -18.516 15.602 10.555 1 60.28 90 ASP B N 1
ATOM 2728 C CA . ASP B 1 90 ? -19.562 15.781 11.555 1 60.28 90 ASP B CA 1
ATOM 2729 C C . ASP B 1 90 ? -20.672 14.75 11.383 1 60.28 90 ASP B C 1
ATOM 2731 O O . ASP B 1 90 ? -21.25 14.273 12.367 1 60.28 90 ASP B O 1
ATOM 2735 N N . ALA B 1 91 ? -21.078 14.352 10.234 1 55.12 91 ALA B N 1
ATOM 2736 C CA . ALA B 1 91 ? -22.25 13.5 10.117 1 55.12 91 ALA B CA 1
ATOM 2737 C C . ALA B 1 91 ? -22.156 12.602 8.891 1 55.12 91 ALA B C 1
ATOM 2739 O O . ALA B 1 91 ? -23.094 11.852 8.594 1 55.12 91 ALA B O 1
ATOM 2740 N N . ARG B 1 92 ? -21.078 12.719 8.219 1 54.09 92 ARG B N 1
ATOM 2741 C CA . ARG B 1 92 ? -21.297 12.289 6.844 1 54.09 92 ARG B CA 1
ATOM 2742 C C . ARG B 1 92 ? -20.438 11.07 6.504 1 54.09 92 ARG B C 1
ATOM 2744 O O . ARG B 1 92 ? -20.703 10.367 5.527 1 54.09 92 ARG B O 1
ATOM 2751 N N . HIS B 1 93 ? -19.375 10.867 7.309 1 62.88 93 HIS B N 1
ATOM 2752 C CA . HIS B 1 93 ? -18.609 9.781 6.699 1 62.88 93 HIS B CA 1
ATOM 2753 C C . HIS B 1 93 ? -19.141 8.422 7.137 1 62.88 93 HIS B C 1
ATOM 2755 O O . HIS B 1 93 ? -19.188 8.133 8.336 1 62.88 93 HIS B O 1
ATOM 2761 N N . SER B 1 94 ? -19.609 7.852 6.168 1 75.69 94 SER B N 1
ATOM 2762 C CA . SER B 1 94 ? -19.984 6.453 6.367 1 75.69 94 SER B CA 1
ATOM 2763 C C . SER B 1 94 ? -18.75 5.578 6.578 1 75.69 94 SER B C 1
ATOM 2765 O O . SER B 1 94 ? -17.625 5.984 6.258 1 75.69 94 SER B O 1
ATOM 2767 N N . LEU B 1 95 ? -18.875 4.602 7.301 1 79.25 95 LEU B N 1
ATOM 2768 C CA . LEU B 1 95 ? -17.812 3.615 7.492 1 79.25 95 LEU B CA 1
ATOM 2769 C C . LEU B 1 95 ? -17.219 3.191 6.152 1 79.25 95 LEU B C 1
ATOM 2771 O O . LEU B 1 95 ? -16 3.008 6.039 1 79.25 95 LEU B O 1
ATOM 2775 N N . SER B 1 96 ? -18.047 3.211 5.172 1 82.88 96 SER B N 1
ATOM 2776 C CA . SER B 1 96 ? -17.594 2.834 3.836 1 82.88 96 SER B CA 1
ATOM 2777 C C . SER B 1 96 ? -16.656 3.891 3.248 1 82.88 96 SER B C 1
ATOM 2779 O O . SER B 1 96 ? -15.688 3.561 2.566 1 82.88 96 SER B O 1
ATOM 2781 N N . GLY B 1 97 ? -16.969 5.074 3.498 1 87.25 97 GLY B N 1
ATOM 2782 C CA . GLY B 1 97 ? -16.109 6.152 3.035 1 87.25 97 GLY B CA 1
ATOM 2783 C C . GLY B 1 97 ? -14.742 6.152 3.699 1 87.25 97 GLY B C 1
ATOM 2784 O O . GLY B 1 97 ? -13.727 6.395 3.043 1 87.25 97 GLY B O 1
ATOM 2785 N N . LEU B 1 98 ? -14.781 5.871 4.918 1 91.25 98 LEU B N 1
ATOM 2786 C CA . LEU B 1 98 ? -13.531 5.809 5.668 1 91.25 98 LEU B CA 1
ATOM 2787 C C . LEU B 1 98 ? -12.656 4.66 5.172 1 91.25 98 LEU B C 1
ATOM 2789 O O . LEU B 1 98 ? -11.445 4.82 5.02 1 91.25 98 LEU B O 1
ATOM 2793 N N . GLN B 1 99 ? -13.281 3.553 4.926 1 90.88 99 GLN B N 1
ATOM 2794 C CA . GLN B 1 99 ? -12.555 2.389 4.438 1 90.88 99 GLN B CA 1
ATOM 2795 C C . GLN B 1 99 ? -11.938 2.66 3.068 1 90.88 99 GLN B C 1
ATOM 2797 O O . GLN B 1 99 ? -10.836 2.201 2.775 1 90.88 99 GLN B O 1
ATOM 2802 N N . LYS B 1 100 ? -12.672 3.344 2.316 1 91.75 100 LYS B N 1
ATOM 2803 C CA . LYS B 1 100 ? -12.141 3.732 1.014 1 91.75 100 LYS B CA 1
ATOM 2804 C C . LYS B 1 100 ? -10.898 4.609 1.165 1 91.75 100 LYS B C 1
ATOM 2806 O O . LYS B 1 100 ? -9.906 4.418 0.457 1 91.75 100 LYS B O 1
ATOM 2811 N N . LEU B 1 101 ? -10.953 5.527 2.043 1 94.56 101 LEU B N 1
ATOM 2812 C CA . LEU B 1 101 ? -9.82 6.414 2.285 1 94.56 101 LEU B CA 1
ATOM 2813 C C . LEU B 1 101 ? -8.625 5.633 2.818 1 94.56 101 LEU B C 1
ATOM 2815 O O . LEU B 1 101 ? -7.477 5.926 2.467 1 94.56 101 LEU B O 1
ATOM 2819 N N . ILE B 1 102 ? -8.938 4.668 3.629 1 96.44 102 ILE B N 1
ATOM 2820 C CA . ILE B 1 102 ? -7.875 3.838 4.18 1 96.44 102 ILE B CA 1
ATOM 2821 C C . ILE B 1 102 ? -7.191 3.062 3.057 1 96.44 102 ILE B C 1
ATOM 2823 O O . ILE B 1 102 ? -5.961 2.992 3.002 1 96.44 102 ILE B O 1
ATOM 2827 N N . ARG B 1 103 ? -7.973 2.553 2.186 1 94.94 103 ARG B N 1
ATOM 2828 C CA . ARG B 1 103 ? -7.422 1.815 1.054 1 94.94 103 ARG B CA 1
ATOM 2829 C C . ARG B 1 103 ? -6.539 2.713 0.193 1 94.94 103 ARG B C 1
ATOM 2831 O O . ARG B 1 103 ? -5.449 2.312 -0.216 1 94.94 103 ARG B O 1
ATOM 2838 N N . GLU B 1 104 ? -7.039 3.824 -0.052 1 94.75 104 GLU B N 1
ATOM 2839 C CA . GLU B 1 104 ? -6.277 4.77 -0.864 1 94.75 104 GLU B CA 1
ATOM 2840 C C . GLU B 1 104 ? -4.98 5.172 -0.168 1 94.75 104 GLU B C 1
ATOM 2842 O O . GLU B 1 104 ? -3.939 5.312 -0.813 1 94.75 104 GLU B O 1
ATOM 2847 N N . LEU B 1 105 ? -5.07 5.363 1.045 1 96.19 105 LEU B N 1
ATOM 2848 C CA . LEU B 1 105 ? -3.887 5.711 1.826 1 96.19 105 LEU B CA 1
ATOM 2849 C C . LEU B 1 105 ? -2.857 4.586 1.783 1 96.19 105 LEU B C 1
ATOM 2851 O O . LEU B 1 105 ? -1.652 4.844 1.734 1 96.19 105 LEU B O 1
ATOM 2855 N N . ARG B 1 106 ? -3.314 3.404 1.851 1 96.31 106 ARG B N 1
ATOM 2856 C CA . ARG B 1 106 ? -2.438 2.242 1.772 1 96.31 106 ARG B CA 1
ATOM 2857 C C . ARG B 1 106 ? -1.716 2.188 0.43 1 96.31 106 ARG B C 1
ATOM 2859 O O . ARG B 1 106 ? -0.591 1.691 0.343 1 96.31 106 ARG B O 1
ATOM 2866 N N . GLU B 1 107 ? -2.326 2.664 -0.57 1 95.62 107 GLU B N 1
ATOM 2867 C CA . GLU B 1 107 ? -1.774 2.592 -1.92 1 95.62 107 GLU B CA 1
ATOM 2868 C C . GLU B 1 107 ? -0.631 3.584 -2.102 1 95.62 107 GLU B C 1
ATOM 2870 O O . GLU B 1 107 ? 0.142 3.48 -3.057 1 95.62 107 GLU B O 1
ATOM 2875 N N . VAL B 1 108 ? -0.543 4.539 -1.229 1 96.75 108 VAL B N 1
ATOM 2876 C CA . VAL B 1 108 ? 0.487 5.562 -1.353 1 96.75 108 VAL B CA 1
ATOM 2877 C C . VAL B 1 108 ? 1.848 4.977 -0.983 1 96.75 108 VAL B C 1
ATOM 2879 O O . VAL B 1 108 ? 1.966 4.238 -0.003 1 96.75 108 VAL B O 1
ATOM 2882 N N . THR B 1 109 ? 2.822 5.285 -1.782 1 97 109 THR B N 1
ATOM 2883 C CA . THR B 1 109 ? 4.191 4.855 -1.511 1 97 109 THR B CA 1
ATOM 2884 C C . THR B 1 109 ? 5.074 6.055 -1.175 1 97 109 THR B C 1
ATOM 2886 O O . THR B 1 109 ? 5.051 7.066 -1.88 1 97 109 THR B O 1
ATOM 2889 N N . LEU B 1 110 ? 5.73 5.945 -0.145 1 96 110 LEU B N 1
ATOM 2890 C CA . LEU B 1 110 ? 6.738 6.918 0.264 1 96 110 LEU B CA 1
ATOM 2891 C C . LEU B 1 110 ? 8.141 6.336 0.136 1 96 110 LEU B C 1
ATOM 2893 O O . LEU B 1 110 ? 8.438 5.281 0.706 1 96 110 LEU B O 1
ATOM 2897 N N . GLU B 1 111 ? 8.969 6.969 -0.63 1 95.81 111 GLU B N 1
ATOM 2898 C CA . GLU B 1 111 ? 10.383 6.613 -0.729 1 95.81 111 GLU B CA 1
ATOM 2899 C C . GLU B 1 111 ? 11.25 7.602 0.042 1 95.81 111 GLU B C 1
ATOM 2901 O O . GLU B 1 111 ? 11.086 8.812 -0.088 1 95.81 111 GLU B O 1
ATOM 2906 N N . ILE B 1 112 ? 12.055 7.078 0.834 1 95.19 112 ILE B N 1
ATOM 2907 C CA . ILE B 1 112 ? 12.969 7.891 1.622 1 95.19 112 ILE B CA 1
ATOM 2908 C C . ILE B 1 112 ? 14.406 7.422 1.391 1 95.19 112 ILE B C 1
ATOM 2910 O O . ILE B 1 112 ? 14.688 6.223 1.439 1 95.19 112 ILE B O 1
ATOM 2914 N N . GLU B 1 113 ? 15.242 8.352 1.123 1 94.38 113 GLU B N 1
ATOM 2915 C CA . GLU B 1 113 ? 16.672 8.07 1.001 1 94.38 113 GLU B CA 1
ATOM 2916 C C . GLU B 1 113 ? 17.484 8.969 1.92 1 94.38 113 GLU B C 1
ATOM 2918 O O . GLU B 1 113 ? 17.5 10.195 1.759 1 94.38 113 GLU B O 1
ATOM 2923 N N . THR B 1 114 ? 18.016 8.359 2.838 1 92.12 114 THR B N 1
ATOM 2924 C CA . THR B 1 114 ? 19 9 3.703 1 92.12 114 THR B CA 1
ATOM 2925 C C . THR B 1 114 ? 20.359 8.312 3.578 1 92.12 114 THR B C 1
ATOM 2927 O O . THR B 1 114 ? 20.469 7.234 2.984 1 92.12 114 THR B O 1
ATOM 2930 N N . PRO B 1 115 ? 21.375 8.914 4.004 1 86.06 115 PRO B N 1
ATOM 2931 C CA . PRO B 1 115 ? 22.672 8.234 3.939 1 86.06 115 PRO B CA 1
ATOM 2932 C C . PRO B 1 115 ? 22.641 6.867 4.621 1 86.06 115 PRO B C 1
ATOM 2934 O O . PRO B 1 115 ? 23.391 5.965 4.23 1 86.06 115 PRO B O 1
ATOM 2937 N N . LYS B 1 116 ? 21.719 6.684 5.527 1 83.12 116 LYS B N 1
ATOM 2938 C CA . LYS B 1 116 ? 21.719 5.465 6.328 1 83.12 116 LYS B CA 1
ATOM 2939 C C . LYS B 1 116 ? 20.578 4.539 5.918 1 83.12 116 LYS B C 1
ATOM 2941 O O . LYS B 1 116 ? 20.609 3.34 6.191 1 83.12 116 LYS B O 1
ATOM 2946 N N . LEU B 1 117 ? 19.688 5.113 5.281 1 88.56 117 LEU B N 1
ATOM 2947 C CA . LEU B 1 117 ? 18.469 4.344 5.129 1 88.56 117 LEU B CA 1
ATOM 2948 C C . LEU B 1 117 ? 17.812 4.613 3.771 1 88.56 117 LEU B C 1
ATOM 2950 O O . LEU B 1 117 ? 17.719 5.766 3.344 1 88.56 117 LEU B O 1
ATOM 2954 N N . MET B 1 118 ? 17.516 3.541 3.037 1 93.81 118 MET B N 1
ATOM 2955 C CA . MET B 1 118 ? 16.703 3.613 1.826 1 93.81 118 MET B CA 1
ATOM 2956 C C . MET B 1 118 ? 15.453 2.762 1.965 1 93.81 118 MET B C 1
ATOM 2958 O O . MET B 1 118 ? 15.539 1.541 2.113 1 93.81 118 MET B O 1
ATOM 2962 N N . ILE B 1 119 ? 14.352 3.457 1.846 1 95.81 119 ILE B N 1
ATOM 2963 C CA . ILE B 1 119 ? 13.078 2.785 2.113 1 95.81 119 ILE B CA 1
ATOM 2964 C C . ILE B 1 119 ? 12.102 3.059 0.973 1 95.81 119 ILE B C 1
ATOM 2966 O O . ILE B 1 119 ? 12.016 4.188 0.48 1 95.81 119 ILE B O 1
ATOM 2970 N N . MET B 1 120 ? 11.508 2.098 0.52 1 96.81 120 MET B N 1
ATOM 2971 C CA . MET B 1 120 ? 10.25 2.176 -0.22 1 96.81 120 MET B CA 1
ATOM 2972 C C . MET B 1 120 ? 9.109 1.541 0.572 1 96.81 120 MET B C 1
ATOM 2974 O O . MET B 1 120 ? 9.086 0.325 0.771 1 96.81 120 MET B O 1
ATOM 2978 N N . GLY B 1 121 ? 8.18 2.363 1.088 1 96.75 121 GLY B N 1
ATOM 2979 C CA . GLY B 1 121 ? 7.152 1.843 1.977 1 96.75 121 GLY B CA 1
ATOM 2980 C C . GLY B 1 121 ? 5.871 2.658 1.954 1 96.75 121 GLY B C 1
ATOM 2981 O O . GLY B 1 121 ? 5.781 3.658 1.241 1 96.75 121 GLY B O 1
ATOM 2982 N N . GLY B 1 122 ? 4.941 2.146 2.625 1 94.62 122 GLY B N 1
ATOM 2983 C CA . GLY B 1 122 ? 3.65 2.812 2.676 1 94.62 122 GLY B CA 1
ATOM 2984 C C . GLY B 1 122 ? 3.492 3.721 3.879 1 94.62 122 GLY B C 1
ATOM 2985 O O . GLY B 1 122 ? 4.379 3.789 4.73 1 94.62 122 GLY B O 1
ATOM 2986 N N . LEU B 1 123 ? 2.396 4.477 3.875 1 96.38 123 LEU B N 1
ATOM 2987 C CA . LEU B 1 123 ? 2.02 5.285 5.031 1 96.38 123 LEU B CA 1
ATOM 2988 C C . LEU B 1 123 ? 1.295 4.438 6.07 1 96.38 123 LEU B C 1
ATOM 2990 O O . LEU B 1 123 ? 1.663 4.445 7.25 1 96.38 123 LEU B O 1
ATOM 2994 N N . VAL B 1 124 ? 0.388 3.738 5.594 1 97.81 124 VAL B N 1
ATOM 2995 C CA . VAL B 1 124 ? -0.344 2.744 6.371 1 97.81 124 VAL B CA 1
ATOM 2996 C C . VAL B 1 124 ? -0.233 1.378 5.699 1 97.81 124 VAL B C 1
ATOM 2998 O O . VAL B 1 124 ? -0.489 1.248 4.5 1 97.81 124 VAL B O 1
ATOM 3001 N N . ASP B 1 125 ? 0.113 0.438 6.488 1 97.94 125 ASP B N 1
ATOM 3002 C CA . ASP B 1 125 ? 0.346 -0.872 5.887 1 97.94 125 ASP B CA 1
ATOM 3003 C C . ASP B 1 125 ? -0.898 -1.752 5.988 1 97.94 125 ASP B C 1
ATOM 3005 O O . ASP B 1 125 ? -1.225 -2.484 5.051 1 97.94 125 ASP B O 1
ATOM 3009 N N . HIS B 1 126 ? -1.541 -1.727 7.152 1 98.19 126 HIS B N 1
ATOM 3010 C CA . HIS B 1 126 ? -2.756 -2.525 7.285 1 98.19 126 HIS B CA 1
ATOM 3011 C C . HIS B 1 126 ? -3.617 -2.033 8.445 1 98.19 126 HIS B C 1
ATOM 3013 O O . HIS B 1 126 ? -3.137 -1.3 9.312 1 98.19 126 HIS B O 1
ATOM 3019 N N . VAL B 1 127 ? -4.809 -2.35 8.406 1 97.88 127 VAL B N 1
ATOM 3020 C CA . VAL B 1 127 ? -5.789 -2.146 9.469 1 97.88 127 VAL B CA 1
ATOM 3021 C C . VAL B 1 127 ? -6.477 -3.471 9.797 1 97.88 127 VAL B C 1
ATOM 3023 O O . VAL B 1 127 ? -6.938 -4.18 8.898 1 97.88 127 VAL B O 1
ATOM 3026 N N . VAL B 1 128 ? -6.508 -3.742 11.102 1 97.25 128 VAL B N 1
ATOM 3027 C CA . VAL B 1 128 ? -7.098 -4.988 11.578 1 97.25 128 VAL B CA 1
ATOM 3028 C C . VAL B 1 128 ? -8.141 -4.688 12.656 1 97.25 128 VAL B C 1
ATOM 3030 O O . VAL B 1 128 ? -7.949 -3.789 13.477 1 97.25 128 VAL B O 1
ATOM 3033 N N . LYS B 1 129 ? -9.164 -5.48 12.578 1 95.25 129 LYS B N 1
ATOM 3034 C CA . LYS B 1 129 ? -10.117 -5.414 13.68 1 95.25 129 LYS B CA 1
ATOM 3035 C C . LYS B 1 129 ? -9.5 -5.941 14.969 1 95.25 129 LYS B C 1
ATOM 3037 O O . LYS B 1 129 ? -8.969 -7.051 15.008 1 95.25 129 LYS B O 1
ATOM 3042 N N . SER B 1 130 ? -9.57 -5.121 15.984 1 95 130 SER B N 1
ATOM 3043 C CA . SER B 1 130 ? -8.977 -5.492 17.266 1 95 130 SER B CA 1
ATOM 3044 C C . SER B 1 130 ? -9.969 -6.262 18.141 1 95 130 SER B C 1
ATOM 3046 O O . SER B 1 130 ? -11.18 -6.035 18.047 1 95 130 SER B O 1
ATOM 3048 N N . PRO B 1 131 ? -9.445 -7.152 19 1 92.25 131 PRO B N 1
ATOM 3049 C CA . PRO B 1 131 ? -10.328 -7.777 19.984 1 92.25 131 PRO B CA 1
ATOM 3050 C C . PRO B 1 131 ? -10.766 -6.809 21.078 1 92.25 131 PRO B C 1
ATOM 3052 O O . PRO B 1 131 ? -11.734 -7.074 21.797 1 92.25 131 PRO B O 1
ATOM 3055 N N . VAL B 1 132 ? -10.047 -5.75 21.219 1 93.69 132 VAL B N 1
ATOM 3056 C CA . VAL B 1 132 ? -10.406 -4.742 22.203 1 93.69 132 VAL B CA 1
ATOM 3057 C C . VAL B 1 132 ? -11.672 -4.008 21.766 1 93.69 132 VAL B C 1
ATOM 3059 O O . VAL B 1 132 ? -11.773 -3.588 20.609 1 93.69 132 VAL B O 1
ATOM 3062 N N . THR B 1 133 ? -12.625 -3.891 22.688 1 93.56 133 THR B N 1
ATOM 3063 C CA . THR B 1 133 ? -13.898 -3.264 22.344 1 93.56 133 THR B CA 1
ATOM 3064 C C . THR B 1 133 ? -14.188 -2.078 23.266 1 93.56 133 THR B C 1
ATOM 3066 O O . THR B 1 133 ? -13.5 -1.893 24.281 1 93.56 133 THR B O 1
ATOM 3069 N N . ARG B 1 134 ? -15.078 -1.245 22.797 1 91.88 134 ARG B N 1
ATOM 3070 C CA . ARG B 1 134 ? -15.664 -0.149 23.562 1 91.88 134 ARG B CA 1
ATOM 3071 C C . ARG B 1 134 ? -17.188 -0.156 23.453 1 91.88 134 ARG B C 1
ATOM 3073 O O . ARG B 1 134 ? -17.75 -0.67 22.484 1 91.88 134 ARG B O 1
ATOM 3080 N N . PRO B 1 135 ? -17.766 0.34 24.531 1 90.75 135 PRO B N 1
ATOM 3081 C CA . PRO B 1 135 ? -19.234 0.448 24.406 1 90.75 135 PRO B CA 1
ATOM 3082 C C . PRO B 1 135 ? -19.656 1.358 23.266 1 90.75 135 PRO B C 1
ATOM 3084 O O . PRO B 1 135 ? -19.031 2.393 23.016 1 90.75 135 PRO B O 1
ATOM 3087 N N . ASP B 1 136 ? -20.688 0.926 22.562 1 86.06 136 ASP B N 1
ATOM 3088 C CA . ASP B 1 136 ? -21.266 1.728 21.484 1 86.06 136 ASP B CA 1
ATOM 3089 C C . ASP B 1 136 ? -22.5 2.494 21.984 1 86.06 136 ASP B C 1
ATOM 3091 O O . ASP B 1 136 ? -23.547 1.899 22.25 1 86.06 136 ASP B O 1
ATOM 3095 N N . PRO B 1 137 ? -22.406 3.676 22.062 1 78.56 137 PRO B N 1
ATOM 3096 C CA . PRO B 1 137 ? -23.531 4.438 22.594 1 78.56 137 PRO B CA 1
ATOM 3097 C C . PRO B 1 137 ? -24.75 4.441 21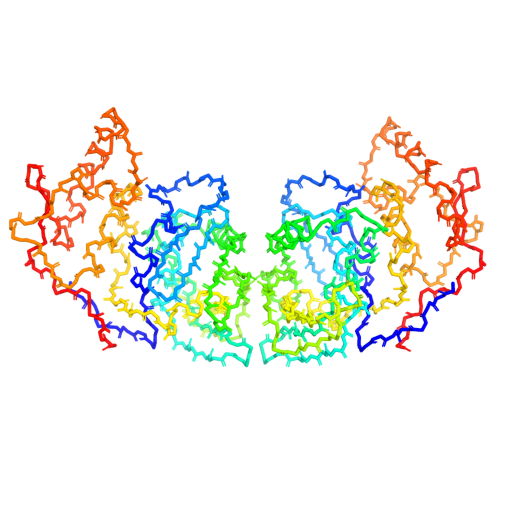.672 1 78.56 137 PRO B C 1
ATOM 3099 O O . PRO B 1 137 ? -25.875 4.699 22.109 1 78.56 137 PRO B O 1
ATOM 3102 N N . MET B 1 138 ? -24.516 4.184 20.469 1 76.19 138 MET B N 1
ATOM 3103 C CA . MET B 1 138 ? -25.594 4.266 19.484 1 76.19 138 MET B CA 1
ATOM 3104 C C . MET B 1 138 ? -26.531 3.07 19.609 1 76.19 138 MET B C 1
ATOM 3106 O O . MET B 1 138 ? -27.75 3.219 19.516 1 76.19 138 MET B O 1
ATOM 3110 N N . ASN B 1 139 ? -26.016 1.955 19.797 1 79 139 ASN B N 1
ATOM 3111 C CA . ASN B 1 139 ? -26.875 0.78 19.797 1 79 139 ASN B CA 1
ATOM 3112 C C . ASN B 1 139 ? -26.766 -0 21.109 1 79 139 ASN B C 1
ATOM 3114 O O . ASN B 1 139 ? -27.391 -1.048 21.266 1 79 139 ASN B O 1
ATOM 3118 N N . GLY B 1 140 ? -26.016 0.53 21.969 1 82.75 140 GLY B N 1
ATOM 3119 C CA . GLY B 1 140 ? -25.875 -0.121 23.266 1 82.75 140 GLY B CA 1
ATOM 3120 C C . GLY B 1 140 ? -24.938 -1.319 23.234 1 82.75 140 GLY B C 1
ATOM 3121 O O . GLY B 1 140 ? -24.672 -1.932 24.266 1 82.75 140 GLY B O 1
ATOM 3122 N N . GLY B 1 141 ? -24.5 -1.656 22.078 1 88.31 141 GLY B N 1
ATOM 3123 C CA . GLY B 1 141 ? -23.594 -2.779 21.938 1 88.31 141 GLY B CA 1
ATOM 3124 C C . GLY B 1 141 ? -22.125 -2.381 22.062 1 88.31 141 GLY B C 1
ATOM 3125 O O . GLY B 1 141 ? -21.797 -1.462 22.797 1 88.31 141 GLY B O 1
ATOM 3126 N N . GLU B 1 142 ? -21.297 -3.324 21.578 1 91.31 142 GLU B N 1
ATOM 3127 C CA . GLU B 1 142 ? -19.859 -3.066 21.609 1 91.31 142 GLU B CA 1
ATOM 3128 C C . GLU B 1 142 ? -19.297 -2.852 20.203 1 91.31 142 GLU B C 1
ATOM 3130 O O . GLU B 1 142 ? -19.812 -3.42 19.234 1 91.31 142 GLU B O 1
ATOM 3135 N N . ARG B 1 143 ? -18.375 -1.952 20.172 1 90.44 143 ARG B N 1
ATOM 3136 C CA . ARG B 1 143 ? -17.672 -1.766 18.906 1 90.44 143 ARG B CA 1
ATOM 3137 C C . ARG B 1 143 ? -16.188 -2.1 19.062 1 90.44 143 ARG B C 1
ATOM 3139 O O . ARG B 1 143 ? -15.586 -1.826 20.094 1 90.44 143 ARG B O 1
ATOM 3146 N N . HIS B 1 144 ? -15.664 -2.625 18.031 1 92.81 144 HIS B N 1
ATOM 3147 C CA . HIS B 1 144 ? -14.266 -3.029 18.031 1 92.81 144 HIS B CA 1
ATOM 3148 C C . HIS B 1 144 ? -13.352 -1.865 17.656 1 92.81 144 HIS B C 1
ATOM 3150 O O . HIS B 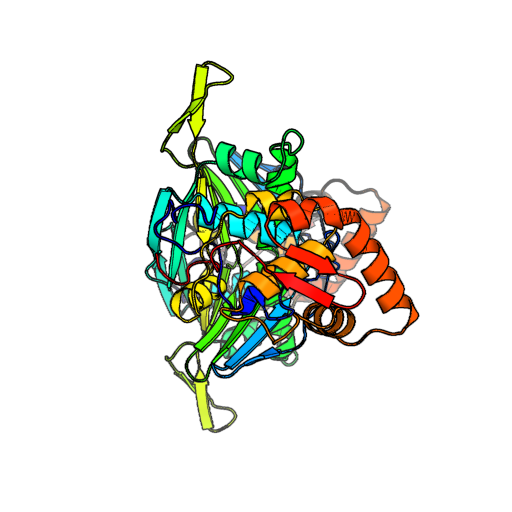1 144 ? -13.688 -1.065 16.781 1 92.81 144 HIS B O 1
ATOM 3156 N N . LEU B 1 145 ? -12.25 -1.822 18.281 1 96.31 145 LEU B N 1
ATOM 3157 C CA . LEU B 1 145 ? -11.203 -0.888 17.875 1 96.31 145 LEU B CA 1
ATOM 3158 C C . LEU B 1 145 ? -10.414 -1.442 16.688 1 96.31 145 LEU B C 1
ATOM 3160 O O . LEU B 1 145 ? -10.656 -2.57 16.25 1 96.31 145 LEU B O 1
ATOM 3164 N N . TRP B 1 146 ? -9.609 -0.587 16.141 1 97 146 TRP B N 1
ATOM 3165 C CA . TRP B 1 146 ? -8.742 -0.986 15.047 1 97 146 TRP B CA 1
ATOM 3166 C C . TRP B 1 146 ? -7.281 -1.004 15.477 1 97 146 TRP B C 1
ATOM 3168 O O . TRP B 1 146 ? -6.84 -0.128 16.219 1 97 146 TRP B O 1
ATOM 3178 N N . ARG B 1 147 ? -6.602 -2.016 15.086 1 97.5 147 ARG B N 1
ATOM 3179 C CA . ARG B 1 147 ? -5.145 -1.967 15.055 1 97.5 147 ARG B CA 1
ATOM 3180 C C . ARG B 1 147 ? -4.641 -1.483 13.695 1 97.5 147 ARG B C 1
ATOM 3182 O O . ARG B 1 147 ? -4.922 -2.1 12.672 1 97.5 147 ARG B O 1
ATOM 3189 N N . VAL B 1 148 ? -4.027 -0.36 13.734 1 98.06 148 VAL B N 1
ATOM 3190 C CA . VAL B 1 148 ? -3.51 0.241 12.508 1 98.06 148 VAL B CA 1
ATOM 3191 C C . VAL B 1 148 ? -1.983 0.209 12.516 1 98.06 148 VAL B C 1
ATOM 3193 O O . VAL B 1 148 ? -1.354 0.655 13.477 1 98.06 148 VAL B O 1
ATOM 3196 N N . ARG B 1 149 ? -1.438 -0.281 11.5 1 98.25 149 ARG B N 1
ATOM 3197 C CA . ARG B 1 149 ? 0.018 -0.25 11.398 1 98.25 149 ARG B CA 1
ATOM 3198 C C . ARG B 1 149 ? 0.48 0.926 10.539 1 98.25 149 ARG B C 1
ATOM 3200 O O . ARG B 1 149 ? 0.215 0.967 9.336 1 98.25 149 ARG B O 1
ATOM 3207 N N . ILE B 1 150 ? 1.196 1.748 11.156 1 97.94 150 ILE B N 1
ATOM 3208 C CA . ILE B 1 150 ? 1.894 2.818 10.453 1 97.94 150 ILE B CA 1
ATOM 3209 C C . ILE B 1 150 ? 3.148 2.264 9.781 1 97.94 150 ILE B C 1
ATOM 3211 O O . ILE B 1 150 ? 3.975 1.622 10.438 1 97.94 150 ILE B O 1
ATOM 3215 N N . GLY B 1 151 ? 3.234 2.51 8.508 1 97.25 151 GLY B N 1
ATOM 3216 C CA . GLY B 1 151 ? 4.332 1.956 7.727 1 97.25 151 GLY B CA 1
ATOM 3217 C C . GLY B 1 151 ? 5.691 2.453 8.18 1 97.25 151 GLY B C 1
ATOM 3218 O O . GLY B 1 151 ? 5.797 3.514 8.797 1 97.25 151 GLY B O 1
ATOM 3219 N N . LEU B 1 152 ? 6.645 1.719 7.773 1 96.38 152 LEU B N 1
ATOM 3220 C CA . LEU B 1 152 ? 8.016 2.018 8.172 1 96.38 152 LEU B CA 1
ATOM 3221 C C . LEU B 1 152 ? 8.43 3.406 7.699 1 96.38 152 LEU B C 1
ATOM 3223 O O . LEU B 1 152 ? 9.117 4.133 8.422 1 96.38 152 LEU B O 1
ATOM 3227 N N . ALA B 1 153 ? 8.047 3.754 6.535 1 95 153 ALA B N 1
ATOM 3228 C CA . ALA B 1 153 ? 8.445 5.039 5.969 1 95 153 ALA B CA 1
ATOM 3229 C C . ALA B 1 153 ? 7.91 6.199 6.805 1 95 153 ALA B C 1
ATOM 3231 O O . ALA B 1 153 ? 8.656 7.105 7.172 1 95 153 ALA B O 1
ATOM 3232 N N . LEU B 1 154 ? 6.676 6.156 7.07 1 95.44 154 LEU B N 1
ATOM 3233 C CA . LEU B 1 154 ? 6.098 7.211 7.891 1 95.44 154 LEU B CA 1
ATOM 3234 C C . LEU B 1 154 ? 6.645 7.152 9.312 1 95.44 154 LEU B C 1
ATOM 3236 O O . LEU B 1 154 ? 6.855 8.195 9.945 1 95.44 154 LEU B O 1
ATOM 3240 N N . ALA B 1 155 ? 6.816 5.996 9.805 1 95.44 155 ALA B N 1
ATOM 3241 C CA . ALA B 1 155 ? 7.379 5.824 11.148 1 95.44 155 ALA B CA 1
ATOM 3242 C C . ALA B 1 155 ? 8.75 6.492 11.25 1 95.44 155 ALA B C 1
ATOM 3244 O O . ALA B 1 155 ? 9.102 7.035 12.305 1 95.44 155 ALA B O 1
ATOM 3245 N N . GLU B 1 156 ? 9.469 6.406 10.195 1 93.38 156 GLU B N 1
ATOM 3246 C CA . GLU B 1 156 ? 10.781 7.051 10.18 1 93.38 156 GLU B CA 1
ATOM 3247 C C . GLU B 1 156 ? 10.648 8.562 10.352 1 93.38 156 GLU B C 1
ATOM 3249 O O . GLU B 1 156 ? 11.461 9.188 11.039 1 93.38 156 GLU B O 1
ATOM 3254 N N . LEU B 1 157 ? 9.688 9.094 9.719 1 91.44 157 LEU B N 1
ATOM 3255 C CA . LEU B 1 157 ? 9.453 10.523 9.875 1 91.44 157 LEU B CA 1
ATOM 3256 C C . LEU B 1 157 ? 8.984 10.852 11.281 1 91.44 157 LEU B C 1
ATOM 3258 O O . LEU B 1 157 ? 9.43 11.844 11.875 1 91.44 157 LEU B O 1
ATOM 3262 N N . LEU B 1 158 ? 8.141 10.07 11.789 1 92.31 158 LEU B N 1
ATOM 3263 C CA . LEU B 1 158 ? 7.633 10.289 13.133 1 92.31 158 LEU B CA 1
ATOM 3264 C C . LEU B 1 158 ? 8.758 10.211 14.164 1 92.31 158 LEU B C 1
ATOM 3266 O O . LEU B 1 158 ? 8.719 10.898 15.188 1 92.31 158 LEU B O 1
ATOM 3270 N N . ARG B 1 159 ? 9.727 9.422 13.836 1 89 159 ARG B N 1
ATOM 3271 C CA . ARG B 1 159 ? 10.836 9.219 14.758 1 89 159 ARG B CA 1
ATOM 3272 C C . ARG B 1 159 ? 11.875 10.328 14.633 1 89 159 ARG B C 1
ATOM 3274 O O . ARG B 1 159 ? 12.477 10.742 15.625 1 89 159 ARG B O 1
ATOM 3281 N N . ASN B 1 160 ? 12.094 10.82 13.445 1 87.25 160 ASN B N 1
ATOM 3282 C CA . ASN B 1 160 ? 13.297 11.625 13.219 1 87.25 160 ASN B CA 1
ATOM 3283 C C . ASN B 1 160 ? 12.945 13.055 12.828 1 87.25 160 ASN B C 1
ATOM 3285 O O . ASN B 1 160 ? 13.836 13.906 12.703 1 87.25 160 ASN B O 1
ATOM 3289 N N . ASP B 1 161 ? 11.727 13.289 12.625 1 88.69 161 ASP B N 1
ATOM 3290 C CA . ASP B 1 161 ? 11.281 14.633 12.258 1 88.69 161 ASP B CA 1
ATOM 3291 C C . ASP B 1 161 ? 10.719 15.375 13.469 1 88.69 161 ASP B C 1
ATOM 3293 O O . ASP B 1 161 ? 10.547 14.789 14.539 1 88.69 161 ASP B O 1
ATOM 3297 N N . LEU B 1 162 ? 10.555 16.688 13.367 1 89.38 162 LEU B N 1
ATOM 3298 C CA . LEU B 1 162 ? 9.984 17.484 14.453 1 89.38 162 LEU B CA 1
ATOM 3299 C C . LEU B 1 162 ? 8.492 17.219 14.586 1 89.38 162 LEU B C 1
ATOM 3301 O O . LEU B 1 162 ? 7.742 17.359 13.617 1 89.38 162 LEU B O 1
ATOM 3305 N N . PRO B 1 163 ? 8.102 16.844 15.766 1 91.88 163 PRO B N 1
ATOM 3306 C CA . PRO B 1 163 ? 6.688 16.516 15.953 1 91.88 163 PRO B CA 1
ATOM 3307 C C . PRO B 1 163 ? 5.797 17.75 16 1 91.88 163 PRO B C 1
ATOM 3309 O O . PRO B 1 163 ? 6.223 18.797 16.484 1 91.88 163 PRO B O 1
ATOM 3312 N N . LEU B 1 164 ? 4.633 17.641 15.516 1 92 164 LEU B N 1
ATOM 3313 C CA . LEU B 1 164 ? 3.588 18.656 15.602 1 92 164 LEU B CA 1
ATOM 3314 C C . LEU B 1 164 ? 2.354 18.094 16.312 1 92 164 LEU B C 1
ATOM 3316 O O . LEU B 1 164 ? 1.842 17.047 15.938 1 92 164 LEU B O 1
ATOM 3320 N N . HIS B 1 165 ? 1.94 18.859 17.344 1 91.62 165 HIS B N 1
ATOM 3321 C CA . HIS B 1 165 ? 0.759 18.453 18.094 1 91.62 165 HIS B CA 1
ATOM 3322 C C . HIS B 1 165 ? -0.369 19.469 17.938 1 91.62 165 HIS B C 1
ATOM 3324 O O . HIS B 1 165 ? -0.227 20.625 18.344 1 91.62 165 HIS B O 1
ATOM 3330 N N . TYR B 1 166 ? -1.423 19.016 17.375 1 89.75 166 TYR B N 1
ATOM 3331 C CA . TYR B 1 166 ? -2.623 19.844 17.266 1 89.75 166 TYR B CA 1
ATOM 3332 C C . TYR B 1 166 ? -3.852 18.969 17 1 89.75 166 TYR B C 1
ATOM 3334 O O . TYR B 1 166 ? -3.734 17.859 16.484 1 89.75 166 TYR B O 1
ATOM 3342 N N . ASP B 1 167 ? -4.961 19.484 17.375 1 91.88 167 ASP B N 1
ATOM 3343 C CA . ASP B 1 167 ? -6.227 18.844 17.031 1 91.88 167 ASP B CA 1
ATOM 3344 C C . ASP B 1 167 ? -6.516 18.969 15.531 1 91.88 167 ASP B C 1
ATOM 3346 O O . ASP B 1 167 ? -6.625 20.078 15 1 91.88 167 ASP B O 1
ATOM 3350 N N . PRO B 1 168 ? -6.684 17.797 14.852 1 94.38 168 PRO B N 1
ATOM 3351 C CA . PRO B 1 168 ? -6.891 17.875 13.406 1 94.38 168 PRO B CA 1
ATOM 3352 C C . PRO B 1 168 ? -8.32 18.25 13.031 1 94.38 168 PRO B C 1
ATOM 3354 O O . PRO B 1 168 ? -8.602 18.547 11.867 1 94.38 168 PRO B O 1
ATOM 3357 N N . THR B 1 169 ? -9.281 18.281 13.938 1 93.94 169 THR B N 1
ATOM 3358 C CA . THR B 1 169 ? -10.703 18.406 13.656 1 93.94 169 THR B CA 1
ATOM 3359 C C . THR B 1 169 ? -10.992 19.719 12.922 1 93.94 169 THR B C 1
ATOM 3361 O O . THR B 1 169 ? -11.672 19.719 11.891 1 93.94 169 THR B O 1
ATOM 3364 N N . PRO B 1 170 ? -10.461 20.844 13.398 1 93.56 170 PRO B N 1
ATOM 3365 C CA . PRO B 1 170 ? -10.773 22.078 12.688 1 93.56 170 PRO B CA 1
ATOM 3366 C C . PRO B 1 170 ? -10.266 22.094 11.25 1 93.56 170 PRO B C 1
ATOM 3368 O O . PRO B 1 170 ? -10.875 22.703 10.375 1 93.56 170 PRO B O 1
ATOM 3371 N N . ILE B 1 171 ? -9.164 21.469 10.992 1 94.81 171 ILE B N 1
ATOM 3372 C CA . ILE B 1 171 ? -8.594 21.422 9.648 1 94.81 171 ILE B CA 1
ATOM 3373 C C . ILE B 1 171 ? -9.477 20.562 8.742 1 94.81 171 ILE B C 1
ATOM 3375 O O . ILE B 1 171 ? -9.703 20.906 7.582 1 94.81 171 ILE B O 1
ATOM 3379 N N . THR B 1 172 ? -10.023 19.453 9.297 1 94.94 172 THR B N 1
ATOM 3380 C CA . THR B 1 172 ? -10.852 18.547 8.508 1 94.94 172 THR B CA 1
ATOM 3381 C C . THR B 1 172 ? -12.156 19.219 8.109 1 94.94 172 THR B C 1
ATOM 3383 O O . THR B 1 172 ? -12.852 18.766 7.195 1 94.94 172 THR B O 1
ATOM 3386 N N . ARG B 1 173 ? -12.523 20.328 8.758 1 93.81 173 ARG B N 1
ATOM 3387 C CA . ARG B 1 173 ? -13.781 21.016 8.492 1 93.81 173 ARG B CA 1
ATOM 3388 C C . ARG B 1 173 ? -13.633 22.031 7.367 1 93.81 173 ARG B C 1
ATOM 3390 O O . ARG B 1 173 ? -14.625 22.531 6.848 1 93.81 173 ARG B O 1
ATOM 3397 N N . LEU B 1 174 ? -12.414 22.281 7.051 1 95.81 174 LEU B N 1
ATOM 3398 C CA . LEU B 1 174 ? -12.195 23.219 5.949 1 95.81 174 LEU B CA 1
ATOM 3399 C C . LEU B 1 174 ? -12.672 22.609 4.629 1 95.81 174 LEU B C 1
ATOM 3401 O O . LEU B 1 174 ? -12.508 21.406 4.398 1 95.81 174 LEU B O 1
ATOM 3405 N N . GLN B 1 175 ? -13.141 23.438 3.744 1 95.44 175 GLN B N 1
ATOM 3406 C CA . GLN B 1 175 ? -13.836 22.969 2.543 1 95.44 175 GLN B CA 1
ATOM 3407 C C . GLN B 1 175 ? -12.852 22.703 1.41 1 95.44 175 GLN B C 1
ATOM 3409 O O . GLN B 1 175 ? -13.141 21.938 0.495 1 95.44 175 GLN B O 1
ATOM 3414 N N . THR B 1 176 ? -11.719 23.375 1.511 1 96.88 176 THR B N 1
ATOM 3415 C CA . THR B 1 176 ? -10.82 23.266 0.369 1 96.88 176 THR B CA 1
ATOM 3416 C C . THR B 1 176 ? -9.469 22.703 0.799 1 96.88 176 THR B C 1
ATOM 3418 O O . THR B 1 176 ? -8.992 23 1.9 1 96.88 176 THR B O 1
ATOM 3421 N N . GLY B 1 177 ? -8.859 21.984 -0.134 1 96.81 177 GLY B N 1
ATOM 3422 C CA . GLY B 1 177 ? -7.574 21.375 0.142 1 96.81 177 GLY B CA 1
ATOM 3423 C C . GLY B 1 177 ? -6.457 22.391 0.325 1 96.81 177 GLY B C 1
ATOM 3424 O O . GLY B 1 177 ? -5.535 22.172 1.11 1 96.81 177 GLY B O 1
ATOM 3425 N N . ILE B 1 178 ? -6.523 23.422 -0.402 1 97 178 ILE B N 1
ATOM 3426 C CA . ILE B 1 178 ? -5.461 24.422 -0.316 1 97 178 ILE B CA 1
ATOM 3427 C C . ILE B 1 178 ? -5.473 25.062 1.066 1 97 178 ILE B C 1
ATOM 3429 O O . ILE B 1 178 ? -4.418 25.359 1.633 1 97 178 ILE B O 1
ATOM 3433 N N . SER B 1 179 ? -6.641 25.344 1.571 1 97.25 179 SER B N 1
ATOM 3434 C CA . SER B 1 179 ? -6.73 25.906 2.91 1 97.25 179 SER B CA 1
ATOM 3435 C C . SER B 1 179 ? -6.137 24.969 3.953 1 97.25 179 SER B C 1
ATOM 3437 O O . SER B 1 179 ? -5.41 25.406 4.852 1 97.25 179 SER B O 1
ATOM 3439 N N . GLN B 1 180 ? -6.445 23.672 3.822 1 96.75 180 GLN B N 1
ATOM 3440 C CA . GLN B 1 180 ? -5.898 22.688 4.746 1 96.75 180 GLN B CA 1
ATOM 3441 C C . GLN B 1 180 ? -4.375 22.656 4.684 1 96.75 180 GLN B C 1
ATOM 3443 O O . GLN B 1 180 ? -3.705 22.656 5.723 1 96.75 180 GLN B O 1
ATOM 3448 N N . ALA B 1 181 ? -3.879 22.656 3.477 1 96.94 181 ALA B N 1
ATOM 3449 C CA . ALA B 1 181 ? -2.434 22.609 3.277 1 96.94 181 ALA B CA 1
ATOM 3450 C C . ALA B 1 181 ? -1.761 23.844 3.881 1 96.94 181 ALA B C 1
ATOM 3452 O O . ALA B 1 181 ? -0.715 23.734 4.523 1 96.94 181 ALA B O 1
ATOM 3453 N N . ILE B 1 182 ? -2.336 24.953 3.674 1 96.56 182 ILE B N 1
ATOM 3454 C CA . ILE B 1 182 ? -1.768 26.203 4.164 1 96.56 182 ILE B CA 1
ATOM 3455 C C . ILE B 1 182 ? -1.794 26.219 5.691 1 96.56 182 ILE B C 1
ATOM 3457 O O . ILE B 1 182 ? -0.814 26.609 6.332 1 96.56 182 ILE B O 1
ATOM 3461 N N . VAL B 1 183 ? -2.871 25.812 6.266 1 95.5 183 VAL B N 1
ATOM 3462 C CA . VAL B 1 183 ? -2.986 25.781 7.719 1 95.5 183 VAL B CA 1
ATOM 3463 C C . VAL B 1 183 ? -1.922 24.859 8.305 1 95.5 183 VAL B C 1
ATOM 3465 O O . VAL B 1 183 ? -1.242 25.219 9.266 1 95.5 183 VAL B O 1
ATOM 3468 N N . ARG B 1 184 ? -1.756 23.703 7.711 1 95.06 184 ARG B N 1
ATOM 3469 C CA . ARG B 1 184 ? -0.724 22.781 8.18 1 95.06 184 ARG B CA 1
ATOM 3470 C C . ARG B 1 184 ? 0.663 23.406 8.047 1 95.06 184 ARG B C 1
ATOM 3472 O O . ARG B 1 184 ? 1.511 23.234 8.922 1 95.06 184 ARG B O 1
ATOM 3479 N N . HIS B 1 185 ? 0.838 24.062 6.984 1 95.06 185 HIS B N 1
ATOM 3480 C CA . HIS B 1 185 ? 2.109 24.75 6.773 1 95.06 185 HIS B CA 1
ATOM 3481 C C . HIS B 1 185 ? 2.363 25.781 7.863 1 95.06 185 HIS B C 1
ATOM 3483 O O . HIS B 1 185 ? 3.461 25.844 8.422 1 95.06 185 HIS B O 1
ATOM 3489 N N . ILE B 1 186 ? 1.418 26.531 8.133 1 94.06 186 ILE B N 1
ATOM 3490 C CA . ILE B 1 186 ? 1.534 27.594 9.133 1 94.06 186 ILE B CA 1
ATOM 3491 C C . ILE B 1 186 ? 1.773 26.969 10.508 1 94.06 186 ILE B C 1
ATOM 3493 O O . ILE B 1 186 ? 2.623 27.438 11.273 1 94.06 186 ILE B O 1
ATOM 3497 N N . PHE B 1 187 ? 1.043 25.875 10.773 1 91.88 187 PHE B N 1
ATOM 3498 C CA . PHE B 1 187 ? 1.181 25.203 12.055 1 91.88 187 PHE B CA 1
ATOM 3499 C C . PHE B 1 187 ? 2.586 24.641 12.227 1 91.88 187 PHE B C 1
ATOM 3501 O O . PHE B 1 187 ? 3.055 24.453 13.352 1 91.88 187 PHE B O 1
ATOM 3508 N N . SER B 1 188 ? 3.25 24.359 11.164 1 91.38 188 SER B N 1
ATOM 3509 C CA . SER B 1 188 ? 4.586 23.781 11.234 1 91.38 188 SER B CA 1
ATOM 3510 C C . SER B 1 188 ? 5.633 24.828 11.578 1 91.38 188 SER B C 1
ATOM 3512 O O . SER B 1 188 ? 6.785 24.5 11.859 1 91.38 188 SER B O 1
ATOM 3514 N N . HIS B 1 189 ? 5.227 26.047 11.547 1 89.94 189 HIS B N 1
ATOM 3515 C CA . HIS B 1 189 ? 6.145 27.125 11.891 1 89.94 189 HIS B CA 1
ATOM 3516 C C . HIS B 1 189 ? 5.965 27.562 13.336 1 89.94 189 HIS B C 1
ATOM 3518 O O . HIS B 1 189 ? 4.84 27.781 13.789 1 89.94 189 HIS B O 1
ATOM 3524 N N . SER B 1 190 ? 7.074 27.656 13.945 1 85.06 190 SER B N 1
ATOM 3525 C CA . SER B 1 190 ? 7.031 28.109 15.328 1 85.06 190 SER B CA 1
ATOM 3526 C C . SER B 1 190 ? 6.84 29.609 15.422 1 85.06 190 SER B C 1
ATOM 3528 O O . SER B 1 190 ? 6.293 30.125 16.406 1 85.06 190 SER B O 1
ATOM 3530 N N . SER B 1 191 ? 7.344 30.281 14.469 1 86.88 191 SER B N 1
ATOM 3531 C CA . SER B 1 191 ? 7.25 31.734 14.438 1 86.88 191 SER B CA 1
ATOM 3532 C C . SER B 1 191 ? 6.664 32.219 13.117 1 86.88 191 SER B C 1
ATOM 3534 O O . SER B 1 191 ? 6.598 31.469 12.148 1 86.88 191 SER B O 1
ATOM 3536 N N . GLN B 1 192 ? 6.156 33.438 13.164 1 89.81 192 GLN B N 1
ATOM 3537 C CA . GLN B 1 192 ? 5.602 34.062 11.969 1 89.81 192 GLN B CA 1
ATOM 3538 C C . GLN B 1 192 ? 6.418 35.281 11.547 1 89.81 192 GLN B C 1
ATOM 3540 O O . GLN B 1 192 ? 6.98 35.969 12.391 1 89.81 192 GLN B O 1
ATOM 3545 N N . PRO B 1 193 ? 6.527 35.469 10.305 1 90.5 193 PRO B N 1
ATOM 3546 C CA . PRO B 1 193 ? 7.188 36.719 9.859 1 90.5 193 PRO B CA 1
ATOM 3547 C C . PRO B 1 193 ? 6.461 37.969 10.328 1 90.5 193 PRO B C 1
ATOM 3549 O O . PRO B 1 193 ? 5.27 37.938 10.633 1 90.5 193 PRO B O 1
ATOM 3552 N N . ASN B 1 194 ? 7.324 38.969 10.359 1 89.25 194 ASN B N 1
ATOM 3553 C CA . ASN B 1 194 ? 6.719 40.25 10.695 1 89.25 194 ASN B CA 1
ATOM 3554 C C . ASN B 1 194 ? 5.586 40.594 9.734 1 89.25 194 ASN B C 1
ATOM 3556 O O . ASN B 1 194 ? 5.773 40.594 8.516 1 89.25 194 ASN B O 1
ATOM 3560 N N . GLY B 1 195 ? 4.465 40.906 10.258 1 89.94 195 GLY B N 1
ATOM 3561 C CA . GLY B 1 195 ? 3.316 41.312 9.453 1 89.94 195 GLY B CA 1
ATOM 3562 C C . GLY B 1 195 ? 2.574 40.125 8.867 1 89.94 195 GLY B C 1
ATOM 3563 O O . GLY B 1 195 ? 1.587 40.281 8.148 1 89.94 195 GLY B O 1
ATOM 3564 N N . GLY B 1 196 ? 3.064 38.969 9.133 1 93.38 196 GLY B N 1
ATOM 3565 C CA . GLY B 1 196 ? 2.4 37.781 8.641 1 93.38 196 GLY B CA 1
ATOM 3566 C C . GLY B 1 196 ? 3.014 37.25 7.355 1 93.38 196 GLY B C 1
ATOM 3567 O O . GLY B 1 196 ? 4.031 37.75 6.887 1 93.38 196 GLY B O 1
ATOM 3568 N N . TRP B 1 197 ? 2.469 36.156 6.746 1 96 197 TRP B N 1
ATOM 3569 C CA . TRP B 1 197 ? 2.938 35.531 5.508 1 96 197 TRP B CA 1
ATOM 3570 C C . TRP B 1 197 ? 2.318 36.219 4.293 1 96 197 TRP B C 1
ATOM 3572 O O . TRP B 1 197 ? 1.142 36.594 4.312 1 96 197 TRP B O 1
ATOM 3582 N N . ASP B 1 198 ? 3.174 36.344 3.301 1 96.81 198 ASP B N 1
ATOM 3583 C CA . ASP B 1 198 ? 2.619 36.75 2.012 1 96.81 198 ASP B CA 1
ATOM 3584 C C . ASP B 1 198 ? 1.727 35.656 1.432 1 96.81 198 ASP B C 1
ATOM 3586 O O . ASP B 1 198 ? 2.139 34.5 1.338 1 96.81 198 ASP B O 1
ATOM 3590 N N . LEU B 1 199 ? 0.576 36.094 1.018 1 96.12 199 LEU B N 1
ATOM 3591 C CA . LEU B 1 199 ? -0.426 35.125 0.595 1 96.12 199 LEU B CA 1
ATOM 3592 C C . LEU B 1 199 ? 0.055 34.344 -0.624 1 96.12 199 LEU B C 1
ATOM 3594 O O . LEU B 1 199 ? -0.039 33.094 -0.655 1 96.12 199 LEU B O 1
ATOM 3598 N N . ASP B 1 200 ? 0.515 34.969 -1.603 1 96.06 200 ASP B N 1
ATOM 3599 C CA . ASP B 1 200 ? 0.964 34.312 -2.828 1 96.06 200 ASP B CA 1
ATOM 3600 C C . ASP B 1 200 ? 2.164 33.406 -2.559 1 96.06 200 ASP B C 1
ATOM 3602 O O . ASP B 1 200 ? 2.264 32.312 -3.123 1 96.06 200 ASP B O 1
ATOM 3606 N N . ASN B 1 201 ? 3.016 33.844 -1.716 1 95.25 201 ASN B N 1
ATOM 3607 C CA . ASN B 1 201 ? 4.176 33.031 -1.366 1 95.25 201 ASN B CA 1
ATOM 3608 C C . ASN B 1 201 ? 3.766 31.781 -0.615 1 95.25 201 ASN B C 1
ATOM 3610 O O . ASN B 1 201 ? 4.352 30.703 -0.82 1 95.25 201 ASN B O 1
ATOM 3614 N N . LEU B 1 202 ? 2.824 31.922 0.215 1 95.25 202 LEU B N 1
ATOM 3615 C CA . LEU B 1 202 ? 2.322 30.75 0.935 1 95.25 202 LEU B CA 1
ATOM 3616 C C . LEU B 1 202 ? 1.671 29.766 -0.023 1 95.25 202 LEU B C 1
ATOM 3618 O O . LEU B 1 202 ? 1.856 28.547 0.111 1 95.25 202 LEU B O 1
ATOM 3622 N N . ILE B 1 203 ? 0.879 30.25 -0.927 1 96.31 203 ILE B N 1
ATOM 3623 C CA . ILE B 1 203 ? 0.244 29.406 -1.93 1 96.31 203 ILE B CA 1
ATOM 3624 C C . ILE B 1 203 ? 1.313 28.656 -2.73 1 96.31 203 ILE B C 1
ATOM 3626 O O . ILE B 1 203 ? 1.205 27.453 -2.951 1 96.31 203 ILE B O 1
ATOM 3630 N N . ARG B 1 204 ? 2.365 29.359 -3.074 1 95.06 204 ARG B N 1
ATOM 3631 C CA . ARG B 1 204 ? 3.443 28.734 -3.842 1 95.06 204 ARG B CA 1
ATOM 3632 C C . ARG B 1 204 ? 4.195 27.703 -3.002 1 95.06 204 ARG B C 1
ATOM 3634 O O . ARG B 1 204 ? 4.668 26.703 -3.527 1 95.06 204 ARG B O 1
ATOM 3641 N N . SER B 1 205 ? 4.277 27.969 -1.754 1 93.19 205 SER B N 1
ATOM 3642 C CA . SER B 1 205 ? 4.98 27.047 -0.863 1 93.19 205 SER B CA 1
ATOM 3643 C C . SER B 1 205 ? 4.281 25.688 -0.803 1 93.19 205 SER B C 1
ATOM 3645 O O . SER B 1 205 ? 4.938 24.656 -0.654 1 93.19 205 SER B O 1
ATOM 3647 N N . VAL B 1 206 ? 2.975 25.688 -0.978 1 94.25 206 VAL B N 1
ATOM 3648 C CA . VAL B 1 206 ? 2.246 24.438 -0.809 1 94.25 206 VAL B CA 1
ATOM 3649 C C . VAL B 1 206 ? 1.91 23.844 -2.176 1 94.25 206 VAL B C 1
ATOM 3651 O O . VAL B 1 206 ? 1.765 22.625 -2.314 1 94.25 206 VAL B O 1
ATOM 3654 N N . CYS B 1 207 ? 1.834 24.672 -3.197 1 92.75 207 CYS B N 1
ATOM 3655 C CA . CYS B 1 207 ? 1.396 24.203 -4.504 1 92.75 207 CYS B CA 1
ATOM 3656 C C . CYS B 1 207 ? 2.572 24.094 -5.469 1 92.75 207 CYS B C 1
ATOM 3658 O O . CYS B 1 207 ? 2.484 23.406 -6.484 1 92.75 207 CYS B O 1
ATOM 3660 N N . GLY B 1 208 ? 3.586 24.734 -5.168 1 89.56 208 GLY B N 1
ATOM 3661 C CA . GLY B 1 208 ? 4.633 24.906 -6.168 1 89.56 208 GLY B CA 1
ATOM 3662 C C . GLY B 1 208 ? 4.406 26.094 -7.07 1 89.56 208 GLY B C 1
ATOM 3663 O O . GLY B 1 208 ? 3.598 26.984 -6.758 1 89.56 208 GLY B O 1
ATOM 3664 N N . GLU B 1 209 ? 5.133 26.125 -8.156 1 90.5 209 GLU B N 1
ATOM 3665 C CA . GLU B 1 209 ? 5.016 27.25 -9.078 1 90.5 209 GLU B CA 1
ATOM 3666 C C . GLU B 1 209 ? 3.697 27.188 -9.844 1 90.5 209 GLU B C 1
ATOM 3668 O O . GLU B 1 209 ? 3.324 26.156 -10.383 1 90.5 209 GLU B O 1
ATOM 3673 N N . LEU B 1 210 ? 3.016 28.344 -9.844 1 93.81 210 LEU B N 1
ATOM 3674 C CA . LEU B 1 210 ? 1.715 28.484 -10.492 1 93.81 210 LEU B CA 1
ATOM 3675 C C . LEU B 1 210 ? 1.681 29.719 -11.383 1 93.81 210 LEU B C 1
ATOM 3677 O O . LEU B 1 210 ? 2.395 30.703 -11.133 1 93.81 210 LEU B O 1
ATOM 3681 N N . ASP B 1 211 ? 0.901 29.594 -12.32 1 94.94 211 ASP B N 1
ATOM 3682 C CA . ASP B 1 211 ? 0.676 30.797 -13.125 1 94.94 211 ASP B CA 1
ATOM 3683 C C . ASP B 1 211 ? -0.306 31.734 -12.43 1 94.94 211 ASP B C 1
ATOM 3685 O O . ASP B 1 211 ? -0.875 31.391 -11.391 1 94.94 211 ASP B O 1
ATOM 3689 N N . SER B 1 212 ? -0.451 32.875 -13.055 1 94.19 212 SER B N 1
ATOM 3690 C CA . SER B 1 212 ? -1.244 33.906 -12.43 1 94.19 212 SER B CA 1
ATOM 3691 C C . SER B 1 212 ? -2.705 33.5 -12.289 1 94.19 212 SER B C 1
ATOM 3693 O O . SER B 1 212 ? -3.352 33.812 -11.289 1 94.19 212 SER B O 1
ATOM 3695 N N . THR B 1 213 ? -3.16 32.844 -13.211 1 96.25 213 THR B N 1
ATOM 3696 C CA . THR B 1 213 ? -4.551 32.406 -13.188 1 96.25 213 THR B CA 1
ATOM 3697 C C . THR B 1 213 ? -4.781 31.391 -12.07 1 96.25 213 THR B C 1
ATOM 3699 O O . THR B 1 213 ? -5.77 31.484 -11.336 1 96.25 213 THR B O 1
ATOM 3702 N N . MET B 1 214 ? -3.904 30.531 -11.914 1 95.56 214 MET B N 1
ATOM 3703 C CA . MET B 1 214 ? -4.016 29.5 -10.883 1 95.56 214 MET B CA 1
ATOM 3704 C C . MET B 1 214 ? -3.902 30.109 -9.492 1 95.56 214 MET B C 1
ATOM 3706 O O . MET B 1 214 ? -4.582 29.688 -8.562 1 95.56 214 MET B O 1
ATOM 3710 N N . ILE B 1 215 ? -3.043 31.078 -9.391 1 96.19 215 ILE B N 1
ATOM 3711 C CA . ILE B 1 215 ? -2.9 31.75 -8.109 1 96.19 215 ILE B CA 1
ATOM 3712 C C . ILE B 1 215 ? -4.215 32.438 -7.742 1 96.19 215 ILE B C 1
ATOM 3714 O O . ILE B 1 215 ? -4.637 32.406 -6.582 1 96.19 215 ILE B O 1
ATOM 3718 N N . ARG B 1 216 ? -4.816 33 -8.703 1 95.56 216 ARG B N 1
ATOM 3719 C CA . ARG B 1 216 ? -6.098 33.656 -8.461 1 95.56 216 ARG B CA 1
ATOM 3720 C C . ARG B 1 216 ? -7.148 32.656 -8 1 95.56 216 ARG B C 1
ATOM 3722 O O . ARG B 1 216 ? -7.926 32.938 -7.086 1 95.56 216 ARG B O 1
ATOM 3729 N N . HIS B 1 217 ? -7.117 31.547 -8.641 1 96.38 217 HIS B N 1
ATOM 3730 C CA . HIS B 1 217 ? -8.055 30.5 -8.266 1 96.38 217 HIS B CA 1
ATOM 3731 C C . HIS B 1 217 ? -7.816 30.031 -6.836 1 96.38 217 HIS B C 1
ATOM 3733 O O . HIS B 1 217 ? -8.766 29.844 -6.07 1 96.38 217 HIS B O 1
ATOM 3739 N N . ARG B 1 218 ? -6.602 29.922 -6.535 1 96.81 218 ARG B N 1
ATOM 3740 C CA . ARG B 1 218 ? -6.266 29.453 -5.191 1 96.81 218 ARG B CA 1
ATOM 3741 C C . ARG B 1 218 ? -6.641 30.484 -4.141 1 96.81 218 ARG B C 1
ATOM 3743 O O . ARG B 1 218 ? -7.082 30.141 -3.045 1 96.81 218 ARG B O 1
ATOM 3750 N N . ARG B 1 219 ? -6.5 31.703 -4.457 1 96.31 219 ARG B N 1
ATOM 3751 C CA . ARG B 1 219 ? -6.926 32.781 -3.561 1 96.31 219 ARG B CA 1
ATOM 3752 C C . ARG B 1 219 ? -8.43 32.719 -3.303 1 96.31 219 ARG B C 1
ATOM 3754 O O . ARG B 1 219 ? -8.883 32.906 -2.172 1 96.31 219 ARG B O 1
ATOM 3761 N N . ARG B 1 220 ? -9.086 32.469 -4.344 1 95.88 220 ARG B N 1
ATOM 3762 C CA . ARG B 1 220 ? -10.539 32.375 -4.223 1 95.88 220 ARG B CA 1
ATOM 3763 C C . ARG B 1 220 ? -10.938 31.203 -3.322 1 95.88 220 ARG B C 1
ATOM 3765 O O . ARG B 1 220 ? -11.844 31.344 -2.494 1 95.88 220 ARG B O 1
ATOM 3772 N N . GLU B 1 221 ? -10.297 30.125 -3.5 1 96.25 221 GLU B N 1
ATOM 3773 C CA . GLU B 1 221 ? -10.57 28.953 -2.674 1 96.25 221 GLU B CA 1
ATOM 3774 C C . GLU B 1 221 ? -10.281 29.234 -1.203 1 96.25 221 GLU B C 1
ATOM 3776 O O . GLU B 1 221 ? -11.039 28.828 -0.324 1 96.25 221 GLU B O 1
ATOM 3781 N N . LEU B 1 222 ? -9.258 29.922 -1.006 1 96.25 222 LEU B N 1
ATOM 3782 C CA . LEU B 1 222 ? -8.875 30.266 0.362 1 96.25 222 LEU B CA 1
ATOM 3783 C C . LEU B 1 222 ? -9.938 31.125 1.026 1 96.25 222 LEU B C 1
ATOM 3785 O O . LEU B 1 222 ? -10.211 30.984 2.219 1 96.25 222 LEU B O 1
ATOM 3789 N N . ARG B 1 223 ? -10.492 31.969 0.296 1 94.88 223 ARG B N 1
ATOM 3790 C CA . ARG B 1 223 ? -11.477 32.906 0.841 1 94.88 223 ARG B CA 1
ATOM 3791 C C . ARG B 1 223 ? -12.758 32.188 1.222 1 94.88 223 ARG B C 1
ATOM 3793 O O . ARG B 1 223 ? -13.461 32.594 2.15 1 94.88 223 ARG B O 1
ATOM 3800 N N . ILE B 1 224 ? -13.008 31.109 0.534 1 96.06 224 ILE B N 1
ATOM 3801 C CA . ILE B 1 224 ? -14.164 30.297 0.869 1 96.06 224 ILE B CA 1
ATOM 3802 C C . ILE B 1 224 ? -14.047 29.797 2.309 1 96.06 224 ILE B C 1
ATOM 3804 O O . ILE B 1 224 ? -15.047 29.719 3.029 1 96.06 224 ILE B O 1
ATOM 3808 N N . ASP B 1 225 ? -12.805 29.609 2.771 1 97 225 ASP B N 1
ATOM 3809 C CA . ASP B 1 225 ? -12.578 29 4.082 1 97 225 ASP B CA 1
ATOM 3810 C C . ASP B 1 225 ? -12.156 30.047 5.105 1 97 225 ASP B C 1
ATOM 3812 O O . ASP B 1 225 ? -11.625 29.703 6.168 1 97 225 ASP B O 1
ATOM 3816 N N . ALA B 1 226 ? -12.344 31.266 4.801 1 96.38 226 ALA B N 1
ATOM 3817 C CA . ALA B 1 226 ? -11.875 32.344 5.68 1 96.38 226 ALA B CA 1
ATOM 3818 C C . ALA B 1 226 ? -12.445 32.156 7.086 1 96.38 226 ALA B C 1
ATOM 3820 O O . ALA B 1 226 ? -11.719 32.281 8.078 1 96.38 226 ALA B O 1
ATOM 3821 N N . ALA B 1 227 ? -13.742 31.922 7.176 1 94.81 227 ALA B N 1
ATOM 3822 C CA . ALA B 1 227 ? -14.391 31.781 8.477 1 94.81 227 ALA B CA 1
ATOM 3823 C C . ALA B 1 227 ? -13.836 30.594 9.25 1 94.81 227 ALA B C 1
ATOM 3825 O O . ALA B 1 227 ? -13.617 30.688 10.461 1 94.81 227 ALA B O 1
ATOM 3826 N N . GLY B 1 228 ? -13.609 29.531 8.539 1 94.12 228 GLY B N 1
ATOM 3827 C CA . GLY B 1 228 ? -13.047 28.359 9.172 1 94.12 228 GLY B CA 1
ATOM 3828 C C . GLY B 1 228 ? -11.625 28.562 9.664 1 94.12 228 GLY B C 1
ATOM 3829 O O . GLY B 1 228 ? -11.242 28.062 10.727 1 94.12 228 GLY B O 1
ATOM 3830 N N . MET B 1 229 ? -10.891 29.234 8.953 1 95.31 229 MET B N 1
ATOM 3831 C CA . MET B 1 229 ? -9.508 29.531 9.328 1 95.31 229 MET B CA 1
ATOM 3832 C C . MET B 1 229 ? -9.453 30.484 10.516 1 95.31 229 MET B C 1
ATOM 3834 O O . MET B 1 229 ? -8.625 30.297 11.414 1 95.31 229 MET B O 1
ATOM 3838 N N . GLU B 1 230 ? -10.328 31.391 10.547 1 94 230 GLU B N 1
ATOM 3839 C CA . GLU B 1 230 ? -10.391 32.312 11.672 1 94 230 GLU B CA 1
ATOM 3840 C C . GLU B 1 230 ? -10.695 31.594 12.977 1 94 230 GLU B C 1
ATOM 3842 O O . GLU B 1 230 ? -10.195 31.969 14.031 1 94 230 GLU B O 1
ATOM 3847 N N . ALA B 1 231 ? -11.492 30.625 12.828 1 90.06 231 ALA B N 1
ATOM 3848 C CA . ALA B 1 231 ? -11.883 29.859 14 1 90.06 231 ALA B CA 1
ATOM 3849 C C . ALA B 1 231 ? -10.672 29.172 14.641 1 90.06 231 ALA B C 1
ATOM 3851 O O . ALA B 1 231 ? -10.703 28.844 15.828 1 90.06 231 ALA B O 1
ATOM 3852 N N . ILE B 1 232 ? -9.633 29.062 13.828 1 90.75 232 ILE B N 1
ATOM 3853 C CA . ILE B 1 232 ? -8.461 28.406 14.391 1 90.75 232 ILE B CA 1
ATOM 3854 C C . ILE B 1 232 ? -7.312 29.391 14.523 1 90.75 232 ILE B C 1
ATOM 3856 O O . ILE B 1 232 ? -6.148 29 14.625 1 90.75 232 ILE B O 1
ATOM 3860 N N . GLY B 1 233 ? -7.613 30.625 14.375 1 91.75 233 GLY B N 1
ATOM 3861 C CA . GLY B 1 233 ? -6.656 31.672 14.695 1 91.75 233 GLY B CA 1
ATOM 3862 C C . GLY B 1 233 ? -5.859 32.125 13.492 1 91.75 233 GLY B C 1
ATOM 3863 O O . GLY B 1 233 ? -4.824 32.781 13.641 1 91.75 233 GLY B O 1
ATOM 3864 N N . ILE B 1 234 ? -6.25 31.75 12.305 1 94.81 234 ILE B N 1
ATOM 3865 C CA . ILE B 1 234 ? -5.574 32.188 11.086 1 94.81 234 ILE B CA 1
ATOM 3866 C C . ILE B 1 234 ? -6.461 33.156 10.305 1 94.81 234 ILE B C 1
ATOM 3868 O O . ILE B 1 234 ? -7.594 32.812 9.953 1 94.81 234 ILE B O 1
ATOM 3872 N N . PHE B 1 235 ? -5.898 34.312 10.023 1 95.25 235 PHE B N 1
ATOM 3873 C CA . PHE B 1 235 ? -6.695 35.375 9.422 1 95.25 235 PHE B CA 1
ATOM 3874 C C . PHE B 1 235 ? -6.098 35.812 8.094 1 95.25 235 PHE B C 1
ATOM 3876 O O . PHE B 1 235 ? -4.883 36 7.984 1 95.25 235 PHE B O 1
ATOM 3883 N N . ILE B 1 236 ? -7.004 35.906 7.152 1 95.06 236 ILE B N 1
ATOM 3884 C CA . ILE B 1 236 ? -6.598 36.5 5.887 1 95.06 236 ILE B CA 1
ATOM 3885 C C . ILE B 1 236 ? -6.812 38.031 5.938 1 95.06 236 ILE B C 1
ATOM 3887 O O . ILE B 1 236 ? -7.941 38.5 6.105 1 95.06 236 ILE B O 1
ATOM 3891 N N . ASP B 1 237 ? -5.715 38.719 5.871 1 92.12 237 ASP B N 1
ATOM 3892 C CA . ASP B 1 237 ? -5.738 40.188 5.891 1 92.12 237 ASP B CA 1
ATOM 3893 C C . ASP B 1 237 ? -5.168 40.75 4.598 1 92.12 237 ASP B C 1
ATOM 3895 O O . ASP B 1 237 ? -3.984 41.094 4.527 1 92.12 237 ASP B O 1
ATOM 3899 N N . GLY B 1 238 ? -6.086 40.969 3.635 1 91.25 238 GLY B N 1
ATOM 3900 C CA . GLY B 1 238 ? -5.617 41.438 2.336 1 91.25 238 GLY B CA 1
ATOM 3901 C C . GLY B 1 238 ? -4.719 40.438 1.642 1 91.25 238 GLY B C 1
ATOM 3902 O O . GLY B 1 238 ? -5.148 39.312 1.315 1 91.25 238 GLY B O 1
ATOM 3903 N N . GLU B 1 239 ? -3.479 40.875 1.481 1 93.81 239 GLU B N 1
ATOM 3904 C CA . GLU B 1 239 ? -2.523 40 0.794 1 93.81 239 GLU B CA 1
ATOM 3905 C C . GLU B 1 239 ? -1.644 39.25 1.79 1 93.81 239 GLU B C 1
ATOM 3907 O O . GLU B 1 239 ? -0.64 38.656 1.406 1 93.81 239 GLU B O 1
ATOM 3912 N N . ARG B 1 240 ? -2.088 39.312 3.045 1 95.94 240 ARG B N 1
ATOM 3913 C CA . ARG B 1 240 ? -1.326 38.656 4.105 1 95.94 240 ARG B CA 1
ATOM 3914 C C . ARG B 1 240 ? -2.189 37.656 4.863 1 95.94 240 ARG B C 1
ATOM 3916 O O . ARG B 1 240 ? -3.418 37.75 4.855 1 95.94 240 ARG B O 1
ATOM 3923 N N . ILE B 1 241 ? -1.54 36.688 5.375 1 96 241 ILE B N 1
ATOM 3924 C CA . ILE B 1 241 ? -2.152 35.75 6.309 1 96 241 ILE B CA 1
ATOM 3925 C C . ILE B 1 241 ? -1.434 35.812 7.652 1 96 241 ILE B C 1
ATOM 3927 O O . ILE B 1 241 ? -0.202 35.75 7.707 1 96 241 ILE B O 1
ATOM 3931 N N . VAL B 1 242 ? -2.199 36 8.734 1 94.88 242 VAL B N 1
ATOM 3932 C CA . VAL B 1 242 ? -1.612 36.188 10.055 1 94.88 242 VAL B CA 1
ATOM 3933 C C . VAL B 1 242 ? -2.197 35.188 11.039 1 94.88 242 VAL B C 1
ATOM 3935 O O . VAL B 1 242 ? -3.393 34.875 10.992 1 94.88 242 VAL B O 1
ATOM 3938 N N . ARG B 1 243 ? -1.266 34.719 11.828 1 92.81 243 ARG B N 1
ATOM 3939 C CA . ARG B 1 243 ? -1.672 33.875 12.945 1 92.81 243 ARG B CA 1
ATOM 3940 C C . ARG B 1 243 ? -1.809 34.719 14.227 1 92.81 243 ARG B C 1
ATOM 3942 O O . ARG B 1 243 ? -0.875 35.406 14.625 1 92.81 243 ARG B O 1
ATOM 3949 N N . ARG B 1 244 ? -2.719 34.938 14.938 1 84.12 244 ARG B N 1
ATOM 3950 C CA . ARG B 1 244 ? -2.863 35.781 16.125 1 84.12 244 ARG B CA 1
ATOM 3951 C C . ARG B 1 244 ? -2.877 34.906 17.391 1 84.12 244 ARG B C 1
ATOM 3953 O O . ARG B 1 244 ? -2.303 35.281 18.422 1 84.12 244 ARG B O 1
ATOM 3960 N N . ASP B 1 245 ? -3.781 34.281 17.922 1 60.88 245 ASP B N 1
ATOM 3961 C CA . ASP B 1 245 ? -3.93 33.688 19.234 1 60.88 245 ASP B CA 1
ATOM 3962 C C . ASP B 1 245 ? -3.391 32.25 19.25 1 60.88 245 ASP B C 1
ATOM 3964 O O . ASP B 1 245 ? -3.443 31.578 20.281 1 60.88 245 ASP B O 1
ATOM 3968 N N . SER B 1 246 ? -3.359 31.672 18.281 1 54.28 246 SER B N 1
ATOM 3969 C CA . SER B 1 246 ? -3.475 30.234 18.562 1 54.28 246 SER B CA 1
ATOM 3970 C C . SER B 1 246 ? -2.121 29.641 18.922 1 54.28 246 SER B C 1
ATOM 3972 O O . SER B 1 246 ? -1.104 29.969 18.312 1 54.28 246 SER B O 1
ATOM 3974 N N . LYS B 1 247 ? -1.906 29.344 20.344 1 53.03 247 LYS B N 1
ATOM 3975 C CA . LYS B 1 247 ? -0.728 28.609 20.797 1 53.03 247 LYS B CA 1
ATOM 3976 C C . LYS B 1 247 ? -0.156 27.766 19.672 1 53.03 247 LYS B C 1
ATOM 3978 O O . LYS B 1 247 ? -0.892 27.031 19 1 53.03 247 LYS B O 1
ATOM 3983 N N . PRO B 1 248 ? 1.086 28.25 19.297 1 50.66 248 PRO B N 1
ATOM 3984 C CA . PRO B 1 248 ? 1.756 27.422 18.281 1 50.66 248 PRO B CA 1
ATOM 3985 C C . PRO B 1 248 ? 1.569 25.938 18.516 1 50.66 248 PRO B C 1
ATOM 3987 O O . PRO B 1 248 ? 1.344 25.5 19.641 1 50.66 248 PRO B O 1
ATOM 3990 N N . CYS B 1 249 ? 1.218 25.219 17.484 1 52.59 249 CYS B N 1
ATOM 3991 C CA . CYS B 1 249 ? 1.213 23.766 17.625 1 52.59 249 CYS B CA 1
ATOM 3992 C C . CYS B 1 249 ? 2.406 23.297 18.453 1 52.59 249 CYS B C 1
ATOM 3994 O O . CYS B 1 249 ? 3.521 23.781 18.266 1 52.59 249 CYS B O 1
ATOM 3996 N N . SER B 1 250 ? 2.123 22.812 19.672 1 49.28 250 SER B N 1
ATOM 3997 C CA . SER B 1 250 ? 3.18 22.359 20.578 1 49.28 250 SER B CA 1
ATOM 3998 C C . SER B 1 250 ? 4.043 21.281 19.922 1 49.28 250 SER B C 1
ATOM 4000 O O . SER B 1 250 ? 3.525 20.391 19.25 1 49.28 250 SER B O 1
ATOM 4002 N N . THR B 1 251 ? 5.312 21.625 19.641 1 45.59 251 THR B N 1
ATOM 4003 C CA . THR B 1 251 ? 6.254 20.578 19.25 1 45.59 251 THR B CA 1
ATOM 4004 C C . THR B 1 251 ? 6.535 19.641 20.422 1 45.59 251 THR B C 1
ATOM 4006 O O . THR B 1 251 ? 7.34 18.719 20.297 1 45.59 251 THR B O 1
ATOM 4009 N N . ARG B 1 252 ? 6.02 19.984 21.641 1 43.53 252 ARG B N 1
ATOM 4010 C CA . ARG B 1 252 ? 6.207 19.141 22.812 1 43.53 252 ARG B CA 1
ATOM 4011 C C . ARG B 1 252 ? 4.957 18.312 23.094 1 43.53 252 ARG B C 1
ATOM 4013 O O . ARG B 1 252 ? 3.84 18.75 22.812 1 43.53 252 ARG B O 1
ATOM 4020 N N . PRO B 1 253 ? 5.242 16.922 23.562 1 44.47 253 PRO B N 1
ATOM 4021 C CA . PRO B 1 253 ? 4.062 16.125 23.922 1 44.47 253 PRO B CA 1
ATOM 4022 C C . PRO B 1 253 ? 3.176 16.828 24.953 1 44.47 253 PRO B C 1
ATOM 4024 O O . PRO B 1 253 ? 3.662 17.641 25.75 1 44.47 253 PRO B O 1
#

Organism: Acidithiobacillus ferrooxidans (NCBI:txid920)

Nearest PDB structures (foldseek):
  7bil-assembly1_A  TM=1.815E-01  e=7.266E-01  Thermus oshimai JL-2
  2p8j-assembly1_B  TM=3.060E-01  e=4.240E+00  Clostridium acetobutylicum
  7bil-assembly1_A  TM=1.814E-01  e=7.191E-01  Thermus oshimai JL-2
  2p8j-assembly1_B  TM=3.058E-01  e=4.994E+00  Clostridium acetobutylicum

Sequence (506 aa):
MPGKAQGRLPTTTVSPARLRMCQPTQRPTYRTGEWIVTPWGRCRVIGRFGQRHQDLLDAFLWHAEKARQIEDGGIEILVDPAKVRKTMSDARHSLSGLQKLIRELREVTLEIETPKLMIMGGLVDHVVKSPVTRPDPMNGGERHLWRVRIGLALAELLRNDLPLHYDPTPITRLQTGISQAIVRHIFSHSSQPNGGWDLDNLIRSVCGELDSTMIRHRRRELRIDAAGMEAIGIFIDGERIVRRDSKPCSTRPMPGKAQGRLPTTTVSPARLRMCQPTQRPTYRTGEWIVTPWGRCRVIGRFGQRHQDLLDAFLWHAEKARQIEDGGIEILVDPAKVRKTMSDARHSLSGLQKLIRELREVTLEIETPKLMIMGGLVDHVVKSPVTRPDPMNGGERHLWRVRIGLALAELLRNDLPLHYDPTPITRLQTGISQAIVRHIFSHSSQPNGGWDLDNLIRSVCGELDSTMIRHRRRELRIDAAGMEAIGIFIDGERIVRRDSKPCSTRP

pLDDT: mean 89.41, std 12.98, range [26.92, 98.25]

Radius of gyration: 25.1 Å; Cα contacts (8 Å, |Δi|>4): 1087; chains: 2; bounding box: 61×80×54 Å

Solvent-accessible surface area (backbone atoms only — not comparable to full-atom values): 25944 Å² total; per-residue (Å²): 123,58,49,73,60,82,29,97,45,49,26,46,32,37,57,64,34,54,38,67,57,44,39,45,26,66,75,47,58,76,37,80,47,63,78,43,81,50,98,77,30,33,35,29,38,32,35,48,41,13,38,57,47,49,44,49,50,25,33,51,30,42,50,23,75,43,74,44,79,40,90,86,51,24,33,39,28,35,29,48,58,67,59,38,38,51,42,64,22,95,82,68,58,43,72,66,54,49,51,52,46,50,52,43,38,27,32,22,35,32,35,39,42,33,98,86,42,42,36,43,13,13,48,32,34,34,42,28,66,34,91,56,66,42,82,27,85,86,77,72,44,74,38,60,24,32,36,36,31,35,12,46,44,45,33,48,41,66,70,72,42,56,42,30,26,48,66,53,44,69,51,46,67,41,85,40,20,49,48,38,39,48,52,40,34,54,48,59,36,86,71,74,56,85,88,27,42,51,44,67,59,50,51,33,57,46,68,40,91,67,54,73,68,54,49,52,52,50,52,52,50,38,56,73,30,41,70,57,36,42,74,65,28,35,39,78,56,89,65,22,36,35,76,73,70,52,58,55,41,38,65,60,122,123,60,50,72,61,82,28,98,46,48,25,46,32,37,58,63,34,55,39,68,56,42,38,46,25,64,76,48,57,77,38,83,47,64,77,42,82,50,96,77,30,35,33,30,36,33,35,49,42,13,37,59,46,49,44,49,50,24,33,50,30,44,50,22,75,42,75,44,80,40,90,88,50,24,32,39,27,35,29,49,58,68,61,39,39,51,43,62,23,93,84,68,58,45,71,65,54,51,50,51,46,50,51,43,38,27,32,22,34,34,33,38,41,34,97,86,43,42,37,42,15,12,49,34,35,34,42,28,64,35,89,55,66,42,82,28,85,86,77,70,44,73,38,60,23,31,36,36,30,35,12,45,45,45,33,48,40,66,70,73,39,56,42,30,26,49,66,54,44,69,52,46,67,41,85,38,20,49,48,36,39,48,51,39,33,54,47,59,35,85,71,74,54,86,87,27,44,51,43,69,60,49,51,34,58,47,67,40,93,68,53,73,67,54,49,52,52,49,52,53,51,38,56,75,31,40,70,57,36,43,76,65,28,34,40,79,57,88,65,23,38,36,75,74,71,54,60,55,42,38,63,60,121

Secondary structure (DSSP, 8-state):
------SSS-SEEHHHHHSTTS-SSSS---EEPPPEEETTEEEEEEE---HHHHHHHHHHHHTEEEEEE-TTS-EEEEE-HHHHHHHH-SS---HHHHHHHHHHHHH-EEEEE-SS-EEEEESEEEEEEEEEEEE-TTTSSEEEEEEEEEPHHHHHHHHHSPEEB--SHHHHT-S-HHHHHHHHHHHT-SS--TT-EEHHHHHHHHH-S--HHHHHHHHHHHHHTHHHHHTTTEEEETTEEEE-SS---BS--/------SSS-SEEHHHHHSTTS-SSSS---EEPPPEEETTEEEEEEE---HHHHHHHHHHHHTEEEEEE-TTS-EEEEE-HHHHHHHH-SS---HHHHHHHHHHHHH-EEEEE-SS-EEEEESEEEEEEEEEEEE-TTTSSEEEEEEEEEPHHHHHHHHHSPEEB--SHHHHT-S-HHHHHHHHHHHT-SS--TT-EEHHHHHHHHH-S--HHHHHHHHHHHHHTHHHHHTTTEEEETTEEEE-SS---BS--

Foldseek 3Di:
DQPDLPDPFFLAFLCVLQPLQAALWPFFDFDFFDWDADPQFIKTKGAGGHDLLSQLSSQCRSQFPDWDADPVQKIKTKGAVVSSVVLQDVPDDDPVNSVVSVVRQCPMWMFTDGPVDTDTKGQWPDKDWAPDWDQDPVPRHIDTIIITIGMNRRSVCRVPGQGFGGRSSLLSPQDTSNLSSLLSNVLSDPDADDVADFQLVSSCSNNNDDDPVVSVVSVVSNVSCQVSCVVQQWHDDPRHIDRDDHNRGDSDD/DQPDLPDPFFLAFLCVLQPLQAALWPFFDFDFFDWDQDPQFIKTKGAGGHDLLSQLSSQCRSQFHDWDADPVQKIKTKGAVVSSVCLLDVPDDDPVNSVVSVVRQCPMWMFTDGPVDTDTKGQWPDKDWAPDWDQDPVPRHIDTIIITIGMNRRSVCRVPGQGFGGRSSLLSPQDTSNLSSLLSNVLSDPDADDVADFQLVSSCSNNNDDDPVVSVVSVVSNVVCQVSCVVQQWHDDPRHIDRDDHNRRDSDD